Protein AF-0000000084699440 (afdb_homodimer)

Secondary structure (DSSP, 8-state):
---GGGG-----------GGGS-TTS-HHHHHHHHHHHHHHHHHHHHHHHHHHHHHHHHHHHHHHHHHHHHHHHHHHHHHHHHHHHHHHHHHHHHHHHHHHHHHHHHHHHHHHHHHHHHHHHHHHHHHHHHSPBSS--S-EEESSSS--EEES--SS--S-SEEESS-EEESS-EEETTEEEE-SPB--PPPPPS----S--BTT------SS--HHHHHHHHHHHHHHHHHHHHHHHHHHHHTSB-/---GGGG-PPPP------GGGS-TTS-HHHHHHHHHHHHHHHHHHHHHHHHHHHHHHHHHHHHHHHHHHHHHHHHHHHHHHHHHHHHHHHHHHHHHHHHHHHHHHHHHHHHHHHHHHHHHHHHHHHHHHHHBPPTT--S----SSSSS-EEES--SS--S-SEEESS-EEESS-EEETTEEEE-SPB--PPPPBS----S---TT------SS--HHHHHHHHHHHHHHHHHHHHHHHHHHHTTSB-

Radius of gyration: 73.81 Å; Cα contacts (8 Å, |Δi|>4): 601; chains: 2; bounding box: 34×220×111 Å

Solvent-accessible surface area (backbone atoms only — not comparable to full-atom values): 27133 Å² total; per-residue (Å²): 125,52,56,69,72,36,56,58,67,82,82,67,62,77,58,83,72,44,82,82,44,46,52,81,86,49,48,74,68,55,50,50,50,55,52,48,47,52,52,49,45,52,51,51,39,53,49,24,36,50,41,7,35,51,18,28,54,46,22,44,51,48,50,55,48,49,55,52,51,51,51,51,51,54,52,53,52,53,50,50,54,52,52,54,53,48,51,54,51,52,52,51,49,51,54,52,51,53,53,49,51,54,52,49,52,52,51,50,53,50,50,55,52,50,50,52,51,50,54,51,52,53,50,49,50,54,50,47,67,74,66,53,60,48,33,70,35,47,56,68,43,73,42,48,58,90,50,72,56,52,65,47,64,85,66,90,76,75,73,86,38,33,36,36,34,62,36,70,45,68,32,82,58,52,46,62,59,95,83,40,77,78,44,57,61,58,45,72,85,58,75,81,76,81,83,69,64,43,39,52,91,40,63,18,57,57,78,71,72,74,49,86,75,67,48,72,70,42,54,48,53,48,52,50,49,52,50,49,43,54,16,33,52,40,34,52,52,51,47,40,36,70,23,21,41,28,90,126,52,57,70,70,37,52,57,67,76,84,76,81,55,69,84,65,47,79,84,74,48,64,81,78,46,36,72,65,41,50,50,42,58,47,42,45,40,53,31,50,52,49,39,41,51,39,37,33,49,14,24,36,37,39,25,53,32,33,45,49,50,52,55,49,50,54,51,52,52,51,51,51,53,52,53,51,52,51,52,56,51,51,53,52,48,52,54,50,51,51,51,48,53,53,50,50,53,54,49,50,53,52,49,54,52,50,54,53,50,50,54,52,49,53,51,51,51,53,52,49,52,52,49,51,54,52,46,66,72,30,44,76,60,93,76,57,87,62,94,81,71,62,40,77,70,26,47,26,46,29,41,21,69,64,90,75,75,73,88,53,55,72,42,65,60,66,46,76,45,51,71,53,30,38,20,28,67,79,39,53,34,39,48,71,59,42,73,74,47,41,76,57,40,68,58,62,45,84,66,96,76,69,91,77,70,81,77,70,75,54,95,74,66,46,53,69,39,52,46,50,48,46,52,49,50,27,48,52,30,6,33,50,40,34,54,50,51,49,41,34,74,74,46,51,30,89

Foldseek 3Di:
DQDPVLLDADDDPLDPDDLVNDDPPDDPVVSVVSVVVSVVVVVVSVVSNVVSNVSRVVVVVVVVVVVVVVVVVVVVVVVVVVVVVVVVVVVVVVVVVVVVVVVVVVVVVVVVVVVVVVVVVVVVVVVCVVPDDDPPDPDDDDPQPVADADEDDDDPDDDRDNYHYDDDDDDPAADDDPRHGDAGAAAEDDDQDDDAADPDDADPPDDQDADPPGDPVRVVVVVVNVVNVSNPVNVVVVVCVVVRNYD/DQDPVLQDADDDCLPPDDLVNDDPPDDPVVSVVSNVCSVVVVVVSVVSNVVSNVSRVVVVVVVVVVVVVVVVVVVVVVVVVVVVVVVVVVVVVVVVVVVVVVVVVVVVVVVVVVVVVVVVVVVVVVVCVVPDDDPPDPDDDDPQPVHDADEDDDDPDDDRDNYHYPDDDDDPAADADPNHGDAGAAAEDDDQDDDAADPDDDDPPDDQDADPPGDPVSVVVVVVNVVNVVNPVNNVVVVCVVVRNYD

Nearest PDB structures (foldseek):
  3c9i-assembly1_B  TM=5.478E-01  e=1.149E-22  unclassified
  4zkp-assembly1_A  TM=5.230E-01  e=9.535E-16  Lederbergvirus P22
  5bvz-assembly1_A  TM=5.013E-01  e=1.866E-14  Enterobacteria phage HK620
  5bu8-assembly1_A  TM=4.830E-01  e=2.308E-14  Enterobacteria phage HK620
  5bu8-assembly2_B  TM=4.857E-01  e=7.165E-14  Enterobacteria phage HK620

Sequence (494 aa):
MADESLKDPIAVTAVGINAASLPVVFSPAYRMYVLSQSLDFTRVTGKANEAGQGAYDAQVKNDEQDVVLADHENRIQQLRIEVDDHELRITANTNAIQLLDVRLTTAEGQIVTLRSDVDYLTGKVVEIEGDMVSKSAATDQVIQSAGGSFIIGNAVTPTTDKLQVIGDITASSSYKVSGVKVVGSRVTGFTAAAGSALKGAFNASQAYTVSATYTQSEVRAMSSGLTAARQRIKALEDALRSHGLIDMADESLKDPIAVTAVGINAASLPVVFSPAYRMYVLSQSLDFTRVTGKANEAGQGAYDAQVKNDEQDVVLADHENRIQQLRIEVDDHELRITANTNAIQLLDVRLTTAEGQIVTLRSDVDYLTGKVVEIEGDMVSKSAATDQVIQSAGGSFIIGNAVTPTTDKLQVIGDITASSSYKVSGVKVVGSRVTGFTAAAGSALKGAFNASQAYTVSATYTQSEVRAMSSGLTAARQRIKALEDALRSHGLID

pLDDT: mean 91.89, std 8.16, range [53.62, 98.62]

Structure (mmCIF, N/CA/C/O backbone):
data_AF-0000000084699440-model_v1
#
loop_
_entity.id
_entity.type
_entity.pdbx_description
1 polymer 'Phage tail protein'
#
loop_
_atom_site.group_PDB
_atom_site.id
_atom_site.type_symbol
_atom_site.label_atom_id
_atom_site.label_alt_id
_atom_site.label_comp_id
_atom_site.label_asym_id
_atom_site.label_entity_id
_atom_site.label_seq_id
_atom_site.pdbx_PDB_ins_code
_atom_site.Cartn_x
_atom_site.Cartn_y
_atom_site.Cartn_z
_atom_site.occupancy
_atom_site.B_iso_or_equiv
_atom_site.auth_seq_id
_atom_site.auth_comp_id
_atom_site.auth_asym_id
_atom_site.auth_atom_id
_atom_site.pdbx_PDB_model_num
ATOM 1 N N . MET A 1 1 ? 7.051 79.688 41.219 1 86.06 1 MET A N 1
ATOM 2 C CA . MET A 1 1 ? 6.516 79.75 42.562 1 86.06 1 MET A CA 1
ATOM 3 C C . MET A 1 1 ? 5.863 81.062 42.875 1 86.06 1 MET A C 1
ATOM 5 O O . MET A 1 1 ? 6.371 82.125 42.469 1 86.06 1 MET A O 1
ATOM 9 N N . ALA A 1 2 ? 4.617 80.875 43.469 1 90.56 2 ALA A N 1
ATOM 10 C CA . ALA A 1 2 ? 3.855 82.062 43.781 1 90.56 2 ALA A CA 1
ATOM 11 C C . ALA A 1 2 ? 4.68 83.062 44.625 1 90.56 2 ALA A C 1
ATOM 13 O O . ALA A 1 2 ? 5.43 82.625 45.531 1 90.56 2 ALA A O 1
ATOM 14 N N . ASP A 1 3 ? 4.672 84.312 44.312 1 89.44 3 ASP A N 1
ATOM 15 C CA . ASP A 1 3 ? 5.375 85.312 45.062 1 89.44 3 ASP A CA 1
ATOM 16 C C . ASP A 1 3 ? 4.629 85.688 46.344 1 89.44 3 ASP A C 1
ATOM 18 O O . ASP A 1 3 ? 3.6 86.375 46.312 1 89.44 3 ASP A O 1
ATOM 22 N N . GLU A 1 4 ? 5.152 85.438 47.469 1 90.06 4 GLU A N 1
ATOM 23 C CA . GLU A 1 4 ? 4.508 85.562 48.75 1 90.06 4 GLU A CA 1
ATOM 24 C C . GLU A 1 4 ? 4.344 87.062 49.125 1 90.06 4 GLU A C 1
ATOM 26 O O . GLU A 1 4 ? 3.441 87.438 49.906 1 90.06 4 GLU A O 1
ATOM 31 N N . SER A 1 5 ? 5.137 87.875 48.625 1 90.19 5 SER A N 1
ATOM 32 C CA . SER A 1 5 ? 5.059 89.25 48.969 1 90.19 5 SER A CA 1
ATOM 33 C C . SER A 1 5 ? 3.752 89.875 48.5 1 90.19 5 SER A C 1
ATOM 35 O O . SER A 1 5 ? 3.307 90.938 49.031 1 90.19 5 SER A O 1
ATOM 37 N N . LEU A 1 6 ? 3.107 89.312 47.562 1 91.19 6 LEU A N 1
ATOM 38 C CA . LEU A 1 6 ? 1.874 89.812 46.969 1 91.19 6 LEU A CA 1
ATOM 39 C C . LEU A 1 6 ? 0.735 89.812 47.969 1 91.19 6 LEU A C 1
ATOM 41 O O . LEU A 1 6 ? -0.167 90.625 47.906 1 91.19 6 LEU A O 1
ATOM 45 N N . LYS A 1 7 ? 0.812 88.938 48.875 1 90.12 7 LYS A N 1
ATOM 46 C CA . LYS A 1 7 ? -0.324 88.75 49.781 1 90.12 7 LYS A CA 1
ATOM 47 C C . LYS A 1 7 ? -0.168 89.625 51.031 1 90.12 7 LYS A C 1
ATOM 49 O O . LYS A 1 7 ? -1.11 89.812 51.781 1 90.12 7 LYS A O 1
ATOM 54 N N . ASP A 1 8 ? 0.994 90.188 51.156 1 89.94 8 ASP A N 1
ATOM 55 C CA . ASP A 1 8 ? 1.227 91.062 52.312 1 89.94 8 ASP A CA 1
ATOM 56 C C . ASP A 1 8 ? 0.568 92.438 52.125 1 89.94 8 ASP A C 1
ATOM 58 O O . ASP A 1 8 ? 0.963 93.188 51.25 1 89.94 8 ASP A O 1
ATOM 62 N N . PRO A 1 9 ? -0.401 92.688 52.938 1 89.5 9 PRO A N 1
ATOM 63 C CA . PRO A 1 9 ? -1.108 93.938 52.75 1 89.5 9 PRO A CA 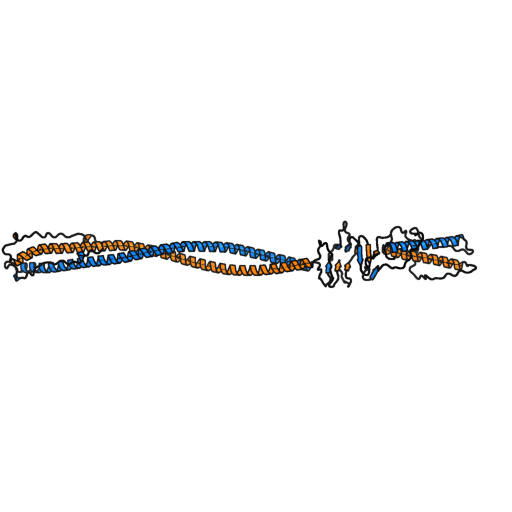1
ATOM 64 C C . PRO A 1 9 ? -0.293 95.125 53.219 1 89.5 9 PRO A C 1
ATOM 66 O O . PRO A 1 9 ? 0.571 95 54.094 1 89.5 9 PRO A O 1
ATOM 69 N N . ILE A 1 10 ? -0.476 96.25 52.562 1 86.56 10 ILE A N 1
ATOM 70 C CA . ILE A 1 10 ? 0.099 97.5 53 1 86.56 10 ILE A CA 1
ATOM 71 C C . ILE A 1 10 ? -0.918 98.25 53.875 1 86.56 10 ILE A C 1
ATOM 73 O O . ILE A 1 10 ? -2.125 98.062 53.75 1 86.56 10 ILE A O 1
ATOM 77 N N . ALA A 1 11 ? -0.412 99.062 54.844 1 80.38 11 ALA A N 1
ATOM 78 C CA . ALA A 1 11 ? -1.23 99.938 55.719 1 80.38 11 ALA A CA 1
ATOM 79 C C . ALA A 1 11 ? -0.944 101.375 55.469 1 80.38 11 ALA A C 1
ATOM 81 O O . ALA A 1 11 ? 0.203 101.812 55.25 1 80.38 11 ALA A O 1
ATOM 82 N N . VAL A 1 12 ? -2.002 102.062 55.156 1 76.44 12 VAL A N 1
ATOM 83 C CA . VAL A 1 12 ? -1.841 103.5 55 1 76.44 12 VAL A CA 1
ATOM 84 C C . VAL A 1 12 ? -2.221 104.188 56.312 1 76.44 12 VAL A C 1
ATOM 86 O O . VAL A 1 12 ? -3.082 103.75 57.062 1 76.44 12 VAL A O 1
ATOM 89 N N . THR A 1 13 ? -1.258 105.188 56.719 1 64.81 13 THR A N 1
ATOM 90 C CA . THR A 1 13 ? -1.447 106 57.906 1 64.81 13 THR A CA 1
ATOM 91 C C . THR A 1 13 ? -2.609 106.938 57.719 1 64.81 13 THR A C 1
ATOM 93 O O . THR A 1 13 ? -2.85 107.812 58.562 1 64.81 13 THR A O 1
ATOM 96 N N . ALA A 1 14 ? -3.26 107 56.781 1 55.88 14 ALA A N 1
ATOM 97 C CA . ALA A 1 14 ? -4.227 108.062 56.688 1 55.88 14 ALA A CA 1
ATOM 98 C C . ALA A 1 14 ? -4.887 108.312 58.031 1 55.88 14 ALA A C 1
ATOM 100 O O . ALA A 1 14 ? -5.652 107.5 58.531 1 55.88 14 ALA A O 1
ATOM 101 N N . VAL A 1 15 ? -4.098 108.875 58.781 1 53.62 15 VAL A N 1
ATOM 102 C CA . VAL A 1 15 ? -4.418 109.312 60.125 1 53.62 15 VAL A CA 1
ATOM 103 C C . VAL A 1 15 ? -5.848 109.875 60.156 1 53.62 15 VAL A C 1
ATOM 105 O O . VAL A 1 15 ? -6.32 110.5 59.188 1 53.62 15 VAL A O 1
ATOM 108 N N . GLY A 1 16 ? -6.578 109.5 61.062 1 58.66 16 GLY A N 1
ATOM 109 C CA . GLY A 1 16 ? -7.875 109.938 61.531 1 58.66 16 GLY A CA 1
ATOM 110 C C . GLY A 1 16 ? -8.047 111.438 61.438 1 58.66 16 GLY A C 1
ATOM 111 O O . GLY A 1 16 ? -7.988 112.125 62.438 1 58.66 16 GLY A O 1
ATOM 112 N N . ILE A 1 17 ? -7.797 111.938 60.25 1 62.56 17 ILE A N 1
ATOM 113 C CA . ILE A 1 17 ? -8.141 113.375 60.219 1 62.56 17 ILE A CA 1
ATOM 114 C C . ILE A 1 17 ? -9.656 113.562 60.344 1 62.56 17 ILE A C 1
ATOM 116 O O . ILE A 1 17 ? -10.422 112.812 59.75 1 62.56 17 ILE A O 1
ATOM 120 N N . ASN A 1 18 ? -9.867 114.125 61.406 1 65 18 ASN A N 1
ATOM 121 C CA . ASN A 1 18 ? -11.258 114.5 61.625 1 65 18 ASN A CA 1
ATOM 122 C C . ASN A 1 18 ? -11.469 116 61.375 1 65 18 ASN A C 1
ATOM 124 O O . ASN A 1 18 ? -10.508 116.75 61.188 1 65 18 ASN A O 1
ATOM 128 N N . ALA A 1 19 ? -12.648 116.312 61.062 1 67.94 19 ALA A N 1
ATOM 129 C CA . ALA A 1 19 ? -13.016 117.688 60.75 1 67.94 19 ALA A CA 1
ATOM 130 C C . ALA A 1 19 ? -12.367 118.625 61.719 1 67.94 19 ALA A C 1
ATOM 132 O O . ALA A 1 19 ? -11.969 119.75 61.344 1 67.94 19 ALA A O 1
ATOM 133 N N . ALA A 1 20 ? -12.148 118.125 62.938 1 72.81 20 ALA A N 1
ATOM 134 C CA . ALA A 1 20 ? -11.641 119 63.969 1 72.81 20 ALA A CA 1
ATOM 135 C C . ALA A 1 20 ? -10.141 119.25 63.812 1 72.81 20 ALA A C 1
ATOM 137 O O . ALA A 1 20 ? -9.594 120.25 64.312 1 72.81 20 ALA A O 1
ATOM 138 N N . SER A 1 21 ? -9.539 118.438 63.031 1 73.56 21 SER A N 1
ATOM 139 C CA . SER A 1 21 ? -8.094 118.562 62.875 1 73.56 21 SER A CA 1
ATOM 140 C C . SER A 1 21 ? -7.73 119.438 61.688 1 73.56 21 SER A C 1
ATOM 142 O O . SER A 1 21 ? -6.559 119.812 61.5 1 73.56 21 SER A O 1
ATOM 144 N N . LEU A 1 22 ? -8.742 120 61 1 77.88 22 LEU A N 1
ATOM 145 C CA . LEU A 1 22 ? -8.492 120.812 59.812 1 77.88 22 LEU A CA 1
ATOM 146 C C . LEU A 1 22 ? -8.438 122.312 60.156 1 77.88 22 LEU A C 1
ATOM 148 O O . LEU A 1 22 ? -9.141 122.75 61.062 1 77.88 22 LEU A O 1
ATOM 152 N N . PRO A 1 23 ? -7.617 122.875 59.406 1 75.56 23 PRO A N 1
ATOM 153 C CA . PRO A 1 23 ? -7.559 124.312 59.688 1 75.56 23 PRO A CA 1
ATOM 154 C C . PRO A 1 23 ? -8.906 125 59.5 1 75.56 23 PRO A C 1
ATOM 156 O O . PRO A 1 23 ? -9.633 124.75 58.531 1 75.56 23 PRO A O 1
ATOM 159 N N . VAL A 1 24 ? -9.156 125.938 60.312 1 77.5 24 VAL A N 1
ATOM 160 C CA . VAL A 1 24 ? -10.422 126.688 60.312 1 77.5 24 VAL A CA 1
ATOM 161 C C . VAL A 1 24 ? -10.516 127.562 59.094 1 77.5 24 VAL A C 1
ATOM 163 O O . VAL A 1 24 ? -11.609 127.875 58.625 1 77.5 24 VAL A O 1
ATOM 166 N N . VAL A 1 25 ? -9.375 127.812 58.5 1 79.75 25 VAL A N 1
ATOM 167 C CA . VAL A 1 25 ? -9.344 128.75 57.344 1 79.75 25 VAL A CA 1
ATOM 168 C C . VAL A 1 25 ? -9.852 127.938 56.094 1 79.75 25 VAL A C 1
ATOM 170 O O . VAL A 1 25 ? -10.195 128.625 55.094 1 79.75 25 VAL A O 1
ATOM 173 N N . PHE A 1 26 ? -10.133 126.688 56.281 1 81.38 26 PHE A N 1
ATOM 174 C CA . PHE A 1 26 ? -10.594 125.938 55.125 1 81.38 26 PHE A CA 1
ATOM 175 C C . PHE A 1 26 ? -12.062 126.188 54.844 1 81.38 26 PHE A C 1
ATOM 177 O O . PHE A 1 26 ? -12.867 126.25 55.781 1 81.38 26 PHE A O 1
ATOM 184 N N . SER A 1 27 ? -12.266 126.312 53.594 1 81.31 27 SER A N 1
ATOM 185 C CA . SER A 1 27 ? -13.68 126.375 53.219 1 81.31 27 SER A CA 1
ATOM 186 C C . SER A 1 27 ? -14.367 125.062 53.469 1 81.31 27 SER A C 1
ATOM 188 O O . SER A 1 27 ? -13.711 124 53.531 1 81.31 27 SER A O 1
ATOM 190 N N . PRO A 1 28 ? -15.68 125.188 53.75 1 81 28 PRO A N 1
ATOM 191 C CA . PRO A 1 28 ? -16.406 123.938 53.906 1 81 28 PRO A CA 1
ATOM 192 C C . PRO A 1 28 ? -16.203 122.938 52.75 1 81 28 PRO A C 1
ATOM 194 O O . PRO A 1 28 ? -16.094 121.75 52.938 1 81 28 PRO A O 1
ATOM 197 N N . ALA A 1 29 ? -16.016 123.5 51.625 1 80.31 29 ALA A N 1
ATOM 198 C CA . ALA A 1 29 ? -15.805 122.625 50.438 1 80.31 29 ALA A CA 1
ATOM 199 C C . ALA A 1 29 ? -14.438 121.938 50.469 1 80.31 29 ALA A C 1
ATOM 201 O O . ALA A 1 29 ? -14.32 120.812 50.156 1 80.31 29 ALA A O 1
ATOM 202 N N . TYR A 1 30 ? -13.539 122.625 50.969 1 80.56 30 TYR A N 1
ATOM 203 C CA . TYR A 1 30 ? -12.195 122.062 51.031 1 80.56 30 TYR A CA 1
ATOM 204 C C . TYR A 1 30 ? -12.07 121.062 52.188 1 80.56 30 TYR A C 1
ATOM 206 O O . TYR A 1 30 ? -11.352 120.062 52.062 1 80.56 30 TYR A O 1
ATOM 214 N N . ARG A 1 31 ? -12.891 121.312 53.188 1 82.38 31 ARG A N 1
ATOM 215 C CA . ARG A 1 31 ? -12.898 120.375 54.281 1 82.38 31 ARG A CA 1
ATOM 216 C C . ARG A 1 31 ? -13.484 119 53.844 1 82.38 31 ARG A C 1
ATOM 218 O O . ARG A 1 31 ? -12.922 117.938 54.125 1 82.38 31 ARG A O 1
ATOM 225 N N . MET A 1 32 ? -14.43 119.125 53.062 1 81.06 32 MET A N 1
ATOM 226 C CA . MET A 1 32 ? -15.062 117.938 52.562 1 81.06 32 MET A CA 1
ATOM 227 C C . MET A 1 32 ? -14.156 117.188 51.594 1 81.06 32 MET A C 1
ATOM 229 O O . MET A 1 32 ? -14.102 115.938 51.562 1 81.06 32 MET A O 1
ATOM 233 N N . TYR A 1 33 ? -13.359 117.875 50.812 1 79.19 33 TYR A N 1
ATOM 234 C CA . TYR A 1 33 ? -12.438 117.312 49.844 1 79.19 33 TYR A CA 1
ATOM 235 C C . TYR A 1 33 ? -11.352 116.5 50.531 1 79.19 33 TYR A C 1
ATOM 237 O O . TYR A 1 33 ? -11.078 115.312 50.156 1 79.19 33 TYR A O 1
ATOM 245 N N . VAL A 1 34 ? -10.82 117.062 51.594 1 77.19 34 VAL A N 1
ATOM 246 C CA . VAL A 1 34 ? -9.727 116.375 52.281 1 77.19 34 VAL A CA 1
ATOM 247 C C . VAL A 1 34 ? -10.234 115.125 52.969 1 77.19 34 VAL A C 1
ATOM 249 O O . VAL A 1 34 ? -9.594 114.062 52.906 1 77.19 34 VAL A O 1
ATOM 252 N N . LEU A 1 35 ? -11.406 115.312 53.531 1 76.44 35 LEU A N 1
ATOM 253 C CA . LEU A 1 35 ? -11.977 114.188 54.188 1 76.44 35 LEU A CA 1
ATOM 254 C C . LEU A 1 35 ? -12.359 113.062 53.188 1 76.44 35 LEU A C 1
ATOM 256 O O . LEU A 1 35 ? -12.148 111.875 53.469 1 76.44 35 LEU A O 1
ATOM 260 N N . SER A 1 36 ? -12.844 113.5 52.094 1 77.94 36 SER A N 1
ATOM 261 C CA . SER A 1 36 ? -13.219 112.5 51.062 1 77.94 36 SER A CA 1
ATOM 262 C C . SER A 1 36 ? -11.992 111.812 50.5 1 77.94 36 SER A C 1
ATOM 264 O O . SER A 1 36 ? -12.031 110.625 50.219 1 77.94 36 SER A O 1
ATOM 266 N N . GLN A 1 37 ? -10.938 112.438 50.375 1 75.69 37 GLN A N 1
ATOM 267 C CA . GLN A 1 37 ? -9.703 111.875 49.844 1 75.69 37 GLN A CA 1
ATOM 268 C C . GLN A 1 37 ? -9.156 110.812 50.75 1 75.69 37 GLN A C 1
ATOM 270 O O . GLN A 1 37 ? -8.672 109.75 50.281 1 75.69 37 GLN A O 1
ATOM 275 N N . SER A 1 38 ? -9.266 111.125 51.969 1 74.94 38 SER A N 1
ATOM 276 C CA . SER A 1 38 ? -8.789 110.125 52.938 1 74.94 38 SER A CA 1
ATOM 277 C C . SER A 1 38 ? -9.594 108.812 52.844 1 74.94 38 SER A C 1
ATOM 279 O O . SER A 1 38 ? -9.023 107.75 52.844 1 74.94 38 SER A O 1
ATOM 281 N N . LEU A 1 39 ? -10.812 109.062 52.656 1 77.44 39 LEU A N 1
ATOM 282 C CA . LEU A 1 39 ? -11.664 107.875 52.5 1 77.44 39 LEU A CA 1
ATOM 283 C C . LEU A 1 39 ? -11.375 107.188 51.188 1 77.44 39 LEU A C 1
ATOM 285 O O . LEU A 1 39 ? -11.297 105.938 51.156 1 77.44 39 LEU A O 1
ATOM 289 N N . ASP A 1 40 ? -11.203 107.875 50.156 1 77.75 40 ASP A N 1
ATOM 290 C CA . ASP A 1 40 ? -10.922 107.312 48.844 1 77.75 40 ASP A CA 1
ATOM 291 C C . ASP A 1 40 ? -9.586 106.562 48.844 1 77.75 40 ASP A C 1
ATOM 293 O O . ASP A 1 40 ? -9.461 105.5 48.25 1 77.75 40 ASP A O 1
ATOM 297 N N . PHE A 1 41 ? -8.805 107.125 49.594 1 81.19 41 PHE A N 1
ATOM 298 C CA . PHE A 1 41 ? -7.484 106.5 49.688 1 81.19 41 PHE A CA 1
ATOM 299 C C . PHE A 1 41 ? -7.555 105.188 50.375 1 81.19 41 PHE A C 1
ATOM 301 O O . PHE A 1 41 ? -6.898 104.188 49.969 1 81.19 41 PHE A O 1
ATOM 308 N N . THR A 1 42 ? -8.305 105.188 51.375 1 79.69 42 THR A N 1
ATOM 309 C CA . THR A 1 42 ? -8.5 103.938 52.094 1 79.69 42 THR A CA 1
ATOM 310 C C . THR A 1 42 ? -9.148 102.875 51.188 1 79.69 42 THR A C 1
ATOM 312 O O . THR A 1 42 ? -8.773 101.688 51.219 1 79.69 42 THR A O 1
ATOM 315 N N . ARG A 1 43 ? -10.023 103.188 50.344 1 83 43 ARG A N 1
ATOM 316 C CA . ARG A 1 43 ? -10.688 102.312 49.406 1 83 43 ARG A CA 1
ATOM 317 C C . ARG A 1 43 ? -9.719 101.75 48.344 1 83 43 ARG A C 1
ATOM 319 O O . ARG A 1 43 ? -9.719 100.562 48.031 1 83 43 ARG A O 1
ATOM 326 N N . VAL A 1 44 ? -8.875 102.688 47.938 1 84.81 44 VAL A N 1
ATOM 327 C CA . VAL A 1 44 ? -7.895 102.312 46.906 1 84.81 44 VAL A CA 1
ATOM 328 C C . VAL A 1 44 ? -6.875 101.375 47.5 1 84.81 44 VAL A C 1
ATOM 330 O O . VAL A 1 44 ? -6.488 100.375 46.875 1 84.81 44 VAL A O 1
ATOM 333 N N . THR A 1 45 ? -6.488 101.688 48.719 1 88.19 45 THR A N 1
ATOM 334 C CA . THR A 1 45 ? -5.57 100.812 49.406 1 88.19 45 THR A CA 1
ATOM 335 C C . THR A 1 45 ? -6.184 99.438 49.562 1 88.19 45 THR A C 1
ATOM 337 O O . THR A 1 45 ? -5.52 98.375 49.312 1 88.19 45 THR A O 1
ATOM 340 N N . GLY A 1 46 ? -7.383 99.312 50 1 87.31 46 GLY A N 1
ATOM 341 C CA . GLY A 1 46 ? -8.07 98.062 50.125 1 87.31 46 GLY A CA 1
ATOM 342 C C . GLY A 1 46 ? -8.117 97.312 48.812 1 87.31 46 GLY A C 1
ATOM 343 O O . GLY A 1 46 ? -7.871 96.062 48.812 1 87.31 46 GLY A O 1
ATOM 344 N N . LYS A 1 47 ? -8.383 98 47.781 1 88.81 47 LYS A N 1
ATOM 345 C CA . LYS A 1 47 ? -8.477 97.312 46.469 1 88.81 47 LYS A CA 1
ATOM 346 C C . LYS A 1 47 ? -7.109 96.812 46.031 1 88.81 47 LYS A C 1
ATOM 348 O O . LYS A 1 47 ? -7.004 95.75 45.438 1 88.81 47 LYS A O 1
ATOM 353 N N . ALA A 1 48 ? -6.074 97.625 46.25 1 91.38 48 ALA A N 1
ATOM 354 C CA . ALA A 1 48 ? -4.723 97.188 45.906 1 91.38 48 ALA A CA 1
ATOM 355 C C . ALA A 1 48 ? -4.332 95.938 46.656 1 91.38 48 ALA A C 1
ATOM 357 O O . ALA A 1 48 ? -3.732 95.062 46.094 1 91.38 48 ALA A O 1
ATOM 358 N N . ASN A 1 49 ? -4.664 95.938 47.875 1 91.5 49 ASN A N 1
ATOM 359 C CA . ASN A 1 49 ? -4.406 94.75 48.688 1 91.5 49 ASN A CA 1
ATOM 360 C C . ASN A 1 49 ? -5.188 93.562 48.188 1 91.5 49 ASN A C 1
ATOM 362 O O . ASN A 1 49 ? -4.645 92.438 48.062 1 91.5 49 ASN A O 1
ATOM 366 N N . GLU A 1 50 ? -6.41 93.688 47.812 1 90.88 50 GLU A N 1
ATOM 367 C CA . GLU A 1 50 ? -7.238 92.625 47.25 1 90.88 50 GLU A CA 1
ATOM 368 C C . GLU A 1 50 ? -6.652 92.125 45.938 1 90.88 50 GLU A C 1
ATOM 370 O O . GLU A 1 50 ? -6.637 90.938 45.719 1 90.88 50 GLU A O 1
ATOM 375 N N . ALA A 1 51 ? -6.18 93 45.188 1 91 51 ALA A N 1
ATOM 376 C CA . ALA A 1 51 ? -5.574 92.625 43.938 1 91 51 ALA A CA 1
ATOM 377 C C . ALA A 1 51 ? -4.293 91.812 44.156 1 91 51 ALA A C 1
ATOM 379 O O . ALA A 1 51 ? -4.047 90.812 43.438 1 91 51 ALA A O 1
ATOM 380 N N . GLY A 1 52 ? -3.512 92.25 45.094 1 93.12 52 GLY A N 1
ATOM 381 C CA . GLY A 1 52 ? -2.322 91.5 45.469 1 93.12 52 GLY A CA 1
ATOM 382 C C . GLY A 1 52 ? -2.633 90.125 45.906 1 93.12 52 GLY A C 1
ATOM 383 O O . GLY A 1 52 ? -1.999 89.125 45.469 1 93.12 52 GLY A O 1
ATOM 384 N N . GLN A 1 53 ? -3.617 90.062 46.719 1 93.12 53 GLN A N 1
ATOM 385 C CA . GLN A 1 53 ? -4.059 88.75 47.188 1 93.12 53 GLN A CA 1
ATOM 386 C C . GLN A 1 53 ? -4.555 87.875 46 1 93.12 53 GLN A C 1
ATOM 388 O O . GLN A 1 53 ? -4.242 86.688 45.906 1 93.12 53 GLN A O 1
ATOM 393 N N . GLY A 1 54 ? -5.289 88.375 45.219 1 93 54 GLY A N 1
ATOM 394 C CA . GLY A 1 54 ? -5.797 87.688 44.031 1 93 54 GLY A CA 1
ATOM 395 C C . GLY A 1 54 ? -4.699 87.188 43.125 1 93 54 GLY A C 1
ATOM 396 O O . GLY A 1 54 ? -4.754 86.062 42.656 1 93 54 GLY A O 1
ATOM 397 N N . ALA A 1 55 ? -3.736 88 42.906 1 95.38 55 ALA A N 1
ATOM 398 C CA . ALA A 1 55 ? -2.598 87.562 42.062 1 95.38 55 ALA A CA 1
ATOM 399 C C . ALA A 1 55 ? -1.841 86.438 42.719 1 95.38 55 ALA A C 1
ATOM 401 O O . ALA A 1 55 ? -1.45 85.5 42.031 1 95.38 55 ALA A O 1
ATOM 402 N N . TYR A 1 56 ? -1.711 86.562 43.938 1 93.5 56 TYR A N 1
ATOM 403 C CA . TYR A 1 56 ? -1.059 85.5 44.656 1 93.5 56 TYR A CA 1
ATOM 404 C C . TYR A 1 56 ? -1.833 84.188 44.5 1 93.5 56 TYR A C 1
ATOM 406 O O . TYR A 1 56 ? -1.255 83.125 44.188 1 93.5 56 TYR A O 1
ATOM 414 N N . ASP A 1 57 ? -3.035 84.125 44.719 1 95.44 57 ASP A N 1
ATOM 415 C CA . ASP A 1 57 ? -3.889 82.938 44.594 1 95.44 57 ASP A CA 1
ATOM 416 C C . ASP A 1 57 ? -3.799 82.375 43.219 1 95.44 57 ASP A C 1
ATOM 418 O O . ASP A 1 57 ? -3.76 81.125 43.062 1 95.44 57 ASP A O 1
ATOM 422 N N . ALA A 1 58 ? -3.732 83.188 42.281 1 95.81 58 ALA A N 1
ATOM 423 C CA . ALA A 1 58 ? -3.617 82.688 40.906 1 95.81 58 ALA A CA 1
ATOM 424 C C . ALA A 1 58 ? -2.287 82 40.656 1 95.81 58 ALA A C 1
ATOM 426 O O . ALA A 1 58 ? -2.24 80.938 40 1 95.81 58 ALA A O 1
ATOM 427 N N . GLN A 1 59 ? -1.302 82.562 41.25 1 96.56 59 GLN A N 1
ATOM 428 C CA . GLN A 1 59 ? 0.016 82 41.094 1 96.56 59 GLN A CA 1
ATOM 429 C C . GLN A 1 59 ? 0.089 80.625 41.812 1 96.56 59 GLN A C 1
ATOM 431 O O . GLN A 1 59 ? 0.688 79.688 41.312 1 96.56 59 GLN A O 1
ATOM 436 N N . VAL A 1 60 ? -0.542 80.625 42.938 1 95.94 60 VAL A N 1
ATOM 437 C CA . VAL A 1 60 ? -0.588 79.312 43.656 1 95.94 60 VAL A CA 1
ATOM 438 C C . VAL A 1 60 ? -1.314 78.312 42.844 1 95.94 60 VAL A C 1
ATOM 440 O O . VAL A 1 60 ? -0.837 77.125 42.688 1 95.94 60 VAL A O 1
ATOM 443 N N . LYS A 1 61 ? -2.373 78.5 42.312 1 97.12 61 LYS A N 1
ATOM 444 C CA . LYS A 1 61 ? -3.117 77.625 41.438 1 97.12 61 LYS A CA 1
ATOM 445 C C . LYS A 1 61 ? -2.281 77.188 40.25 1 97.12 61 LYS A C 1
ATOM 447 O O . LYS A 1 61 ? -2.299 76 39.875 1 97.12 61 LYS A O 1
ATOM 452 N N . ASN A 1 62 ? -1.569 78.125 39.688 1 97.12 62 ASN A N 1
ATOM 453 C CA . ASN A 1 62 ? -0.663 77.75 38.594 1 97.12 62 ASN A CA 1
ATOM 454 C C . ASN A 1 62 ? 0.377 76.75 39 1 97.12 62 ASN A C 1
ATOM 456 O O . ASN A 1 62 ? 0.658 75.812 38.25 1 97.12 62 ASN A O 1
ATOM 460 N N . ASP A 1 63 ? 0.846 76.938 40.125 1 96.31 63 ASP A N 1
ATOM 461 C CA . ASP A 1 63 ? 1.824 75.938 40.656 1 96.31 63 ASP A CA 1
ATOM 462 C C . ASP A 1 63 ? 1.212 74.562 40.781 1 96.31 63 ASP A C 1
ATOM 464 O O . ASP A 1 63 ? 1.83 73.562 40.406 1 96.31 63 ASP A O 1
ATOM 468 N N . GLU A 1 64 ? 0.055 74.562 41.312 1 96.69 64 GLU A N 1
ATOM 469 C CA . GLU A 1 64 ? -0.654 73.25 41.469 1 96.69 64 GLU A CA 1
ATOM 470 C C . GLU A 1 64 ? -0.897 72.625 40.094 1 96.69 64 GLU A C 1
ATOM 472 O O . GLU A 1 64 ? -0.717 71.438 39.938 1 96.69 64 GLU A O 1
ATOM 477 N N . GLN A 1 65 ? -1.238 73.438 39.188 1 97.62 65 GLN A N 1
ATOM 478 C CA . GLN A 1 65 ? -1.495 72.938 37.844 1 97.62 65 GLN A CA 1
ATOM 479 C C . GLN A 1 65 ? -0.215 72.438 37.188 1 97.62 65 GLN A C 1
ATOM 481 O O . GLN A 1 65 ? -0.241 71.375 36.469 1 97.62 65 GLN A O 1
ATOM 486 N N . ASP A 1 66 ? 0.861 73 37.469 1 97.12 66 ASP A N 1
ATOM 487 C CA . ASP A 1 66 ? 2.143 72.562 36.938 1 97.12 66 ASP A CA 1
ATOM 488 C C . ASP A 1 66 ? 2.443 71.125 37.438 1 97.12 66 ASP A C 1
ATOM 490 O O . ASP A 1 66 ? 2.941 70.312 36.656 1 97.12 66 ASP A O 1
ATOM 494 N N . VAL A 1 67 ? 2.154 70.938 38.656 1 97 67 VAL A N 1
ATOM 495 C CA . VAL A 1 67 ? 2.393 69.625 39.25 1 97 67 VAL A CA 1
ATOM 496 C C . VAL A 1 67 ? 1.521 68.562 38.531 1 97 67 VAL A C 1
ATOM 498 O O . VAL A 1 67 ? 1.997 67.5 38.188 1 97 67 VAL A O 1
ATOM 501 N N . VAL A 1 68 ? 0.357 68.875 38.281 1 97.62 68 VAL A N 1
ATOM 502 C CA . VAL A 1 68 ? -0.583 68 37.594 1 97.62 68 VAL A CA 1
ATOM 503 C C . VAL A 1 68 ? -0.114 67.75 36.156 1 97.62 68 VAL A C 1
ATOM 505 O O . VAL A 1 68 ? -0.11 66.562 35.719 1 97.62 68 VAL A O 1
ATOM 508 N N . LEU A 1 69 ? 0.336 68.75 35.469 1 97.81 69 LEU A N 1
ATOM 509 C CA . LEU A 1 69 ? 0.783 68.625 34.094 1 97.81 69 LEU A CA 1
ATOM 510 C C . LEU A 1 69 ? 2.047 67.812 34 1 97.81 69 LEU A C 1
ATOM 512 O O . LEU A 1 69 ? 2.215 67.062 33.062 1 97.81 69 LEU A O 1
ATOM 516 N N . ALA A 1 70 ? 2.852 67.938 35.031 1 96.88 70 ALA A N 1
ATOM 517 C CA . ALA A 1 70 ? 4.055 67.125 35.062 1 96.88 70 ALA A CA 1
ATOM 518 C C . ALA A 1 70 ? 3.703 65.688 35.25 1 96.88 70 ALA A C 1
ATOM 520 O O . ALA A 1 70 ? 4.316 64.812 34.656 1 96.88 70 ALA A O 1
ATOM 521 N N . ASP A 1 71 ? 2.77 65.312 36.031 1 97.75 71 ASP A N 1
ATOM 522 C CA . ASP A 1 71 ? 2.289 63.969 36.219 1 97.75 71 ASP A CA 1
ATOM 523 C C . ASP A 1 71 ? 1.695 63.406 34.938 1 97.75 71 ASP A C 1
ATOM 525 O O . ASP A 1 71 ? 2.002 62.281 34.562 1 97.75 71 ASP A O 1
ATOM 529 N N . HIS A 1 72 ? 0.913 64.125 34.25 1 97.56 72 HIS A N 1
ATOM 530 C CA . HIS A 1 72 ? 0.346 63.719 32.969 1 97.56 72 HIS A CA 1
ATOM 531 C C . HIS A 1 72 ? 1.441 63.406 31.953 1 97.56 72 HIS A C 1
ATOM 533 O O . HIS A 1 72 ? 1.354 62.406 31.234 1 97.56 72 HIS A O 1
ATOM 539 N N . GLU A 1 73 ? 2.414 64.312 31.969 1 98 73 GLU A N 1
ATOM 540 C CA . GLU A 1 73 ? 3.533 64.062 31.062 1 98 73 GLU A CA 1
ATOM 541 C C . GLU A 1 73 ? 4.188 62.719 31.297 1 98 73 GLU A C 1
ATOM 543 O O . GLU A 1 73 ? 4.441 61.969 30.359 1 98 73 GLU A O 1
ATOM 548 N N . ASN A 1 74 ? 4.402 62.375 32.531 1 97.88 74 ASN A N 1
ATOM 549 C CA . ASN A 1 74 ? 5.008 61.094 32.906 1 97.88 74 ASN A CA 1
ATOM 550 C C . ASN A 1 74 ? 4.129 59.906 32.5 1 97.88 74 ASN A C 1
ATOM 552 O O . ASN A 1 74 ? 4.625 58.906 31.953 1 97.88 74 ASN A O 1
ATOM 556 N N . ARG A 1 75 ? 2.918 59.969 32.656 1 97.88 75 ARG A N 1
ATOM 557 C CA . ARG A 1 75 ? 1.988 58.906 32.312 1 97.88 75 ARG A CA 1
ATOM 558 C C . ARG A 1 75 ? 1.907 58.688 30.812 1 97.88 75 ARG A C 1
ATOM 560 O O . ARG A 1 75 ? 1.899 57.562 30.344 1 97.88 75 ARG A O 1
ATOM 567 N N . ILE A 1 76 ? 1.856 59.781 30.109 1 97.81 76 ILE A N 1
ATOM 568 C CA . ILE A 1 76 ? 1.782 59.719 28.656 1 97.81 76 ILE A CA 1
ATOM 569 C C . ILE A 1 76 ? 3.051 59.062 28.109 1 97.81 76 ILE A C 1
ATOM 571 O O . ILE A 1 76 ? 2.988 58.219 27.203 1 97.81 76 ILE A O 1
ATOM 575 N N . GLN A 1 77 ? 4.148 59.469 28.75 1 97.38 77 GLN A N 1
ATOM 576 C CA . GLN A 1 77 ? 5.41 58.875 28.328 1 97.38 77 GLN A CA 1
ATOM 577 C C . GLN A 1 77 ? 5.43 57.375 28.594 1 97.38 77 GLN A C 1
ATOM 579 O O . GLN A 1 77 ? 5.867 56.594 27.734 1 97.38 77 GLN A O 1
ATOM 584 N N . GLN A 1 78 ? 4.938 56.906 29.672 1 97.69 78 GLN A N 1
ATOM 585 C CA . GLN A 1 78 ? 4.887 55.5 30.016 1 97.69 78 GLN A CA 1
ATOM 586 C C . GLN A 1 78 ? 3.936 54.75 29.078 1 97.69 78 GLN A C 1
ATOM 588 O O . GLN A 1 78 ? 4.246 53.656 28.625 1 97.69 78 GLN A O 1
ATOM 593 N N . LEU A 1 79 ? 2.842 55.281 28.766 1 97.81 79 LEU A N 1
ATOM 594 C CA . LEU A 1 79 ? 1.886 54.656 27.844 1 97.81 79 LEU A CA 1
ATOM 595 C C . LEU A 1 79 ? 2.49 54.531 26.453 1 97.81 79 LEU A C 1
ATOM 597 O O . LEU A 1 79 ? 2.268 53.5 25.781 1 97.81 79 LEU A O 1
ATOM 601 N N . ARG A 1 80 ? 3.238 55.562 26.094 1 97.88 80 ARG A N 1
ATOM 602 C CA . ARG A 1 80 ? 3.902 55.5 24.797 1 97.88 80 ARG A CA 1
ATOM 603 C C . ARG A 1 80 ? 4.855 54.312 24.734 1 97.88 80 ARG A C 1
ATOM 605 O O . ARG A 1 80 ? 4.859 53.562 23.75 1 97.88 80 ARG A O 1
ATOM 612 N N . ILE A 1 81 ? 5.57 54.031 25.734 1 97.75 81 ILE A N 1
ATOM 613 C CA . ILE A 1 81 ? 6.512 52.906 25.781 1 97.75 81 ILE A CA 1
ATOM 614 C C . ILE A 1 81 ? 5.754 51.594 25.703 1 97.75 81 ILE A C 1
ATOM 616 O O . ILE A 1 81 ? 6.137 50.688 24.953 1 97.75 81 ILE A O 1
ATOM 620 N N . GLU A 1 82 ? 4.703 51.469 26.359 1 97.5 82 GLU A N 1
ATOM 621 C CA . GLU A 1 82 ? 3.908 50.25 26.375 1 97.5 82 GLU A CA 1
ATOM 622 C C . GLU A 1 82 ? 3.271 49.969 25.016 1 97.5 82 GLU A C 1
ATOM 624 O O . GLU A 1 82 ? 3.285 48.844 24.531 1 97.5 82 GLU A O 1
ATOM 629 N N . VAL A 1 83 ? 2.758 51.031 24.438 1 98.44 83 VAL A N 1
ATOM 630 C CA . VAL A 1 83 ? 2.107 50.906 23.141 1 98.44 83 VAL A CA 1
ATOM 631 C C . VAL A 1 83 ? 3.131 50.469 22.094 1 98.44 83 VAL A C 1
ATOM 633 O O . VAL A 1 83 ? 2.842 49.625 21.234 1 98.44 83 VAL A O 1
ATOM 636 N N . ASP A 1 84 ? 4.309 51.031 22.172 1 97.5 84 ASP A N 1
ATOM 637 C CA . ASP A 1 84 ? 5.375 50.656 21.25 1 97.5 84 ASP A CA 1
ATOM 638 C C . ASP A 1 84 ? 5.75 49.188 21.438 1 97.5 84 ASP A C 1
ATOM 640 O O . ASP A 1 84 ? 5.973 48.469 20.453 1 97.5 84 ASP A O 1
ATOM 644 N N . ASP A 1 85 ? 5.84 48.688 22.578 1 97.88 85 ASP A N 1
ATOM 645 C CA . ASP A 1 85 ? 6.145 47.281 22.875 1 97.88 85 ASP A CA 1
ATOM 646 C C . ASP A 1 85 ? 5.047 46.344 22.344 1 97.88 85 ASP A C 1
ATOM 648 O O . ASP A 1 85 ? 5.34 45.312 21.734 1 97.88 85 ASP A O 1
ATOM 652 N N . HIS A 1 86 ? 3.84 46.75 22.547 1 97.88 86 HIS A N 1
ATOM 653 C CA . HIS A 1 86 ? 2.721 45.969 22.031 1 97.88 86 HIS A CA 1
ATOM 654 C C . HIS A 1 86 ? 2.777 45.875 20.516 1 97.88 86 HIS A C 1
ATOM 656 O O . HIS A 1 86 ? 2.529 44.812 19.953 1 97.88 86 HIS A O 1
ATOM 662 N N . GLU A 1 87 ? 3.094 47 19.875 1 98.31 87 GLU A N 1
ATOM 663 C CA . GLU A 1 87 ? 3.211 47 18.422 1 98.31 87 GLU A CA 1
ATOM 664 C C . GLU A 1 87 ? 4.211 45.969 17.953 1 98.31 87 GLU A C 1
ATOM 666 O O . GLU A 1 87 ? 3.939 45.219 17 1 98.31 87 GLU A O 1
ATOM 671 N N . LEU A 1 88 ? 5.352 45.875 18.625 1 97.94 88 LEU A N 1
ATOM 672 C CA . LEU A 1 88 ? 6.379 44.906 18.266 1 97.94 88 LEU A CA 1
ATOM 673 C C . LEU A 1 88 ? 5.871 43.469 18.438 1 97.94 88 LEU A C 1
ATOM 675 O O . LEU A 1 88 ? 6.055 42.625 17.562 1 97.94 88 LEU A O 1
ATOM 679 N N . ARG A 1 89 ? 5.191 43.125 19.438 1 98.5 89 ARG A N 1
ATOM 680 C CA . ARG A 1 89 ? 4.711 41.781 19.75 1 98.5 89 ARG A CA 1
ATOM 681 C C . ARG A 1 89 ? 3.592 41.375 18.797 1 98.5 89 ARG A C 1
ATOM 683 O O . ARG A 1 89 ? 3.576 40.25 18.297 1 98.5 89 ARG A O 1
ATOM 690 N N . ILE A 1 90 ? 2.715 42.344 18.625 1 98.56 90 ILE A N 1
ATOM 691 C CA . ILE A 1 90 ? 1.588 42.062 17.75 1 98.56 90 ILE A CA 1
ATOM 692 C C . ILE A 1 90 ? 2.094 41.781 16.328 1 98.56 90 ILE A C 1
ATOM 694 O O . ILE A 1 90 ? 1.651 40.844 15.688 1 98.56 90 ILE A O 1
ATOM 698 N N . THR A 1 91 ? 3.021 42.594 15.906 1 98.31 91 THR A N 1
ATOM 699 C CA . THR A 1 91 ? 3.602 42.406 14.586 1 98.31 91 THR A CA 1
ATOM 700 C C . THR A 1 91 ? 4.309 41.062 14.508 1 98.31 91 THR A C 1
ATOM 702 O O . THR A 1 91 ? 4.137 40.312 13.531 1 98.31 91 THR A O 1
ATOM 705 N N . ALA A 1 92 ? 5.047 40.656 15.492 1 98.12 92 ALA A N 1
ATOM 706 C CA . ALA A 1 92 ? 5.746 39.375 15.547 1 98.12 92 ALA A CA 1
ATOM 707 C C . ALA A 1 92 ? 4.758 38.219 15.531 1 98.12 92 ALA A C 1
ATOM 709 O O . ALA A 1 92 ? 4.957 37.219 14.812 1 98.12 92 ALA A O 1
ATOM 710 N N . ASN A 1 93 ? 3.721 38.312 16.281 1 98.31 93 ASN A N 1
ATOM 711 C CA . ASN A 1 93 ? 2.701 37.25 16.328 1 98.31 93 ASN A CA 1
ATOM 712 C C . ASN A 1 93 ? 1.982 37.125 14.992 1 98.31 93 ASN A C 1
ATOM 714 O O . ASN A 1 93 ? 1.705 36 14.547 1 98.31 93 ASN A O 1
ATOM 718 N N . THR A 1 94 ? 1.676 38.25 14.406 1 98.38 94 THR A N 1
ATOM 719 C CA . THR A 1 94 ? 1.034 38.219 13.094 1 98.38 94 THR A CA 1
ATOM 720 C C . THR A 1 94 ? 1.896 37.469 12.086 1 98.38 94 THR A C 1
ATOM 722 O O . THR A 1 94 ? 1.395 36.625 11.352 1 98.38 94 THR A O 1
ATOM 725 N N . ASN A 1 95 ? 3.178 37.719 12.078 1 98.19 95 ASN A N 1
ATOM 726 C CA . ASN A 1 95 ? 4.105 37.031 11.188 1 98.19 95 ASN A CA 1
ATOM 727 C C . ASN A 1 95 ? 4.176 35.562 11.492 1 98.19 95 ASN A C 1
ATOM 729 O O . ASN A 1 95 ? 4.199 34.719 10.578 1 98.19 95 ASN A O 1
ATOM 733 N N . ALA A 1 96 ? 4.262 35.188 12.727 1 98.25 96 ALA A N 1
ATOM 734 C CA . ALA A 1 96 ? 4.332 33.781 13.148 1 98.25 96 ALA A CA 1
ATOM 735 C C . ALA A 1 96 ? 3.088 33.031 12.711 1 98.25 96 ALA A C 1
ATOM 737 O O . ALA A 1 96 ? 3.184 31.875 12.25 1 98.25 96 ALA A O 1
ATOM 738 N 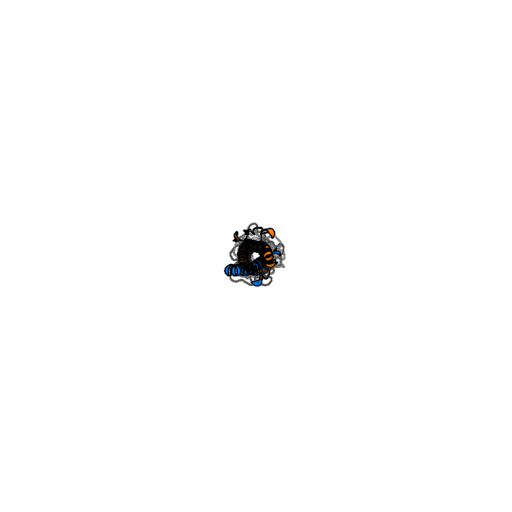N . ILE A 1 97 ? 1.983 33.625 12.836 1 98.62 97 ILE A N 1
ATOM 739 C CA . ILE A 1 97 ? 0.716 33 12.445 1 98.62 97 ILE A CA 1
ATOM 740 C C . ILE A 1 97 ? 0.706 32.75 10.945 1 98.62 97 ILE A C 1
ATOM 742 O O . ILE A 1 97 ? 0.273 31.688 10.492 1 98.62 97 ILE A O 1
ATOM 746 N N . GLN A 1 98 ? 1.171 33.719 10.195 1 97.94 98 GLN A N 1
ATOM 747 C CA . GLN A 1 98 ? 1.24 33.562 8.742 1 97.94 98 GLN A CA 1
ATOM 748 C C . GLN A 1 98 ? 2.152 32.406 8.359 1 97.94 98 GLN A C 1
ATOM 750 O O . GLN A 1 98 ? 1.823 31.609 7.473 1 97.94 98 GLN A O 1
ATOM 755 N N . LEU A 1 99 ? 3.268 32.219 9 1 97.75 99 LEU A N 1
ATOM 756 C CA . LEU A 1 99 ? 4.199 31.141 8.727 1 97.75 99 LEU A CA 1
ATOM 757 C C . LEU A 1 99 ? 3.57 29.797 9.078 1 97.75 99 LEU A C 1
ATOM 759 O O . LEU A 1 99 ? 3.715 28.828 8.336 1 97.75 99 LEU A O 1
ATOM 763 N N . LEU A 1 100 ? 2.854 29.719 10.148 1 98.19 100 LEU A N 1
ATOM 764 C CA . LEU A 1 100 ? 2.166 28.484 10.555 1 98.19 100 LEU A CA 1
ATOM 765 C C . LEU A 1 100 ? 1.097 28.109 9.539 1 98.19 100 LEU A C 1
ATOM 767 O O . LEU A 1 100 ? 0.904 26.922 9.25 1 98.19 100 LEU A O 1
ATOM 771 N N . ASP A 1 101 ? 0.416 29.109 9.062 1 98.06 101 ASP A N 1
ATOM 772 C CA . ASP A 1 101 ? -0.608 28.875 8.055 1 98.06 101 ASP A CA 1
ATOM 773 C C . ASP A 1 101 ? -0.013 28.219 6.812 1 98.06 101 ASP A C 1
ATOM 775 O O . ASP A 1 101 ? -0.585 27.266 6.273 1 98.06 101 ASP A O 1
ATOM 779 N N . VAL A 1 102 ? 1.117 28.656 6.328 1 98.12 102 VAL A N 1
ATOM 780 C CA . VAL A 1 102 ? 1.785 28.109 5.152 1 98.12 102 VAL A CA 1
ATOM 781 C C . VAL A 1 102 ? 2.223 26.672 5.438 1 98.12 102 VAL A C 1
ATOM 783 O O . VAL A 1 102 ? 2.018 25.781 4.609 1 98.12 102 VAL A O 1
ATOM 786 N N . ARG A 1 103 ? 2.791 26.391 6.594 1 98.25 103 ARG A N 1
ATOM 787 C CA . ARG A 1 103 ? 3.256 25.062 6.969 1 98.25 103 ARG A CA 1
ATOM 788 C C . ARG A 1 103 ? 2.094 24.078 7.051 1 98.25 103 ARG A C 1
ATOM 790 O O . ARG A 1 103 ? 2.201 22.938 6.582 1 98.25 103 ARG A O 1
ATOM 797 N N . LEU A 1 104 ? 1.021 24.609 7.652 1 98.38 104 LEU A N 1
ATOM 798 C CA . LEU A 1 104 ? -0.149 23.75 7.777 1 98.38 104 LEU A CA 1
ATOM 799 C C . LEU A 1 104 ? -0.752 23.453 6.41 1 98.38 104 LEU A C 1
ATOM 801 O O . LEU A 1 104 ? -1.146 22.312 6.141 1 98.38 104 LEU A O 1
ATOM 805 N N . THR A 1 105 ? -0.794 24.453 5.574 1 98.12 105 THR A N 1
ATOM 806 C CA . THR A 1 105 ? -1.289 24.234 4.219 1 98.12 105 THR A CA 1
ATOM 807 C C . THR A 1 105 ? -0.449 23.188 3.494 1 98.12 105 THR A C 1
ATOM 809 O O . THR A 1 105 ? -0.99 22.312 2.824 1 98.12 105 THR A O 1
ATOM 812 N N . THR A 1 106 ? 0.846 23.203 3.639 1 98.19 106 THR A N 1
ATOM 813 C CA . THR A 1 106 ? 1.757 22.234 3.035 1 98.19 106 THR A CA 1
ATOM 814 C C . THR A 1 106 ? 1.512 20.844 3.594 1 98.19 106 THR A C 1
ATOM 816 O O . THR A 1 106 ? 1.425 19.875 2.84 1 98.19 106 THR A O 1
ATOM 819 N N . ALA A 1 107 ? 1.424 20.75 4.898 1 98.06 107 ALA A N 1
ATOM 820 C CA . ALA A 1 107 ? 1.171 19.469 5.555 1 98.06 107 ALA A CA 1
ATOM 821 C C . ALA A 1 107 ? -0.15 18.859 5.086 1 98.06 107 ALA A C 1
ATOM 823 O O . ALA A 1 107 ? -0.237 17.656 4.852 1 98.06 107 ALA A O 1
ATOM 824 N N . GLU A 1 108 ? -1.094 19.703 5 1 98.06 108 GLU A N 1
ATOM 825 C CA . GLU A 1 108 ? -2.398 19.25 4.52 1 98.06 108 GLU A CA 1
ATOM 826 C C . GLU A 1 108 ? -2.307 18.703 3.096 1 98.06 108 GLU A C 1
ATOM 828 O O . GLU A 1 108 ? -2.936 17.703 2.77 1 98.06 108 GLU A O 1
ATOM 833 N N . GLY A 1 109 ? -1.602 19.375 2.244 1 97.75 109 GLY A N 1
ATOM 834 C CA . GLY A 1 109 ? -1.353 18.859 0.907 1 97.75 109 GLY A CA 1
ATOM 835 C C . GLY A 1 109 ? -0.679 17.5 0.908 1 97.75 109 GLY A C 1
ATOM 836 O O . GLY A 1 109 ? -1.055 16.609 0.138 1 97.75 109 GLY A O 1
ATOM 837 N N . GLN A 1 110 ? 0.287 17.25 1.743 1 97.38 110 GLN A N 1
ATOM 838 C CA . GLN A 1 110 ? 0.973 15.977 1.883 1 97.38 110 GLN A CA 1
ATOM 839 C C . GLN A 1 110 ? 0.014 14.891 2.359 1 97.38 110 GLN A C 1
ATOM 841 O O . GLN A 1 110 ? 0.08 13.75 1.896 1 97.38 110 GLN A O 1
ATOM 846 N N . ILE A 1 111 ? -0.814 15.242 3.293 1 97.62 111 ILE A N 1
ATOM 847 C CA . ILE A 1 111 ? -1.797 14.297 3.814 1 97.62 111 ILE A CA 1
ATOM 848 C C . ILE A 1 111 ? -2.713 13.836 2.686 1 97.62 111 ILE A C 1
ATOM 850 O O . ILE A 1 111 ? -3.016 12.641 2.576 1 97.62 111 ILE A O 1
ATOM 854 N N . VAL A 1 112 ? -3.166 14.781 1.839 1 96.94 112 VAL A N 1
ATOM 855 C CA . VAL A 1 112 ? -4.035 14.445 0.714 1 96.94 112 VAL A CA 1
ATOM 856 C C . VAL A 1 112 ? -3.32 13.461 -0.214 1 96.94 112 VAL A C 1
ATOM 858 O O . VAL A 1 112 ? -3.91 12.469 -0.65 1 96.94 112 VAL A O 1
ATOM 861 N N . THR A 1 113 ? -2.049 13.664 -0.51 1 97.19 113 THR A N 1
ATOM 862 C CA . THR A 1 113 ? -1.26 12.797 -1.374 1 97.19 113 THR A CA 1
ATOM 863 C C . THR A 1 113 ? -1.092 11.414 -0.744 1 97.19 113 THR A C 1
ATOM 865 O O . THR A 1 113 ? -1.275 10.398 -1.412 1 97.19 113 THR A O 1
ATOM 868 N N . LEU A 1 114 ? -0.766 11.375 0.495 1 96.94 114 LEU A N 1
ATOM 869 C CA . LEU A 1 114 ? -0.589 10.117 1.207 1 96.94 114 LEU A CA 1
ATOM 870 C C . LEU A 1 114 ? -1.888 9.312 1.225 1 96.94 114 LEU A C 1
ATOM 872 O O . LEU A 1 114 ? -1.868 8.094 1.077 1 96.94 114 LEU A O 1
ATOM 876 N N . ARG A 1 115 ? -2.965 10.031 1.424 1 97.81 115 ARG A N 1
ATOM 877 C CA . ARG A 1 115 ? -4.266 9.367 1.394 1 97.81 115 ARG A CA 1
ATOM 878 C C . ARG A 1 115 ? -4.512 8.711 0.039 1 97.81 115 ARG A C 1
ATOM 880 O O . ARG A 1 115 ? -4.953 7.562 -0.03 1 97.81 115 ARG A O 1
ATOM 887 N N . SER A 1 116 ? -4.211 9.367 -0.991 1 97.69 116 SER A N 1
ATOM 888 C CA . SER A 1 116 ? -4.348 8.828 -2.338 1 97.69 116 SER A CA 1
ATOM 889 C C . SER A 1 116 ? -3.459 7.605 -2.537 1 97.69 116 SER A C 1
ATOM 891 O O . SER A 1 116 ? -3.889 6.605 -3.121 1 97.69 116 SER A O 1
ATOM 893 N N . ASP A 1 117 ? -2.234 7.633 -2.096 1 97.19 117 ASP A N 1
ATOM 894 C CA . ASP A 1 117 ? -1.302 6.516 -2.189 1 97.19 117 ASP A CA 1
ATOM 895 C C . ASP A 1 117 ? -1.827 5.297 -1.436 1 97.19 117 ASP A C 1
ATOM 897 O O . ASP A 1 117 ? -1.754 4.172 -1.936 1 97.19 117 ASP A O 1
ATOM 901 N N . VAL A 1 118 ? -2.303 5.59 -0.295 1 97.62 118 VAL A N 1
ATOM 902 C CA . VAL A 1 118 ? -2.828 4.504 0.524 1 97.62 118 VAL A CA 1
ATOM 903 C C . VAL A 1 118 ? -4.023 3.861 -0.176 1 97.62 118 VAL A C 1
ATOM 905 O O . VAL A 1 118 ? -4.145 2.633 -0.207 1 97.62 118 VAL A O 1
ATOM 908 N N . ASP A 1 119 ? -4.891 4.609 -0.755 1 96.44 119 ASP A N 1
ATOM 909 C CA . ASP A 1 119 ? -6.027 4.086 -1.509 1 96.44 119 ASP A CA 1
ATOM 910 C C . ASP A 1 119 ? -5.559 3.232 -2.686 1 96.44 119 ASP A C 1
ATOM 912 O O . ASP A 1 119 ? -6.102 2.15 -2.928 1 96.44 119 ASP A O 1
ATOM 916 N N . TYR A 1 120 ? -4.629 3.637 -3.43 1 98 120 TYR A N 1
ATOM 917 C CA . TYR A 1 120 ? -4.062 2.91 -4.559 1 98 120 TYR A CA 1
ATOM 918 C C . TYR A 1 120 ? -3.482 1.574 -4.113 1 98 120 TYR A C 1
ATOM 920 O O . TYR A 1 120 ? -3.781 0.531 -4.699 1 98 120 TYR A O 1
ATOM 928 N N . LEU A 1 121 ? -2.674 1.645 -3.062 1 97.31 121 LEU A N 1
ATOM 929 C CA . LEU A 1 121 ? -2.033 0.441 -2.543 1 97.31 121 LEU A CA 1
ATOM 930 C C . LEU A 1 121 ? -3.072 -0.545 -2.02 1 97.31 121 LEU A C 1
ATOM 932 O O . LEU A 1 121 ? -2.914 -1.759 -2.174 1 97.31 121 LEU A O 1
ATOM 936 N N . THR A 1 122 ? -4.07 -0.005 -1.365 1 96.25 122 THR A N 1
ATOM 937 C CA . THR A 1 122 ? -5.168 -0.852 -0.912 1 96.25 122 THR A CA 1
ATOM 938 C C . THR A 1 122 ? -5.805 -1.589 -2.088 1 96.25 122 THR A C 1
ATOM 940 O O . THR A 1 122 ? -6.066 -2.791 -2.004 1 96.25 122 THR A O 1
ATOM 943 N N . GLY A 1 123 ? -6.012 -0.892 -3.158 1 96.62 123 GLY A N 1
ATOM 944 C CA . GLY A 1 123 ? -6.52 -1.518 -4.371 1 96.62 123 GLY A CA 1
ATOM 945 C C . GLY A 1 123 ? -5.602 -2.59 -4.918 1 96.62 123 GLY A C 1
ATOM 946 O O . GLY A 1 123 ? -6.055 -3.666 -5.309 1 96.62 123 GLY A O 1
ATOM 947 N N . LYS A 1 124 ? -4.336 -2.332 -4.953 1 96.88 124 LYS A N 1
ATOM 948 C CA . LYS A 1 124 ? -3.354 -3.285 -5.457 1 96.88 124 LYS A CA 1
ATOM 949 C C . LYS A 1 124 ? -3.324 -4.551 -4.602 1 96.88 124 LYS A C 1
ATOM 951 O O . LYS A 1 124 ? -3.213 -5.66 -5.129 1 96.88 124 LYS A O 1
ATOM 956 N N . VAL A 1 125 ? -3.383 -4.383 -3.303 1 97 125 VAL A N 1
ATOM 957 C CA . VAL A 1 125 ? -3.395 -5.516 -2.383 1 97 125 VAL A CA 1
ATOM 958 C C . VAL A 1 125 ? -4.621 -6.387 -2.65 1 97 125 VAL A C 1
ATOM 960 O O . VAL A 1 125 ? -4.512 -7.613 -2.729 1 97 125 VAL A O 1
ATOM 963 N N . VAL A 1 126 ? -5.781 -5.785 -2.83 1 95.69 126 VAL A N 1
ATOM 964 C CA . VAL A 1 126 ? -7.008 -6.512 -3.137 1 95.69 126 VAL A CA 1
ATOM 965 C C . VAL A 1 126 ? -6.848 -7.27 -4.449 1 95.69 126 VAL A C 1
ATOM 967 O O . VAL A 1 126 ? -7.227 -8.438 -4.551 1 95.69 126 VAL A O 1
ATOM 970 N N . GLU A 1 127 ? -6.262 -6.688 -5.453 1 96.12 127 GLU A N 1
ATOM 971 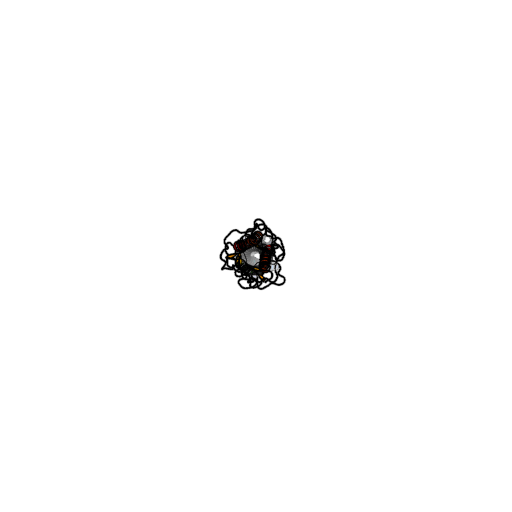C CA . GLU A 1 127 ? -6.027 -7.316 -6.75 1 96.12 127 GLU A CA 1
ATOM 972 C C . GLU A 1 127 ? -5.094 -8.516 -6.621 1 96.12 127 GLU A C 1
ATOM 974 O O . GLU A 1 127 ? -5.367 -9.586 -7.176 1 96.12 127 GLU A O 1
ATOM 979 N N . ILE A 1 128 ? -4.023 -8.32 -5.883 1 97.12 128 ILE A N 1
ATOM 980 C CA . ILE A 1 128 ? -3.041 -9.375 -5.691 1 97.12 128 ILE A CA 1
ATOM 981 C C . ILE A 1 128 ? -3.678 -10.539 -4.93 1 97.12 128 ILE A C 1
ATOM 983 O O . ILE A 1 128 ? -3.514 -11.703 -5.305 1 97.12 128 ILE A O 1
ATOM 987 N N . GLU A 1 129 ? -4.449 -10.195 -3.924 1 94.81 129 GLU A N 1
ATOM 988 C CA . GLU A 1 129 ? -5.125 -11.219 -3.127 1 94.81 129 GLU A CA 1
ATOM 989 C C . GLU A 1 129 ? -6.105 -12.016 -3.973 1 94.81 129 GLU A C 1
ATOM 991 O O . GLU A 1 129 ? -6.258 -13.227 -3.781 1 94.81 129 GLU A O 1
ATOM 996 N N . GLY A 1 130 ? -6.727 -11.406 -4.91 1 94.69 130 GLY A N 1
ATOM 997 C CA . GLY A 1 130 ? -7.703 -12.07 -5.762 1 94.69 130 GLY A CA 1
ATOM 998 C C . GLY A 1 130 ? -7.07 -12.852 -6.895 1 94.69 130 GLY A C 1
ATOM 999 O O . GLY A 1 130 ? -7.715 -13.711 -7.496 1 94.69 130 GLY A O 1
ATOM 1000 N N . ASP A 1 131 ? -5.75 -12.609 -7.145 1 95.81 131 ASP A N 1
ATOM 1001 C CA . ASP A 1 131 ? -5.156 -13.156 -8.359 1 95.81 131 ASP A CA 1
ATOM 1002 C C . ASP A 1 131 ? -4.004 -14.102 -8.031 1 95.81 131 ASP A C 1
ATOM 1004 O O . ASP A 1 131 ? -3.506 -14.812 -8.906 1 95.81 131 ASP A O 1
ATOM 1008 N N . MET A 1 132 ? -3.6 -14.133 -6.832 1 96.06 132 MET A N 1
ATOM 1009 C CA . MET A 1 132 ? -2.453 -14.953 -6.453 1 96.06 132 MET A CA 1
ATOM 1010 C C . MET A 1 132 ? -2.873 -16.406 -6.234 1 96.06 132 MET A C 1
ATOM 1012 O O . MET A 1 132 ? -4.035 -16.688 -5.93 1 96.06 132 MET A O 1
ATOM 1016 N N . VAL A 1 133 ? -1.991 -17.375 -6.523 1 97.31 133 VAL A N 1
ATOM 1017 C CA . VAL A 1 133 ? -2.166 -18.734 -6.027 1 97.31 133 VAL A CA 1
ATOM 1018 C C . VAL A 1 133 ? -1.809 -18.797 -4.547 1 97.31 133 VAL A C 1
ATOM 1020 O O . VAL A 1 133 ? -0.694 -18.438 -4.152 1 97.31 133 VAL A O 1
ATOM 1023 N N . SER A 1 134 ? -2.805 -19.234 -3.787 1 97.38 134 SER A N 1
ATOM 1024 C CA . SER A 1 134 ? -2.68 -19.281 -2.334 1 97.38 134 SER A CA 1
ATOM 1025 C C . SER A 1 134 ? -2.227 -20.656 -1.861 1 97.38 134 SER A C 1
ATOM 1027 O O . SER A 1 134 ? -2.793 -21.672 -2.264 1 97.38 134 SER A O 1
ATOM 1029 N N . LYS A 1 135 ? -1.236 -20.656 -0.964 1 97.06 135 LYS A N 1
ATOM 1030 C CA . LYS A 1 135 ? -0.781 -21.906 -0.354 1 97.06 135 LYS A CA 1
ATOM 1031 C C . LYS A 1 135 ? -1.82 -22.453 0.62 1 97.06 135 LYS A C 1
ATOM 1033 O O . LYS A 1 135 ? -1.915 -23.656 0.818 1 97.06 135 LYS A O 1
ATOM 1038 N N . SER A 1 136 ? -2.646 -21.594 1.088 1 96.25 136 SER A N 1
ATOM 1039 C CA . SER A 1 136 ? -3.572 -22 2.139 1 96.25 136 SER A CA 1
ATOM 1040 C C . SER A 1 136 ? -4.973 -22.234 1.584 1 96.25 136 SER A C 1
ATOM 1042 O O . SER A 1 136 ? -5.883 -22.609 2.32 1 96.25 136 SER A O 1
ATOM 1044 N N . ALA A 1 137 ? -5.168 -21.953 0.351 1 95.31 137 ALA A N 1
ATOM 1045 C CA . ALA A 1 137 ? -6.504 -22.094 -0.224 1 95.31 137 ALA A CA 1
ATOM 1046 C C . ALA A 1 137 ? -7.051 -23.5 -0.002 1 95.31 137 ALA A C 1
ATOM 1048 O O . ALA A 1 137 ? -6.32 -24.484 -0.139 1 95.31 137 ALA A O 1
ATOM 1049 N N . ALA A 1 138 ? -8.383 -23.516 0.294 1 95.31 138 ALA A N 1
ATOM 1050 C CA . ALA A 1 138 ? -9.047 -24.797 0.52 1 95.31 138 ALA A CA 1
ATOM 1051 C C . ALA A 1 138 ? -9.992 -25.141 -0.627 1 95.31 138 ALA A C 1
ATOM 1053 O O . ALA A 1 138 ? -10.562 -26.234 -0.67 1 95.31 138 ALA A O 1
ATOM 1054 N N . THR A 1 139 ? -10.203 -24.234 -1.489 1 95.56 139 THR A N 1
ATOM 1055 C CA . THR A 1 139 ? -11.039 -24.422 -2.668 1 95.56 139 THR A CA 1
ATOM 1056 C C . THR A 1 139 ? -10.18 -24.531 -3.928 1 95.56 139 THR A C 1
ATOM 1058 O O . THR A 1 139 ? -8.977 -24.266 -3.889 1 95.56 139 THR A O 1
ATOM 1061 N N . ASP A 1 140 ? -10.797 -24.906 -5 1 96.69 140 ASP A N 1
ATOM 1062 C CA . ASP A 1 140 ? -10.078 -25.078 -6.262 1 96.69 140 ASP A CA 1
ATOM 1063 C C . ASP A 1 140 ? -9.414 -23.781 -6.691 1 96.69 140 ASP A C 1
ATOM 1065 O O . ASP A 1 140 ? -10 -22.703 -6.562 1 96.69 140 ASP A O 1
ATOM 1069 N N . GLN A 1 141 ? -8.258 -23.922 -7.129 1 96.69 141 GLN A N 1
ATOM 1070 C CA . GLN A 1 141 ? -7.566 -22.797 -7.781 1 96.69 141 GLN A CA 1
ATOM 1071 C C . GLN A 1 141 ? -7.277 -23.109 -9.242 1 96.69 141 GLN A C 1
ATOM 1073 O O . GLN A 1 141 ? -6.824 -24.219 -9.57 1 96.69 141 GLN A O 1
ATOM 1078 N N . VAL A 1 142 ? -7.574 -22.172 -10.148 1 97.06 142 VAL A N 1
ATOM 1079 C CA . VAL A 1 142 ? -7.453 -22.375 -11.594 1 97.06 142 VAL A CA 1
ATOM 1080 C C . VAL A 1 142 ? -6.422 -21.391 -12.156 1 97.06 142 VAL A C 1
ATOM 1082 O O . VAL A 1 142 ? -6.477 -20.188 -11.883 1 97.06 142 VAL A O 1
ATOM 1085 N N . ILE A 1 143 ? -5.441 -21.953 -12.852 1 96.62 143 ILE A N 1
ATOM 1086 C CA . ILE A 1 143 ? -4.473 -21.094 -13.523 1 96.62 143 ILE A CA 1
ATOM 1087 C C . ILE A 1 143 ? -4.441 -21.422 -15.016 1 96.62 143 ILE A C 1
ATOM 1089 O O . ILE A 1 143 ? -4.895 -22.484 -15.438 1 96.62 143 ILE A O 1
ATOM 1093 N N . GLN A 1 144 ? -3.992 -20.438 -15.812 1 96.19 144 GLN A N 1
ATOM 1094 C CA . GLN A 1 144 ? -3.803 -20.562 -17.25 1 96.19 144 GLN A CA 1
ATOM 1095 C C . GLN A 1 144 ? -5.125 -20.859 -17.953 1 96.19 144 GLN A C 1
ATOM 1097 O O . GLN A 1 144 ? -5.164 -21.594 -18.938 1 96.19 144 GLN A O 1
ATOM 1102 N N . SER A 1 145 ? -6.207 -20.391 -17.453 1 94.12 145 SER A N 1
ATOM 1103 C CA . SER A 1 145 ? -7.512 -20.609 -18.062 1 94.12 145 SER A CA 1
ATOM 1104 C C . SER A 1 145 ? -7.656 -19.797 -19.359 1 94.12 145 SER A C 1
ATOM 1106 O O . SER A 1 145 ? -8.336 -20.219 -20.297 1 94.12 145 SER A O 1
ATOM 1108 N N . ALA A 1 146 ? -6.969 -18.734 -19.375 1 92.19 146 ALA A N 1
ATOM 1109 C CA . ALA A 1 146 ? -7.109 -17.812 -20.5 1 92.19 146 ALA A CA 1
ATOM 1110 C C . ALA A 1 146 ? -6.117 -18.141 -21.609 1 92.19 146 ALA A C 1
ATOM 1112 O O . ALA A 1 146 ? -6.23 -17.625 -22.719 1 92.19 146 ALA A O 1
ATOM 1113 N N . GLY A 1 147 ? -5.109 -18.953 -21.359 1 92.5 147 GLY A N 1
ATOM 1114 C CA . GLY A 1 147 ? -4.105 -19.281 -22.359 1 92.5 147 GLY A CA 1
ATOM 1115 C C . GLY A 1 147 ? -2.744 -19.594 -21.75 1 92.5 147 GLY A C 1
ATOM 1116 O O . GLY A 1 147 ? -2.578 -19.547 -20.531 1 92.5 147 GLY A O 1
ATOM 1117 N N . GLY A 1 148 ? -1.857 -20 -22.562 1 94.31 148 GLY A N 1
ATOM 1118 C CA . GLY A 1 148 ? -0.485 -20.25 -22.156 1 94.31 148 GLY A CA 1
ATOM 1119 C C . GLY A 1 148 ? -0.312 -21.562 -21.422 1 94.31 148 GLY A C 1
ATOM 1120 O O . GLY A 1 148 ? -1.263 -22.344 -21.281 1 94.31 148 GLY A O 1
ATOM 1121 N N . SER A 1 149 ? 0.958 -21.875 -21.094 1 96.12 149 SER A N 1
ATOM 1122 C CA . SER A 1 149 ? 1.338 -23.094 -20.391 1 96.12 149 SER A CA 1
ATOM 1123 C C . SER A 1 149 ? 1.83 -22.781 -18.984 1 96.12 149 SER A C 1
ATOM 1125 O O . SER A 1 149 ? 2.285 -21.672 -18.703 1 96.12 149 SER A O 1
ATOM 1127 N N . PHE A 1 150 ? 1.595 -23.625 -18.016 1 96.5 150 PHE A N 1
ATOM 1128 C CA . PHE A 1 150 ? 2.293 -23.609 -16.734 1 96.5 150 PHE A CA 1
ATOM 1129 C C . PHE A 1 150 ? 3.553 -24.469 -16.797 1 96.5 150 PHE A C 1
ATOM 1131 O O . PHE A 1 150 ? 3.477 -25.672 -17.031 1 96.5 150 PHE A O 1
ATOM 1138 N N . ILE A 1 151 ? 4.668 -23.906 -16.609 1 96.31 151 ILE A N 1
ATOM 1139 C CA . ILE A 1 151 ? 5.949 -24.562 -16.797 1 96.31 151 ILE A CA 1
ATOM 1140 C C . ILE A 1 151 ? 6.676 -24.688 -15.461 1 96.31 151 ILE A C 1
ATOM 1142 O O . ILE A 1 151 ? 6.867 -23.688 -14.758 1 96.31 151 ILE A O 1
ATOM 1146 N N . ILE A 1 152 ? 6.945 -25.844 -15.078 1 95.19 152 ILE A N 1
ATOM 1147 C CA . ILE A 1 152 ? 7.723 -26.109 -13.875 1 95.19 152 ILE A CA 1
ATOM 1148 C C . ILE A 1 152 ? 9.156 -26.469 -14.266 1 95.19 152 ILE A C 1
ATOM 1150 O O . ILE A 1 152 ? 9.406 -27.516 -14.875 1 95.19 152 ILE A O 1
ATOM 1154 N N . GLY A 1 153 ? 10.039 -25.578 -13.852 1 93.38 153 GLY A N 1
ATOM 1155 C CA . GLY A 1 153 ? 11.422 -25.688 -14.281 1 93.38 153 GLY A CA 1
ATOM 1156 C C . GLY A 1 153 ? 11.773 -24.734 -15.422 1 93.38 153 GLY A C 1
ATOM 1157 O O . GLY A 1 153 ? 10.945 -23.922 -15.82 1 93.38 153 GLY A O 1
ATOM 1158 N N . ASN A 1 154 ? 12.969 -24.766 -15.82 1 90.94 154 ASN A N 1
ATOM 1159 C CA . ASN A 1 154 ? 13.438 -23.859 -16.859 1 90.94 154 ASN A CA 1
ATOM 1160 C C . ASN A 1 154 ? 13.383 -24.516 -18.234 1 90.94 154 ASN A C 1
ATOM 1162 O O . ASN A 1 154 ? 14.25 -25.328 -18.578 1 90.94 154 ASN A O 1
ATOM 1166 N N . ALA A 1 155 ? 12.375 -24.219 -19.016 1 87.75 155 ALA A N 1
ATOM 1167 C CA . ALA A 1 155 ? 12.211 -24.781 -20.359 1 87.75 155 ALA A CA 1
ATOM 1168 C C . ALA A 1 155 ? 12.977 -23.953 -21.391 1 87.75 155 ALA A C 1
ATOM 1170 O O . ALA A 1 155 ? 12.75 -22.75 -21.531 1 87.75 155 ALA A O 1
ATOM 1171 N N . VAL A 1 156 ? 13.883 -24.5 -22.047 1 87.31 156 VAL A N 1
ATOM 1172 C CA . VAL A 1 156 ? 14.656 -23.812 -23.078 1 87.31 156 VAL A CA 1
ATOM 1173 C C . VAL A 1 156 ? 13.766 -23.516 -24.281 1 87.31 156 VAL A C 1
ATOM 1175 O O . VAL A 1 156 ? 13.789 -22.406 -24.828 1 87.31 156 VAL A O 1
ATOM 1178 N N . THR A 1 157 ? 12.969 -24.5 -24.703 1 91.31 157 THR A N 1
ATOM 1179 C CA . THR A 1 157 ? 12.023 -24.359 -25.812 1 91.31 157 THR A CA 1
ATOM 1180 C C . THR A 1 157 ? 10.641 -24.859 -25.391 1 91.31 157 THR A C 1
ATOM 1182 O O . THR A 1 157 ? 10.328 -26.047 -25.547 1 91.31 157 THR A O 1
ATOM 1185 N N . PRO A 1 158 ? 9.883 -23.891 -24.828 1 89.88 158 PRO A N 1
ATOM 1186 C CA . PRO A 1 158 ? 8.539 -24.281 -24.391 1 89.88 158 PRO A CA 1
ATOM 1187 C C . PRO A 1 158 ? 7.664 -24.766 -25.547 1 89.88 158 PRO A C 1
ATOM 1189 O O . PRO A 1 158 ? 7.801 -24.266 -26.672 1 89.88 158 PRO A O 1
ATOM 1192 N N . THR A 1 159 ? 6.832 -25.766 -25.25 1 92.56 159 THR A N 1
ATOM 1193 C CA . THR A 1 159 ? 5.82 -26.234 -26.203 1 92.56 159 THR A CA 1
ATOM 1194 C C . THR A 1 159 ? 4.465 -25.609 -25.906 1 92.56 159 THR A C 1
ATOM 1196 O O . THR A 1 159 ? 4.383 -24.641 -25.141 1 92.56 159 THR A O 1
ATOM 1199 N N . THR A 1 160 ? 3.365 -26.094 -26.531 1 93.62 160 THR A N 1
ATOM 1200 C CA . THR A 1 160 ? 2.023 -25.562 -26.312 1 93.62 160 THR A CA 1
ATOM 1201 C C . THR A 1 160 ? 1.251 -26.422 -25.328 1 93.62 160 THR A C 1
ATOM 1203 O O . THR A 1 160 ? 0.063 -26.203 -25.094 1 93.62 160 THR A O 1
ATOM 1206 N N . ASP A 1 161 ? 1.95 -27.484 -24.828 1 94.94 161 ASP A N 1
ATOM 1207 C CA . ASP A 1 161 ? 1.307 -28.297 -23.797 1 94.94 161 ASP A CA 1
ATOM 1208 C C . ASP A 1 161 ? 0.923 -27.453 -22.578 1 94.94 161 ASP A C 1
ATOM 1210 O O . ASP A 1 161 ? 1.679 -26.578 -22.172 1 94.94 161 ASP A O 1
ATOM 1214 N N . LYS A 1 162 ? -0.183 -27.734 -21.984 1 96.62 162 LYS A N 1
ATOM 1215 C CA . LYS A 1 162 ? -0.74 -26.906 -20.922 1 96.62 162 LYS A CA 1
ATOM 1216 C C . LYS A 1 162 ? 0.135 -26.938 -19.672 1 96.62 162 LYS A C 1
ATOM 1218 O O . LYS A 1 162 ? 0.322 -25.922 -19.016 1 96.62 162 LYS A O 1
ATOM 1223 N N . LEU A 1 163 ? 0.621 -28.188 -19.375 1 97.19 163 LEU A N 1
ATOM 1224 C CA . LEU A 1 163 ? 1.584 -28.344 -18.281 1 97.19 163 LEU A CA 1
ATOM 1225 C C . LEU A 1 163 ? 2.893 -28.938 -18.812 1 97.19 163 LEU A C 1
ATOM 1227 O O . LEU A 1 163 ? 2.891 -29.953 -19.5 1 97.19 163 LEU A O 1
ATOM 1231 N N . GLN A 1 164 ? 3.988 -28.234 -18.594 1 96.56 164 GLN A N 1
ATOM 1232 C CA . GLN A 1 164 ? 5.324 -28.703 -18.953 1 96.56 164 GLN A CA 1
ATOM 1233 C C . GLN A 1 164 ? 6.223 -28.812 -17.734 1 96.56 164 GLN A C 1
ATOM 1235 O O . GLN A 1 164 ? 6.379 -27.844 -16.984 1 96.56 164 GLN A O 1
ATOM 1240 N N . VAL A 1 165 ? 6.742 -29.969 -17.5 1 96.44 165 VAL A N 1
ATOM 1241 C CA . VAL A 1 165 ? 7.641 -30.188 -16.375 1 96.44 165 VAL A CA 1
ATOM 1242 C C . VAL A 1 165 ? 9.031 -30.562 -16.891 1 96.44 165 VAL A C 1
ATOM 1244 O O . VAL A 1 165 ? 9.188 -31.547 -17.594 1 96.44 165 VAL A O 1
ATOM 1247 N N . ILE A 1 166 ? 10 -29.781 -16.641 1 95.44 166 ILE A N 1
ATOM 1248 C CA . ILE A 1 166 ? 11.375 -30.078 -17.031 1 95.44 166 ILE A CA 1
ATOM 1249 C C . ILE A 1 166 ? 12.008 -31.016 -16.016 1 95.44 166 ILE A C 1
ATOM 1251 O O . ILE A 1 166 ? 12.477 -30.594 -14.953 1 95.44 166 ILE A O 1
ATOM 1255 N N . GLY A 1 167 ? 11.953 -32.25 -16.312 1 94.94 167 GLY A N 1
ATOM 1256 C CA . GLY A 1 167 ? 12.336 -33.344 -15.445 1 94.94 167 GLY A CA 1
ATOM 1257 C C . GLY A 1 167 ? 11.32 -34.5 -15.438 1 94.94 167 GLY A C 1
ATOM 1258 O O . GLY A 1 167 ? 10.789 -34.844 -16.484 1 94.94 167 GLY A O 1
ATOM 1259 N N . ASP A 1 168 ? 11.148 -35.125 -14.227 1 96.25 168 ASP A N 1
ATOM 1260 C CA . ASP A 1 168 ? 10.211 -36.25 -14.062 1 96.25 168 ASP A CA 1
ATOM 1261 C C . ASP A 1 168 ? 8.922 -35.781 -13.391 1 96.25 168 ASP A C 1
ATOM 1263 O O . ASP A 1 168 ? 8.93 -34.844 -12.594 1 96.25 168 ASP A O 1
ATOM 1267 N N . ILE A 1 169 ? 7.84 -36.406 -13.75 1 96.19 169 ILE A N 1
ATOM 1268 C CA . ILE A 1 169 ? 6.574 -36.25 -13.039 1 96.19 169 ILE A CA 1
ATOM 1269 C C . ILE A 1 169 ? 6.234 -37.562 -12.312 1 96.19 169 ILE A C 1
ATOM 1271 O O . ILE A 1 169 ? 6.281 -38.656 -12.906 1 96.19 169 ILE A O 1
ATOM 1275 N N . THR A 1 170 ? 5.984 -37.438 -11.016 1 95.94 170 THR A N 1
ATOM 1276 C CA . THR A 1 170 ? 5.637 -38.625 -10.258 1 95.94 170 THR A CA 1
ATOM 1277 C C . THR A 1 170 ? 4.246 -38.5 -9.641 1 95.94 170 THR A C 1
ATOM 1279 O O . THR A 1 170 ? 3.908 -37.469 -9.078 1 95.94 170 THR A O 1
ATOM 1282 N N . ALA A 1 171 ? 3.439 -39.469 -9.867 1 95.75 171 ALA A N 1
ATOM 1283 C CA . ALA A 1 171 ? 2.168 -39.625 -9.164 1 95.75 171 ALA A CA 1
ATOM 1284 C C . ALA A 1 171 ? 2.258 -40.719 -8.094 1 95.75 171 ALA A C 1
ATOM 1286 O O . ALA A 1 171 ? 2.986 -41.688 -8.25 1 95.75 171 ALA A O 1
ATOM 1287 N N . SER A 1 172 ? 1.528 -40.5 -7.016 1 93.81 172 SER A N 1
ATOM 1288 C CA . SER A 1 172 ? 1.604 -41.469 -5.918 1 93.81 172 SER A CA 1
ATOM 1289 C C . SER A 1 172 ? 0.85 -42.75 -6.254 1 93.81 172 SER A C 1
ATOM 1291 O O . SER A 1 172 ? 1.14 -43.812 -5.699 1 93.81 172 SER A O 1
ATOM 1293 N N . SER A 1 173 ? -0.099 -42.625 -7.164 1 93.5 173 SER A N 1
ATOM 1294 C CA . SER A 1 173 ? -0.954 -43.781 -7.375 1 93.5 173 SER A CA 1
ATOM 1295 C C . SER A 1 173 ? -1.007 -44.188 -8.852 1 93.5 173 SER A C 1
ATOM 1297 O O . SER A 1 173 ? -0.623 -45.281 -9.219 1 93.5 173 SER A O 1
ATOM 1299 N N . SER A 1 174 ? -1.453 -43.312 -9.703 1 94.75 174 SER A N 1
ATOM 1300 C CA . SER A 1 174 ? -1.657 -43.688 -11.109 1 94.75 174 SER A CA 1
ATOM 1301 C C . SER A 1 174 ? -1.78 -42.438 -11.977 1 94.75 174 SER A C 1
ATOM 1303 O O . SER A 1 174 ? -1.916 -41.312 -11.461 1 94.75 174 SER A O 1
ATOM 1305 N N . TYR A 1 175 ? -1.566 -42.625 -13.227 1 95.12 175 TYR A N 1
ATOM 1306 C CA . TYR A 1 175 ? -1.933 -41.625 -14.227 1 95.12 175 TYR A CA 1
ATOM 1307 C C . TYR A 1 175 ? -3.283 -41.969 -14.859 1 95.12 175 TYR A C 1
ATOM 1309 O O . TYR A 1 175 ? -3.58 -43.125 -15.133 1 95.12 175 TYR A O 1
ATOM 1317 N N . LYS A 1 176 ? -4.133 -40.875 -14.969 1 93.94 176 LYS A N 1
ATOM 1318 C CA . LYS A 1 176 ? -5.488 -41.031 -15.492 1 93.94 176 LYS A CA 1
ATOM 1319 C C . LYS A 1 176 ? -5.711 -40.156 -16.719 1 93.94 176 LYS A C 1
ATOM 1321 O O . LYS A 1 176 ? -5.152 -39.062 -16.828 1 93.94 176 LYS A O 1
ATOM 1326 N N . VAL A 1 177 ? -6.426 -40.625 -17.688 1 92.38 177 VAL A N 1
ATOM 1327 C CA . VAL A 1 177 ? -6.98 -39.844 -18.781 1 92.38 177 VAL A CA 1
ATOM 1328 C C . VAL A 1 177 ? -8.5 -39.844 -18.703 1 92.38 177 VAL A C 1
ATOM 1330 O O . VAL A 1 177 ? -9.125 -40.906 -18.688 1 92.38 177 VAL A O 1
ATOM 1333 N N . SER A 1 178 ? -8.992 -38.562 -18.562 1 89 178 SER A N 1
ATOM 1334 C CA . SER A 1 178 ? -10.438 -38.406 -18.438 1 89 178 SER A CA 1
ATOM 1335 C C . SER A 1 178 ? -11.008 -39.281 -17.328 1 89 178 SER A C 1
ATOM 1337 O O . SER A 1 178 ? -12.031 -39.938 -17.516 1 89 178 SER A O 1
ATOM 1339 N N . GLY A 1 179 ? -10.242 -39.344 -16.281 1 88.69 179 GLY A N 1
ATOM 1340 C CA . GLY A 1 179 ? -10.742 -40.031 -15.086 1 88.69 179 GLY A CA 1
ATOM 1341 C C . GLY A 1 179 ? -10.477 -41.531 -15.086 1 88.69 179 GLY A C 1
ATOM 1342 O O . GLY A 1 179 ? -10.727 -42.188 -14.086 1 88.69 179 GLY A O 1
ATOM 1343 N N . VAL A 1 180 ? -9.977 -42.125 -16.125 1 91.81 180 VAL A N 1
ATOM 1344 C CA . VAL A 1 180 ? -9.719 -43.562 -16.25 1 91.81 180 VAL A CA 1
ATOM 1345 C C . VAL A 1 180 ? -8.227 -43.844 -16.078 1 91.81 180 VAL A C 1
ATOM 1347 O O . VAL A 1 180 ? -7.395 -43.219 -16.75 1 91.81 180 VAL A O 1
ATOM 1350 N N . LYS A 1 181 ? -7.879 -44.656 -15.133 1 94 181 LYS A N 1
ATOM 1351 C CA . LYS A 1 181 ? -6.488 -45.031 -14.922 1 94 181 LYS A CA 1
ATOM 1352 C C . LYS A 1 181 ? -5.895 -45.656 -16.188 1 94 181 LYS A C 1
ATOM 1354 O O . LYS A 1 181 ? -6.465 -46.594 -16.75 1 94 181 LYS A O 1
ATOM 1359 N N . VAL A 1 182 ? -4.75 -45.219 -16.719 1 93.88 182 VAL A N 1
ATOM 1360 C CA . VAL A 1 182 ? -4.117 -45.75 -17.938 1 93.88 182 VAL A CA 1
ATOM 1361 C C . VAL A 1 182 ? -2.734 -46.281 -17.594 1 93.88 182 VAL A C 1
ATOM 1363 O O . VAL A 1 182 ? -2.229 -47.188 -18.297 1 93.88 182 VAL A O 1
ATOM 1366 N N . VAL A 1 183 ? -2.107 -45.812 -16.562 1 95.06 183 VAL A N 1
ATOM 1367 C CA . VAL A 1 183 ? -0.812 -46.281 -16.109 1 95.06 183 VAL A CA 1
ATOM 1368 C C . VAL A 1 183 ? -0.807 -46.406 -14.594 1 95.06 183 VAL A C 1
ATOM 1370 O O . VAL A 1 183 ? -1.16 -45.469 -13.891 1 95.06 183 VAL A O 1
ATOM 1373 N N . GLY A 1 184 ? -0.527 -47.531 -14.078 1 95.56 184 GLY A N 1
ATOM 1374 C CA . GLY A 1 184 ? -0.381 -47.781 -12.648 1 95.56 184 GLY A CA 1
ATOM 1375 C C . GLY A 1 184 ? 1.04 -48.125 -12.242 1 95.56 184 GLY A C 1
ATOM 1376 O O . GLY A 1 184 ? 1.992 -47.781 -12.953 1 95.56 184 GLY A O 1
ATOM 1377 N N . SER A 1 185 ? 1.158 -48.688 -11.031 1 95.19 185 SER A N 1
ATOM 1378 C CA . SER A 1 185 ? 2.469 -49.094 -10.539 1 95.19 185 SER A CA 1
ATOM 1379 C C . SER A 1 185 ? 3.08 -50.156 -11.422 1 95.19 185 SER A C 1
ATOM 1381 O O . SER A 1 185 ? 2.357 -50.938 -12.055 1 95.19 185 SER A O 1
ATOM 1383 N N . ARG A 1 186 ? 4.422 -50.219 -11.406 1 96.12 186 ARG A N 1
ATOM 1384 C CA . ARG A 1 186 ? 5.141 -51.25 -12.156 1 96.12 186 ARG A CA 1
ATOM 1385 C C . ARG A 1 186 ? 4.641 -52.625 -11.797 1 96.12 186 ARG A C 1
ATOM 1387 O O . ARG A 1 186 ? 4.441 -52.938 -10.617 1 96.12 186 ARG A O 1
ATOM 1394 N N . VAL A 1 187 ? 4.297 -53.469 -12.812 1 94.31 187 VAL A N 1
ATOM 1395 C CA . VAL A 1 187 ? 3.922 -54.875 -12.57 1 94.31 187 VAL A CA 1
ATOM 1396 C C . VAL A 1 187 ? 5.172 -55.719 -12.352 1 94.31 187 VAL A C 1
ATOM 1398 O O . VAL A 1 187 ? 6.059 -55.75 -13.211 1 94.31 187 VAL A O 1
ATOM 1401 N N . THR A 1 188 ? 5.281 -56.375 -11.258 1 93.75 188 THR A N 1
ATOM 1402 C CA . THR A 1 188 ? 6.465 -57.156 -10.906 1 93.75 188 THR A CA 1
ATOM 1403 C C . THR A 1 188 ? 6.203 -58.625 -11.07 1 93.75 188 THR A C 1
ATOM 1405 O O . THR A 1 188 ? 5.059 -59.062 -11.266 1 93.75 188 THR A O 1
ATOM 1408 N N . GLY A 1 189 ? 7.258 -59.438 -11.18 1 93.88 189 GLY A N 1
ATOM 1409 C CA . GLY A 1 189 ? 7.125 -60.875 -11.242 1 93.88 189 GLY A CA 1
ATOM 1410 C C . GLY A 1 189 ? 7.547 -61.469 -12.578 1 93.88 189 GLY A C 1
ATOM 1411 O O . GLY A 1 189 ? 7.449 -62.656 -12.797 1 93.88 189 GLY A O 1
ATOM 1412 N N . PHE A 1 190 ? 7.988 -60.625 -13.5 1 94.81 190 PHE A N 1
ATOM 1413 C CA . PHE A 1 190 ? 8.438 -61.094 -14.805 1 94.81 190 PHE A CA 1
ATOM 1414 C C . PHE A 1 190 ? 9.891 -61.531 -14.75 1 94.81 190 PHE A C 1
ATOM 1416 O O . PHE A 1 190 ? 10.75 -60.812 -14.242 1 94.81 190 PHE A O 1
ATOM 1423 N N . THR A 1 191 ? 10.18 -62.781 -15.219 1 93.31 191 THR A N 1
ATOM 1424 C CA . THR A 1 191 ? 11.555 -63.188 -15.523 1 93.31 191 THR A CA 1
ATOM 1425 C C . THR A 1 191 ? 11.93 -62.781 -16.953 1 93.31 191 THR A C 1
ATOM 1427 O O . THR A 1 191 ? 11.188 -63.062 -17.891 1 93.31 191 THR A O 1
ATOM 1430 N N . ALA A 1 192 ? 13.016 -62.125 -17.047 1 92.94 192 ALA A N 1
ATOM 1431 C CA . ALA A 1 192 ? 13.438 -61.625 -18.344 1 92.94 192 ALA A CA 1
ATOM 1432 C C . ALA A 1 192 ? 13.578 -62.75 -19.359 1 92.94 192 ALA A C 1
ATOM 1434 O O . ALA A 1 192 ? 14.195 -63.781 -19.062 1 92.94 192 ALA A O 1
ATOM 1435 N N . ALA A 1 193 ? 12.906 -62.5 -20.531 1 93.19 193 ALA A N 1
ATOM 1436 C CA . ALA A 1 193 ? 13.039 -63.5 -21.594 1 93.19 193 ALA A CA 1
ATOM 1437 C C . ALA A 1 193 ? 14.484 -63.562 -22.094 1 93.19 193 ALA A C 1
ATOM 1439 O O . ALA A 1 193 ? 15.156 -62.562 -22.234 1 93.19 193 ALA A O 1
ATOM 1440 N N . ALA A 1 194 ? 14.977 -64.75 -22.281 1 93.06 194 ALA A N 1
ATOM 1441 C CA . ALA A 1 194 ? 16.297 -64.938 -22.875 1 93.06 194 ALA A CA 1
ATOM 1442 C C . ALA A 1 194 ? 16.219 -65.062 -24.391 1 93.06 194 ALA A C 1
ATOM 1444 O O . ALA A 1 194 ? 15.125 -65.125 -24.953 1 93.06 194 ALA A O 1
ATOM 1445 N N . GLY A 1 195 ? 17.453 -64.875 -25.109 1 96.19 195 GLY A N 1
ATOM 1446 C CA . GLY A 1 195 ? 17.469 -65 -26.562 1 96.19 195 GLY A CA 1
ATOM 1447 C C . GLY A 1 195 ? 17.453 -63.656 -27.266 1 96.19 195 GLY A C 1
ATOM 1448 O O . GLY A 1 195 ? 17.609 -62.625 -26.625 1 96.19 195 GLY A O 1
ATOM 1449 N N . SER A 1 196 ? 17.344 -63.688 -28.609 1 95.25 196 SER A N 1
ATOM 1450 C CA . SER A 1 196 ? 17.375 -62.469 -29.391 1 95.25 196 SER A CA 1
ATOM 1451 C C . SER A 1 196 ? 15.977 -61.938 -29.672 1 95.25 196 SER A C 1
ATOM 1453 O O . SER A 1 196 ? 15.047 -62.688 -29.906 1 95.25 196 SER A O 1
ATOM 1455 N N . ALA A 1 197 ? 15.867 -60.625 -29.531 1 95.75 197 ALA A N 1
ATOM 1456 C CA . ALA A 1 197 ? 14.609 -59.938 -29.859 1 95.75 197 ALA A CA 1
ATOM 1457 C C . ALA A 1 197 ? 14.5 -59.688 -31.359 1 95.75 197 ALA A C 1
ATOM 1459 O O . ALA A 1 197 ? 15.492 -59.406 -32.031 1 95.75 197 ALA A O 1
ATOM 1460 N N . LEU A 1 198 ? 13.227 -59.844 -31.844 1 96.5 198 LEU A N 1
ATOM 1461 C CA . LEU A 1 198 ? 12.961 -59.562 -33.25 1 96.5 198 LEU A CA 1
ATOM 1462 C C . LEU A 1 198 ? 12.133 -58.281 -33.375 1 96.5 198 LEU A C 1
ATOM 1464 O O . LEU A 1 198 ? 10.93 -58.281 -33.094 1 96.5 198 LEU A O 1
ATOM 1468 N N . LYS A 1 199 ? 12.68 -57.219 -33.844 1 95.69 199 LYS A N 1
ATOM 1469 C CA . LYS A 1 199 ? 11.984 -55.969 -34.094 1 95.69 199 LYS A CA 1
ATOM 1470 C C . LYS A 1 199 ? 11.688 -55.75 -35.562 1 95.69 199 LYS A C 1
ATOM 1472 O O . LYS A 1 199 ? 10.906 -54.875 -35.938 1 95.69 199 LYS A O 1
ATOM 1477 N N . GLY A 1 200 ? 12.398 -56.562 -36.375 1 94.69 200 GLY A N 1
ATOM 1478 C CA . GLY A 1 200 ? 12.328 -56.406 -37.812 1 94.69 200 GLY A CA 1
ATOM 1479 C C . GLY A 1 200 ? 11.031 -56.906 -38.406 1 94.69 200 GLY A C 1
ATOM 1480 O O . GLY A 1 200 ? 10.008 -56.969 -37.719 1 94.69 200 GLY A O 1
ATOM 1481 N N . ALA A 1 201 ? 11.117 -57.281 -39.719 1 94.19 201 ALA A N 1
ATOM 1482 C CA . ALA A 1 201 ? 9.93 -57.688 -40.469 1 94.19 201 ALA A CA 1
ATOM 1483 C C . ALA A 1 201 ? 9.234 -58.844 -39.75 1 94.19 201 ALA A C 1
ATOM 1485 O O . ALA A 1 201 ? 9.875 -59.812 -39.344 1 94.19 201 ALA A O 1
ATOM 1486 N N . PHE A 1 202 ? 7.906 -58.75 -39.531 1 95.81 202 PHE A N 1
ATOM 1487 C CA . PHE A 1 202 ? 7.07 -59.75 -38.875 1 95.81 202 PHE A CA 1
ATOM 1488 C C . PHE A 1 202 ? 5.703 -59.812 -39.531 1 95.81 202 PHE A C 1
ATOM 1490 O O . PHE A 1 202 ? 4.926 -58.875 -39.469 1 95.81 202 PHE A O 1
ATOM 1497 N N . ASN A 1 203 ? 5.527 -60.906 -40.219 1 95.75 203 ASN A N 1
ATOM 1498 C CA . ASN A 1 203 ? 4.234 -61.156 -40.844 1 95.75 203 ASN A CA 1
ATOM 1499 C C . ASN A 1 203 ? 3.318 -62 -39.969 1 95.75 203 ASN A C 1
ATOM 1501 O O . ASN A 1 203 ? 3.48 -63.219 -39.875 1 95.75 203 ASN A O 1
ATOM 1505 N N . ALA A 1 204 ? 2.303 -61.312 -39.469 1 94.56 204 ALA A N 1
ATOM 1506 C CA . ALA A 1 204 ? 1.422 -61.969 -38.5 1 94.56 204 ALA A CA 1
ATOM 1507 C C . ALA A 1 204 ? 0.488 -62.969 -39.188 1 94.56 204 ALA A C 1
ATOM 1509 O O . ALA A 1 204 ? -0.08 -63.844 -38.531 1 94.56 204 ALA A O 1
ATOM 1510 N N . SER A 1 205 ? 0.308 -62.781 -40.469 1 92.56 205 SER A N 1
ATOM 1511 C CA . SER A 1 205 ? -0.62 -63.656 -41.188 1 92.56 205 SER A CA 1
ATOM 1512 C C . SER A 1 205 ? 0.125 -64.688 -42 1 92.56 205 SER A C 1
ATOM 1514 O O . SER A 1 205 ? -0.44 -65.312 -42.906 1 92.56 205 SER A O 1
ATOM 1516 N N . GLN A 1 206 ? 1.404 -64.812 -41.719 1 92 206 GLN A N 1
ATOM 1517 C CA . GLN A 1 206 ? 2.182 -65.875 -42.438 1 92 206 GLN A CA 1
ATOM 1518 C C . GLN A 1 206 ? 1.479 -67.188 -42.406 1 92 206 GLN A C 1
ATOM 1520 O O . GLN A 1 206 ? 1.113 -67.688 -41.344 1 92 206 GLN A O 1
ATOM 1525 N N . ALA A 1 207 ? 1.206 -67.688 -43.594 1 88.62 207 ALA A N 1
ATOM 1526 C CA . ALA A 1 207 ? 0.595 -69 -43.75 1 88.62 207 ALA A CA 1
ATOM 1527 C C . ALA A 1 207 ? 1.659 -70.125 -43.844 1 88.62 207 ALA A C 1
ATOM 1529 O O . ALA A 1 207 ? 2.709 -69.875 -44.469 1 88.62 207 ALA A O 1
ATOM 1530 N N . TYR A 1 208 ? 1.355 -71.188 -43.219 1 90.5 208 TYR A N 1
ATOM 1531 C CA . TYR A 1 208 ? 2.244 -72.375 -43.281 1 90.5 208 TYR A CA 1
ATOM 1532 C C . TYR A 1 208 ? 1.569 -73.5 -44 1 90.5 208 TYR A C 1
ATOM 1534 O O . TYR A 1 208 ? 0.51 -74 -43.562 1 90.5 208 TYR A O 1
ATOM 1542 N N . THR A 1 209 ? 2.252 -73.938 -45.094 1 87.81 209 THR A N 1
ATOM 1543 C CA . THR A 1 209 ? 1.716 -75 -45.875 1 87.81 209 THR A CA 1
ATOM 1544 C C . THR A 1 209 ? 1.842 -76.312 -45.125 1 87.81 209 THR A C 1
ATOM 1546 O O . THR A 1 209 ? 2.865 -76.625 -44.5 1 87.81 209 THR A O 1
ATOM 1549 N N . VAL A 1 210 ? 0.751 -77.125 -45.094 1 91.12 210 VAL A N 1
ATOM 1550 C CA . VAL A 1 210 ? 0.748 -78.438 -44.531 1 91.12 210 VAL A CA 1
ATOM 1551 C C . VAL A 1 210 ? 0.203 -79.438 -45.562 1 91.12 210 VAL A C 1
ATOM 1553 O O . VAL A 1 210 ? -1.012 -79.562 -45.75 1 91.12 210 VAL A O 1
ATOM 1556 N N . SER A 1 211 ? 1.107 -80.188 -46.281 1 86.25 211 SER A N 1
ATOM 1557 C CA . SER A 1 211 ? 0.72 -81.188 -47.312 1 86.25 211 SER A CA 1
ATOM 1558 C C . SER A 1 211 ? 0.226 -82.438 -46.688 1 86.25 211 SER A C 1
ATOM 1560 O O . SER A 1 211 ? 0.401 -82.688 -45.5 1 86.25 211 SER A O 1
ATOM 1562 N N . ALA A 1 212 ? -0.385 -83.375 -47.594 1 83.12 212 ALA A N 1
ATOM 1563 C CA . ALA A 1 212 ? -0.92 -84.688 -47.125 1 83.12 212 ALA A CA 1
ATOM 1564 C C . ALA A 1 212 ? 0.189 -85.562 -46.562 1 83.12 212 ALA A C 1
ATOM 1566 O O . ALA A 1 212 ? 0.008 -86.25 -45.531 1 83.12 212 ALA A O 1
ATOM 1567 N N . THR A 1 213 ? 1.158 -85.625 -47.25 1 82.38 213 THR A N 1
ATOM 1568 C CA . THR A 1 213 ? 2.4 -86.25 -46.75 1 82.38 213 THR A CA 1
ATOM 1569 C C . THR A 1 213 ? 3.377 -85.125 -46.344 1 82.38 213 THR A C 1
ATOM 1571 O O . THR A 1 213 ? 4.105 -84.562 -47.188 1 82.38 213 THR A O 1
ATOM 1574 N N . TYR A 1 214 ? 3.184 -84.75 -45.031 1 79.62 214 TYR A N 1
ATOM 1575 C CA . TYR A 1 214 ? 3.969 -83.625 -44.594 1 79.62 214 TYR A CA 1
ATOM 1576 C C . TYR A 1 214 ? 5.461 -83.875 -44.781 1 79.62 214 TYR A C 1
ATOM 1578 O O . TYR A 1 214 ? 5.93 -85 -44.625 1 79.62 214 TYR A O 1
ATOM 1586 N N . THR A 1 215 ? 6.012 -82.688 -45.188 1 84.19 215 THR A N 1
ATOM 1587 C CA . THR A 1 215 ? 7.449 -82.75 -45.438 1 84.19 215 THR A CA 1
ATOM 1588 C C . THR A 1 215 ? 8.227 -82.125 -44.312 1 84.19 215 THR A C 1
ATOM 1590 O O . THR A 1 215 ? 7.66 -81.312 -43.531 1 84.19 215 THR A O 1
ATOM 1593 N N . GLN A 1 216 ? 9.438 -82.562 -44.125 1 85.75 216 GLN A N 1
ATOM 1594 C CA . GLN A 1 216 ? 10.328 -81.938 -43.156 1 85.75 216 GLN A CA 1
ATOM 1595 C C . GLN A 1 216 ? 10.43 -80.438 -43.375 1 85.75 216 GLN A C 1
ATOM 1597 O O . GLN A 1 216 ? 10.508 -79.688 -42.438 1 85.75 216 GLN A O 1
ATOM 1602 N N . SER A 1 217 ? 10.469 -80.062 -44.625 1 88.25 217 SER A N 1
ATOM 1603 C CA . SER A 1 217 ? 10.578 -78.688 -44.938 1 88.25 217 SER A CA 1
ATOM 1604 C C . SER A 1 217 ? 9.391 -77.875 -44.438 1 88.25 217 SER A C 1
ATOM 1606 O O . SER A 1 217 ? 9.547 -76.75 -43.938 1 88.25 217 SER A O 1
ATOM 1608 N N . GLU A 1 218 ? 8.266 -78.375 -44.406 1 88.94 218 GLU A N 1
ATOM 1609 C CA . GLU A 1 218 ? 7.055 -77.688 -43.906 1 88.94 218 GLU A CA 1
ATOM 1610 C C . GLU A 1 218 ? 7.07 -77.562 -42.406 1 88.94 218 GLU A C 1
ATOM 1612 O O . GLU A 1 218 ? 6.695 -76.5 -41.844 1 88.94 218 GLU A O 1
ATOM 1617 N N . VAL A 1 219 ? 7.48 -78.562 -41.75 1 86.69 219 VAL A N 1
ATOM 1618 C CA . VAL A 1 219 ? 7.594 -78.562 -40.281 1 86.69 219 VAL A CA 1
ATOM 1619 C C . VAL A 1 219 ? 8.68 -77.562 -39.875 1 86.69 219 VAL A C 1
ATOM 1621 O O . VAL A 1 219 ? 8.523 -76.812 -38.906 1 86.69 219 VAL A O 1
ATOM 1624 N N . ARG A 1 220 ? 9.688 -77.5 -40.594 1 91.5 220 ARG A N 1
ATOM 1625 C CA . ARG A 1 220 ? 10.766 -76.562 -40.312 1 91.5 220 ARG A CA 1
ATOM 1626 C C . ARG A 1 220 ? 10.281 -75.125 -40.438 1 91.5 220 ARG A C 1
ATOM 1628 O O . ARG A 1 220 ? 10.664 -74.25 -39.656 1 91.5 220 ARG A O 1
ATOM 1635 N N . ALA A 1 221 ? 9.492 -74.812 -41.438 1 91.06 221 ALA A N 1
ATOM 1636 C CA . ALA A 1 221 ? 8.93 -73.5 -41.625 1 91.06 221 ALA A CA 1
ATOM 1637 C C . ALA A 1 221 ? 8.086 -73.062 -40.438 1 91.06 221 ALA A C 1
ATOM 1639 O O . ALA A 1 221 ? 8.172 -71.938 -39.969 1 91.06 221 ALA A O 1
ATOM 1640 N N . MET A 1 222 ? 7.289 -73.938 -39.906 1 92.06 222 MET A N 1
ATOM 1641 C CA . MET A 1 222 ? 6.469 -73.625 -38.719 1 92.06 222 MET A CA 1
ATOM 1642 C C . MET A 1 222 ? 7.34 -73.438 -37.5 1 92.06 222 MET A C 1
ATOM 1644 O O . MET A 1 222 ? 7.055 -72.5 -36.688 1 92.06 222 MET A O 1
ATOM 1648 N N . SER A 1 223 ? 8.297 -74.312 -37.406 1 92.38 223 SER A N 1
ATOM 1649 C CA . SER A 1 223 ? 9.234 -74.125 -36.312 1 92.38 223 SER A CA 1
ATOM 1650 C C . SER A 1 223 ? 9.898 -72.75 -36.375 1 92.38 223 SER A C 1
ATOM 1652 O O . SER A 1 223 ? 10.016 -72.125 -35.344 1 92.38 223 SER A O 1
ATOM 1654 N N . SER A 1 224 ? 10.305 -72.312 -37.531 1 92.25 224 SER A N 1
ATOM 1655 C CA . SER A 1 224 ? 10.906 -71 -37.719 1 92.25 224 SER A CA 1
ATOM 1656 C C . SER A 1 224 ? 9.898 -69.875 -37.375 1 92.25 224 SER A C 1
ATOM 1658 O O . SER A 1 224 ? 10.266 -68.875 -36.812 1 92.25 224 SER A O 1
ATOM 1660 N N . GLY A 1 225 ? 8.711 -70.125 -37.812 1 93.75 225 GLY A N 1
ATOM 1661 C CA . GLY A 1 225 ? 7.66 -69.125 -37.5 1 93.75 225 GLY A CA 1
ATOM 1662 C C . GLY A 1 225 ? 7.438 -69 -36 1 93.75 225 GLY A C 1
ATOM 1663 O O . GLY A 1 225 ? 7.23 -67.875 -35.5 1 93.75 225 GLY A O 1
ATOM 1664 N N . LEU A 1 226 ? 7.402 -70.125 -35.312 1 93.5 226 LEU A N 1
ATOM 1665 C CA . LEU A 1 226 ? 7.277 -70.125 -33.844 1 93.5 226 LEU A CA 1
ATOM 1666 C C . LEU A 1 226 ? 8.438 -69.375 -33.219 1 93.5 226 LEU A C 1
ATOM 1668 O O . LEU A 1 226 ? 8.234 -68.562 -32.281 1 93.5 226 LEU A O 1
ATOM 1672 N N . THR A 1 227 ? 9.578 -69.625 -33.656 1 94.38 227 THR A N 1
ATOM 1673 C CA . THR A 1 227 ? 10.75 -68.938 -33.156 1 94.38 227 THR A CA 1
ATOM 1674 C C . THR A 1 227 ? 10.617 -67.438 -33.344 1 94.38 227 THR A C 1
ATOM 1676 O O . THR A 1 227 ? 10.867 -66.625 -32.438 1 94.38 227 THR A O 1
ATOM 1679 N N . ALA A 1 228 ? 10.203 -67 -34.531 1 95.12 228 ALA A N 1
ATOM 1680 C CA . ALA A 1 228 ? 10.016 -65.625 -34.812 1 95.12 228 ALA A CA 1
ATOM 1681 C C . ALA A 1 228 ? 8.961 -65 -33.906 1 95.12 228 ALA A C 1
ATOM 1683 O O . ALA A 1 228 ? 9.125 -63.875 -33.438 1 95.12 228 ALA A O 1
ATOM 1684 N N . ALA A 1 229 ? 7.938 -65.688 -33.719 1 95.75 229 ALA A N 1
ATOM 1685 C CA . ALA A 1 229 ? 6.891 -65.188 -32.812 1 95.75 229 ALA A CA 1
ATOM 1686 C C . ALA A 1 229 ? 7.434 -65 -31.406 1 95.75 229 ALA A C 1
ATOM 1688 O O . ALA A 1 229 ? 7.148 -63.969 -30.766 1 95.75 229 ALA A O 1
ATOM 1689 N N . ARG A 1 230 ? 8.117 -65.938 -30.906 1 94.88 230 ARG A N 1
ATOM 1690 C CA . ARG A 1 230 ? 8.727 -65.875 -29.578 1 94.88 230 ARG A CA 1
ATOM 1691 C C . ARG A 1 230 ? 9.672 -64.688 -29.5 1 94.88 230 ARG A C 1
ATOM 1693 O O . ARG A 1 230 ? 9.695 -63.969 -28.484 1 94.88 230 ARG A O 1
ATOM 1700 N N . GLN A 1 231 ? 10.383 -64.5 -30.516 1 96.81 231 GLN A N 1
ATOM 1701 C CA . GLN A 1 231 ? 11.328 -63.406 -30.531 1 96.81 231 GLN A CA 1
ATOM 1702 C C . GLN A 1 231 ? 10.594 -62.062 -30.578 1 96.81 231 GLN A C 1
ATOM 1704 O O . GLN A 1 231 ? 11.07 -61.062 -30.016 1 96.81 231 GLN A O 1
ATOM 1709 N N . ARG A 1 232 ? 9.523 -62 -31.266 1 97.25 232 ARG A N 1
ATOM 1710 C CA . ARG A 1 232 ? 8.734 -60.781 -31.297 1 97.25 232 ARG A CA 1
ATOM 1711 C C . ARG A 1 232 ? 8.109 -60.5 -29.922 1 97.25 232 ARG A C 1
ATOM 1713 O O . ARG A 1 232 ? 8.031 -59.344 -29.5 1 97.25 232 ARG A O 1
ATOM 1720 N N . ILE A 1 233 ? 7.617 -61.531 -29.281 1 95.56 233 ILE A N 1
ATOM 1721 C CA . ILE A 1 233 ? 7.129 -61.375 -27.922 1 95.56 233 ILE A CA 1
ATOM 1722 C C . ILE A 1 233 ? 8.227 -60.781 -27.031 1 95.56 233 ILE A C 1
ATOM 1724 O O . ILE A 1 233 ? 7.969 -59.875 -26.234 1 95.56 233 ILE A O 1
ATOM 1728 N N . LYS A 1 234 ? 9.383 -61.344 -27.156 1 95.5 234 LYS A N 1
ATOM 1729 C CA . LYS A 1 234 ? 10.484 -60.812 -26.359 1 95.5 234 LYS A CA 1
ATOM 1730 C C . LYS A 1 234 ? 10.711 -59.344 -26.672 1 95.5 234 LYS A C 1
ATOM 1732 O O . LYS A 1 234 ? 11.016 -58.531 -25.766 1 95.5 234 LYS A O 1
ATOM 1737 N N . ALA A 1 235 ? 10.664 -58.938 -27.922 1 96.75 235 ALA A N 1
ATOM 1738 C CA . ALA A 1 235 ? 10.836 -57.531 -28.297 1 96.75 235 ALA A CA 1
ATOM 1739 C C . ALA A 1 235 ? 9.828 -56.656 -27.562 1 96.75 235 ALA A C 1
ATOM 1741 O O . ALA A 1 235 ? 10.18 -55.594 -27.062 1 96.75 235 ALA A O 1
ATOM 1742 N N . LEU A 1 236 ? 8.609 -57.031 -27.484 1 96.19 236 LEU A N 1
ATOM 1743 C CA . LEU A 1 236 ? 7.566 -56.281 -26.812 1 96.19 236 LEU A CA 1
ATOM 1744 C C . LEU A 1 236 ? 7.809 -56.25 -25.312 1 96.19 236 LEU A C 1
ATOM 1746 O O . LEU A 1 236 ? 7.613 -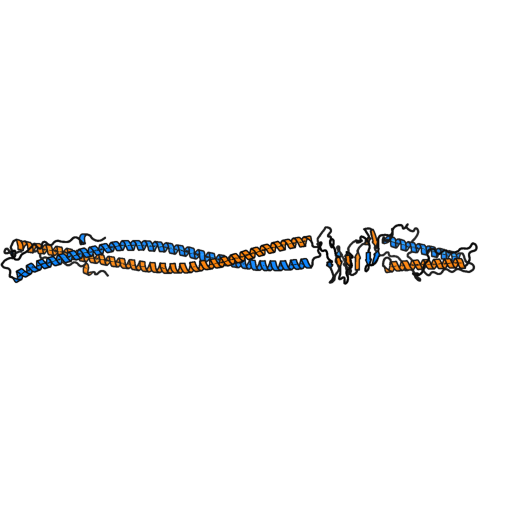55.219 -24.656 1 96.19 236 LEU A O 1
ATOM 1750 N N . GLU A 1 237 ? 8.141 -57.375 -24.766 1 95.44 237 GLU A N 1
ATOM 1751 C CA . GLU A 1 237 ? 8.484 -57.438 -23.359 1 95.44 237 GLU A CA 1
ATOM 1752 C C . GLU A 1 237 ? 9.617 -56.469 -23.016 1 95.44 237 GLU A C 1
ATOM 1754 O O . GLU A 1 237 ? 9.547 -55.75 -22.016 1 95.44 237 GLU A O 1
ATOM 1759 N N . ASP A 1 238 ? 10.664 -56.469 -23.797 1 95.88 238 ASP A N 1
ATOM 1760 C CA . ASP A 1 238 ? 11.789 -55.562 -23.594 1 95.88 238 ASP A CA 1
ATOM 1761 C C . ASP A 1 238 ? 11.328 -54.094 -23.625 1 95.88 238 ASP A C 1
ATOM 1763 O O . ASP A 1 238 ? 11.82 -53.281 -22.859 1 95.88 238 ASP A O 1
ATOM 1767 N N . ALA A 1 239 ? 10.461 -53.844 -24.547 1 96.12 239 ALA A N 1
ATOM 1768 C CA . ALA A 1 239 ? 9.938 -52.469 -24.641 1 96.12 239 ALA A CA 1
ATOM 1769 C C . ALA A 1 239 ? 9.18 -52.094 -23.375 1 96.12 239 ALA A C 1
ATOM 1771 O O . ALA A 1 239 ? 9.359 -51 -22.844 1 96.12 239 ALA A O 1
ATOM 1772 N N . LEU A 1 240 ? 8.266 -52.906 -22.922 1 96.19 240 LEU A N 1
ATOM 1773 C CA . LEU A 1 240 ? 7.531 -52.688 -21.688 1 96.19 240 LEU A CA 1
ATOM 1774 C C . LEU A 1 240 ? 8.484 -52.469 -20.516 1 96.19 240 LE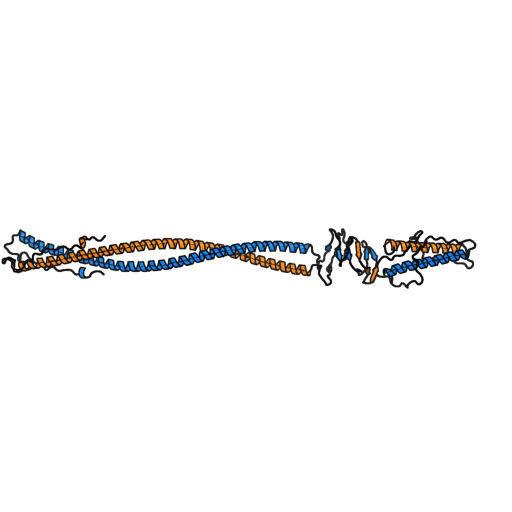U A C 1
ATOM 1776 O O . LEU A 1 240 ? 8.258 -51.594 -19.656 1 96.19 240 LEU A O 1
ATOM 1780 N N . ARG A 1 241 ? 9.469 -53.281 -20.438 1 95.88 241 ARG A N 1
ATOM 1781 C CA . ARG A 1 241 ? 10.461 -53.156 -19.375 1 95.88 241 ARG A CA 1
ATOM 1782 C C . ARG A 1 241 ? 11.25 -51.875 -19.5 1 95.88 241 ARG A C 1
ATOM 1784 O O . ARG A 1 241 ? 11.555 -51.219 -18.5 1 95.88 241 ARG A O 1
ATOM 1791 N N . SER A 1 242 ? 11.633 -51.5 -20.766 1 94.81 242 SER A N 1
ATOM 1792 C CA . SER A 1 242 ? 12.344 -50.219 -20.984 1 94.81 242 SER A CA 1
ATOM 1793 C C . SER A 1 242 ? 11.547 -49.031 -20.469 1 94.81 242 SER A C 1
ATOM 1795 O O . SER A 1 242 ? 12.117 -48.094 -19.906 1 94.81 242 SER A O 1
ATOM 1797 N N . HIS A 1 243 ? 10.289 -49 -20.594 1 96.31 243 HIS A N 1
ATOM 1798 C CA . HIS A 1 243 ? 9.414 -47.969 -20.062 1 96.31 243 HIS A CA 1
ATOM 1799 C C . HIS A 1 243 ? 9.312 -48.031 -18.547 1 96.31 243 HIS A C 1
ATOM 1801 O O . HIS A 1 243 ? 9.062 -47.031 -17.875 1 96.31 243 HIS A O 1
ATOM 1807 N N . GLY A 1 244 ? 9.453 -49.25 -18.016 1 95.06 244 GLY A N 1
ATOM 1808 C CA . GLY A 1 244 ? 9.305 -49.5 -16.594 1 95.06 244 GLY A CA 1
ATOM 1809 C C . GLY A 1 244 ? 7.953 -50.062 -16.219 1 95.06 244 GLY A C 1
ATOM 1810 O O . GLY A 1 244 ? 7.645 -50.219 -15.031 1 95.06 244 GLY A O 1
ATOM 1811 N N . LEU A 1 245 ? 7.16 -50.375 -17.172 1 95.44 245 LEU A N 1
ATOM 1812 C CA . LEU A 1 245 ? 5.82 -50.906 -16.906 1 95.44 245 LEU A CA 1
ATOM 1813 C C . LEU A 1 245 ? 5.887 -52.281 -16.266 1 95.44 245 LEU A C 1
ATOM 1815 O O . LEU A 1 245 ? 4.98 -52.688 -15.523 1 95.44 245 LEU A O 1
ATOM 1819 N N . ILE A 1 246 ? 6.914 -52.969 -16.578 1 94.75 246 ILE A N 1
ATOM 1820 C CA . ILE A 1 246 ? 7.152 -54.281 -15.93 1 94.75 246 ILE A CA 1
ATOM 1821 C C . ILE A 1 246 ? 8.586 -54.312 -15.398 1 94.75 246 ILE A C 1
ATOM 1823 O O . ILE A 1 246 ? 9.422 -53.5 -15.758 1 94.75 246 ILE A O 1
ATOM 1827 N N . ASP A 1 247 ? 8.875 -55.156 -14.406 1 92.44 247 ASP A N 1
ATOM 1828 C CA . ASP A 1 247 ? 10.227 -55.281 -13.867 1 92.44 247 ASP A CA 1
ATOM 1829 C C . ASP A 1 247 ? 11.07 -56.188 -14.758 1 92.44 247 ASP A C 1
ATOM 1831 O O . ASP A 1 247 ? 10.547 -56.906 -15.609 1 92.44 247 ASP A O 1
ATOM 1835 N N . MET B 1 1 ? -4.121 85.188 26.188 1 85.62 1 MET B N 1
ATOM 1836 C CA . MET B 1 1 ? -2.842 85.938 26.188 1 85.62 1 MET B CA 1
ATOM 1837 C C . MET B 1 1 ? -2.781 86.938 27.328 1 85.62 1 MET B C 1
ATOM 1839 O O . MET B 1 1 ? -3.768 87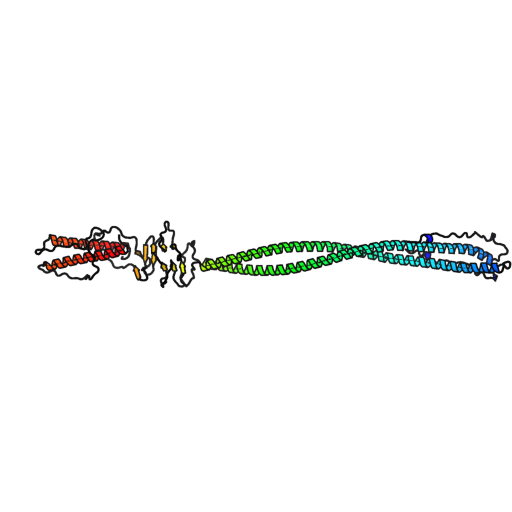.625 27.609 1 85.62 1 MET B O 1
ATOM 1843 N N . ALA B 1 2 ? -1.629 86.75 28.047 1 88.88 2 ALA B N 1
ATOM 1844 C CA . ALA B 1 2 ? -1.43 87.625 29.203 1 88.88 2 ALA B CA 1
ATOM 1845 C C . ALA B 1 2 ? -1.581 89.062 28.781 1 88.88 2 ALA B C 1
ATOM 1847 O O . ALA B 1 2 ? -1.161 89.438 27.688 1 88.88 2 ALA B O 1
ATOM 1848 N N . ASP B 1 3 ? -2.357 89.812 29.531 1 88.44 3 ASP B N 1
ATOM 1849 C CA . ASP B 1 3 ? -2.545 91.25 29.297 1 88.44 3 ASP B CA 1
ATOM 1850 C C . ASP B 1 3 ? -1.3 92.062 29.688 1 88.44 3 ASP B C 1
ATOM 1852 O O . ASP B 1 3 ? -1.059 92.25 30.859 1 88.44 3 ASP B O 1
ATOM 1856 N N . GLU B 1 4 ? -0.53 92.625 28.781 1 88.62 4 GLU B N 1
ATOM 1857 C CA . GLU B 1 4 ? 0.757 93.312 28.984 1 88.62 4 GLU B CA 1
ATOM 1858 C C . GLU B 1 4 ? 0.592 94.625 29.75 1 88.62 4 GLU B C 1
ATOM 1860 O O . GLU B 1 4 ? 1.516 95.062 30.422 1 88.62 4 GLU B O 1
ATOM 1865 N N . SER B 1 5 ? -0.562 95.125 29.75 1 88.69 5 SER B N 1
ATOM 1866 C CA . SER B 1 5 ? -0.778 96.438 30.406 1 88.69 5 SER B CA 1
ATOM 1867 C C . SER B 1 5 ? -0.736 96.312 31.922 1 88.69 5 SER B C 1
ATOM 1869 O O . SER B 1 5 ? -0.471 97.25 32.656 1 88.69 5 SER B O 1
ATOM 1871 N N . LEU B 1 6 ? -0.923 95.125 32.344 1 90.12 6 LEU B N 1
ATOM 1872 C CA . LEU B 1 6 ? -0.952 94.875 33.781 1 90.12 6 LEU B CA 1
ATOM 1873 C C . LEU B 1 6 ? 0.428 95.062 34.406 1 90.12 6 LEU B C 1
ATOM 1875 O O . LEU B 1 6 ? 0.543 95.375 35.594 1 90.12 6 LEU B O 1
ATOM 1879 N N . LYS B 1 7 ? 1.382 94.875 33.562 1 88.88 7 LYS B N 1
ATOM 1880 C CA . LYS B 1 7 ? 2.721 94.875 34.156 1 88.88 7 LYS B CA 1
ATOM 1881 C C . LYS B 1 7 ? 3.316 96.312 34.094 1 88.88 7 LYS B C 1
ATOM 1883 O O . LYS B 1 7 ? 4.383 96.562 34.656 1 88.88 7 LYS B O 1
ATOM 1888 N N . ASP B 1 8 ? 2.619 97.188 33.469 1 87.75 8 ASP B N 1
ATOM 1889 C CA . ASP B 1 8 ? 3.111 98.562 33.344 1 87.75 8 ASP B CA 1
ATOM 1890 C C . ASP B 1 8 ? 2.834 99.375 34.625 1 87.75 8 ASP B C 1
ATOM 1892 O O . ASP B 1 8 ? 1.679 99.625 34.906 1 87.75 8 ASP B O 1
ATOM 1896 N N . PRO B 1 9 ? 3.938 99.688 35.25 1 88.56 9 PRO B N 1
ATOM 1897 C CA . PRO B 1 9 ? 3.711 100.375 36.531 1 88.56 9 PRO B CA 1
ATOM 1898 C C . PRO B 1 9 ? 3.238 101.812 36.375 1 88.56 9 PRO B C 1
ATOM 1900 O O . PRO B 1 9 ? 3.545 102.438 35.344 1 88.56 9 PRO B O 1
ATOM 1903 N N . ILE B 1 10 ? 2.373 102.25 37.312 1 84.81 10 ILE B N 1
ATOM 1904 C CA . ILE B 1 10 ? 2.002 103.688 37.375 1 84.81 10 ILE B CA 1
ATOM 1905 C C . ILE B 1 10 ? 2.92 104.438 38.344 1 84.81 10 ILE B C 1
ATOM 1907 O O . ILE B 1 10 ? 3.455 103.812 39.281 1 84.81 10 ILE B O 1
ATOM 1911 N N . ALA B 1 11 ? 3.385 105.688 37.875 1 79.81 11 ALA B N 1
ATOM 1912 C CA . ALA B 1 11 ? 4.199 106.562 38.75 1 79.81 11 ALA B CA 1
ATOM 1913 C C . ALA B 1 11 ? 3.379 107.688 39.281 1 79.81 11 ALA B C 1
ATOM 1915 O O . ALA B 1 11 ? 2.564 108.312 38.531 1 79.81 11 ALA B O 1
ATOM 1916 N N . VAL B 1 12 ? 3.303 107.812 40.562 1 76.12 12 VAL B N 1
ATOM 1917 C CA . VAL B 1 12 ? 2.633 109 41.125 1 76.12 12 VAL B CA 1
ATOM 1918 C C . VAL B 1 12 ? 3.67 110 41.562 1 76.12 12 VAL B C 1
ATOM 1920 O O . VAL B 1 12 ? 4.77 109.688 42 1 76.12 12 VAL B O 1
ATOM 1923 N N . THR B 1 13 ? 3.51 111.25 41.062 1 64.06 13 THR B N 1
ATOM 1924 C CA . THR B 1 13 ? 4.352 112.375 41.406 1 64.06 13 THR B CA 1
ATOM 1925 C C . THR B 1 13 ? 4.082 112.812 42.844 1 64.06 13 THR B C 1
ATOM 1927 O O . THR B 1 13 ? 3.008 113.312 43.156 1 64.06 13 THR B O 1
ATOM 1930 N N . ALA B 1 14 ? 4.211 112 43.719 1 59.34 14 ALA B N 1
ATOM 1931 C CA . ALA B 1 14 ? 4.031 112.625 45.031 1 59.34 14 ALA B CA 1
ATOM 1932 C C . ALA B 1 14 ? 5.008 113.75 45.219 1 59.34 14 ALA B C 1
ATOM 1934 O O . ALA B 1 14 ? 6.223 113.562 45.156 1 59.34 14 ALA B O 1
ATOM 1935 N N . VAL B 1 15 ? 4.598 114.875 44.875 1 56.34 15 VAL B N 1
ATOM 1936 C CA . VAL B 1 15 ? 5.441 116.062 45.094 1 56.34 15 VAL B CA 1
ATOM 1937 C C . VAL B 1 15 ? 6.02 116 46.5 1 56.34 15 VAL B C 1
ATOM 1939 O O . VAL B 1 15 ? 5.293 115.812 47.469 1 56.34 15 VAL B O 1
ATOM 1942 N N . GLY B 1 16 ? 7.184 115.875 46.594 1 58.91 16 GLY B N 1
ATOM 1943 C CA . GLY B 1 16 ? 7.945 115.938 47.844 1 58.91 16 GLY B CA 1
ATOM 1944 C C . GLY B 1 16 ? 7.539 117.125 48.719 1 58.91 16 GLY B C 1
ATOM 1945 O O . GLY B 1 16 ? 7.973 118.25 48.5 1 58.91 16 GLY B O 1
ATOM 1946 N N . ILE B 1 17 ? 6.328 117 49.219 1 61.75 17 ILE B N 1
ATOM 1947 C CA . ILE B 1 17 ? 6.008 118 50.188 1 61.75 17 ILE B CA 1
ATOM 1948 C C . ILE B 1 17 ? 6.777 117.812 51.469 1 61.75 17 ILE B C 1
ATOM 1950 O O . ILE B 1 17 ? 6.809 116.688 51.969 1 61.75 17 ILE B O 1
ATOM 1954 N N . ASN B 1 18 ? 7.66 118.688 51.75 1 62.66 18 ASN B N 1
ATOM 1955 C CA . ASN B 1 18 ? 8.359 118.625 53.031 1 62.66 18 ASN B CA 1
ATOM 1956 C C . ASN B 1 18 ? 7.676 119.562 54.062 1 62.66 18 ASN B C 1
ATOM 1958 O O . ASN B 1 18 ? 6.836 120.375 53.719 1 62.66 18 ASN B O 1
ATOM 1962 N N . ALA B 1 19 ? 7.875 119.188 55.281 1 66.31 19 ALA B N 1
ATOM 1963 C CA . ALA B 1 19 ? 7.25 119.875 56.375 1 66.31 19 ALA B CA 1
ATOM 1964 C C . ALA B 1 19 ? 7.457 121.438 56.25 1 66.31 19 ALA B C 1
ATOM 1966 O O . ALA B 1 19 ? 6.566 122.188 56.594 1 66.31 19 ALA B O 1
ATOM 1967 N N . ALA B 1 20 ? 8.547 121.688 55.656 1 71.06 20 ALA B N 1
ATOM 1968 C CA . ALA B 1 20 ? 8.914 123.062 55.562 1 71.06 20 ALA B CA 1
ATOM 1969 C C . ALA B 1 20 ? 8.102 123.812 54.5 1 71.06 20 ALA B C 1
ATOM 1971 O O . ALA B 1 20 ? 7.984 125 54.5 1 71.06 20 ALA B O 1
ATOM 1972 N N . SER B 1 21 ? 7.488 123 53.688 1 70.69 21 SER B N 1
ATOM 1973 C CA . SER B 1 21 ? 6.766 123.625 52.562 1 70.69 21 SER B CA 1
ATOM 1974 C C . SER B 1 21 ? 5.293 123.812 52.906 1 70.69 21 SER B C 1
ATOM 1976 O O . SER B 1 21 ? 4.543 124.375 52.125 1 70.69 21 SER B O 1
ATOM 1978 N N . LEU B 1 22 ? 4.902 123.5 54.156 1 75.88 22 LEU B N 1
ATOM 1979 C CA . LEU B 1 22 ? 3.496 123.562 54.531 1 75.88 22 LEU B CA 1
ATOM 1980 C C . LEU B 1 22 ? 3.223 124.875 55.281 1 75.88 22 LEU B C 1
ATOM 1982 O O . LEU B 1 22 ? 4.062 125.312 56.062 1 75.88 22 LEU B O 1
ATOM 1986 N N . PRO B 1 23 ? 2.148 125.312 54.906 1 75.5 23 PRO B N 1
ATOM 1987 C CA . PRO B 1 23 ? 1.843 126.562 55.625 1 75.5 23 PRO B CA 1
ATOM 1988 C C . PRO B 1 23 ? 1.868 126.375 57.156 1 75.5 23 PRO B C 1
ATOM 1990 O O . PRO B 1 23 ? 1.418 125.375 57.656 1 75.5 23 PRO B O 1
ATOM 1993 N N . VAL B 1 24 ? 2.318 127.375 57.781 1 76.94 24 VAL B N 1
ATOM 1994 C CA . VAL B 1 24 ? 2.471 127.375 59.25 1 76.94 24 VAL B CA 1
ATOM 1995 C C . VAL B 1 24 ? 1.097 127.312 59.906 1 76.94 24 VAL B C 1
ATOM 1997 O O . VAL B 1 24 ? 0.961 126.875 61.031 1 76.94 24 VAL B O 1
ATOM 2000 N N . VAL B 1 25 ? 0.098 127.688 59.062 1 77.69 25 VAL B N 1
ATOM 2001 C CA . VAL B 1 25 ? -1.246 127.75 59.625 1 77.69 25 VAL B CA 1
ATOM 2002 C C . VAL B 1 25 ? -1.796 126.312 59.781 1 77.69 25 VAL B C 1
ATOM 2004 O O . VAL B 1 25 ? -2.781 126.125 60.5 1 77.69 25 VAL B O 1
ATOM 2007 N N . PHE B 1 26 ? -1.02 125.375 59.375 1 78.88 26 PHE B N 1
ATOM 2008 C CA . PHE B 1 26 ? -1.51 124 59.469 1 78.88 26 PHE B CA 1
ATOM 2009 C C . PHE B 1 26 ? -1.292 123.438 60.906 1 78.88 26 PHE B C 1
ATOM 2011 O O . PHE B 1 26 ? -0.249 123.688 61.5 1 78.88 26 PHE B O 1
ATOM 2018 N N . SER B 1 27 ? -2.344 122.812 61.375 1 76.75 27 SER B N 1
ATOM 2019 C CA . SER B 1 27 ? -2.17 122.125 62.656 1 76.75 27 SER B CA 1
ATOM 2020 C C . SER B 1 27 ? -1.169 121 62.5 1 76.75 27 SER B C 1
ATOM 2022 O O . SER B 1 27 ? -0.94 120.5 61.406 1 76.75 27 SER B O 1
ATOM 2024 N N . PRO B 1 28 ? -0.521 120.688 63.594 1 75.5 28 PRO B N 1
ATOM 2025 C CA . PRO B 1 28 ? 0.419 119.562 63.562 1 75.5 28 PRO B CA 1
ATOM 2026 C C . PRO B 1 28 ? -0.214 118.312 63 1 75.5 28 PRO B C 1
ATOM 2028 O O . PRO B 1 28 ? 0.435 117.562 62.281 1 75.5 28 PRO B O 1
ATOM 2031 N N . ALA B 1 29 ? -1.498 118.188 63.312 1 73.62 29 ALA B N 1
ATOM 2032 C CA . ALA B 1 29 ? -2.197 117 62.844 1 73.62 29 ALA B CA 1
ATOM 2033 C C . ALA B 1 29 ? -2.387 117 61.312 1 73.62 29 ALA B C 1
ATOM 2035 O O . ALA B 1 29 ? -2.201 116 60.625 1 73.62 29 ALA B O 1
ATOM 2036 N N . TYR B 1 30 ? -2.654 118.125 60.812 1 77.62 30 TYR B N 1
ATOM 2037 C CA . TYR B 1 30 ? -2.869 118.25 59.375 1 77.62 30 TYR B CA 1
ATOM 2038 C C . TYR B 1 30 ? -1.546 118.188 58.594 1 77.62 30 TYR B C 1
ATOM 2040 O O . TYR B 1 30 ? -1.482 117.688 57.5 1 77.62 30 TYR B O 1
ATOM 2048 N N . ARG B 1 31 ? -0.47 118.75 59.25 1 79.19 31 ARG B N 1
ATOM 2049 C CA . ARG B 1 31 ? 0.853 118.625 58.625 1 79.19 31 ARG B CA 1
ATOM 2050 C C . ARG B 1 31 ? 1.265 117.188 58.469 1 79.19 31 ARG B C 1
ATOM 2052 O O . ARG B 1 31 ? 1.759 116.75 57.438 1 79.19 31 ARG B O 1
ATOM 2059 N N . MET B 1 32 ? 0.946 116.438 59.5 1 76 32 MET B N 1
ATOM 2060 C CA . MET B 1 32 ? 1.284 115 59.469 1 76 32 MET B CA 1
ATOM 2061 C C . MET B 1 32 ? 0.443 114.312 58.406 1 76 32 MET B C 1
ATOM 2063 O O . MET B 1 32 ? 0.936 113.375 57.75 1 76 32 MET B O 1
ATOM 2067 N N . TYR B 1 33 ? -0.763 114.688 58.219 1 76.31 33 TYR B N 1
ATOM 2068 C CA . TYR B 1 33 ? -1.658 114.062 57.219 1 76.31 33 TYR B CA 1
ATOM 2069 C C . TYR B 1 33 ? -1.143 114.312 55.812 1 76.31 33 TYR B C 1
ATOM 2071 O O . TYR B 1 33 ? -1.11 113.375 55 1 76.31 33 TYR B O 1
ATOM 2079 N N . VAL B 1 34 ? -0.737 115.5 55.594 1 75.12 34 VAL B N 1
ATOM 2080 C CA . VAL B 1 34 ? -0.281 115.875 54.25 1 75.12 34 VAL B CA 1
ATOM 2081 C C . VAL B 1 34 ? 0.99 115.062 53.938 1 75.12 34 VAL B C 1
ATOM 2083 O O . VAL B 1 34 ? 1.118 114.5 52.844 1 75.12 34 VAL B O 1
ATOM 2086 N N . LEU B 1 35 ? 1.84 115 54.969 1 74.81 35 LEU B N 1
ATOM 2087 C CA . LEU B 1 35 ? 3.096 114.25 54.75 1 74.81 35 LEU B CA 1
ATOM 2088 C C . LEU B 1 35 ? 2.855 112.75 54.656 1 74.81 35 LEU B C 1
ATOM 2090 O O . LEU B 1 35 ? 3.48 112.062 53.812 1 74.81 35 LEU B O 1
ATOM 2094 N N . SER B 1 36 ? 1.968 112.312 55.406 1 76.06 36 SER B N 1
ATOM 2095 C CA . SER B 1 36 ? 1.677 110.875 55.375 1 76.06 36 SER B CA 1
ATOM 2096 C C . SER B 1 36 ? 0.965 110.5 54.094 1 76.06 36 SER B C 1
ATOM 2098 O O . SER B 1 36 ? 1.141 109.375 53.594 1 76.06 36 SER B O 1
ATOM 2100 N N . GLN B 1 37 ? 0.188 111.375 53.562 1 76.56 37 GLN B N 1
ATOM 2101 C CA . GLN B 1 37 ? -0.547 111.062 52.344 1 76.56 37 GLN B CA 1
ATOM 2102 C C . GLN B 1 37 ? 0.405 110.812 51.156 1 76.56 37 GLN B C 1
ATOM 2104 O O . GLN B 1 37 ? 0.163 109.875 50.375 1 76.56 37 GLN B O 1
ATOM 2109 N N . SER B 1 38 ? 1.45 111.625 51.188 1 75.06 38 SER B N 1
ATOM 2110 C CA . SER B 1 38 ? 2.41 111.438 50.125 1 75.06 38 SER B CA 1
ATOM 2111 C C . SER B 1 38 ? 3.072 110.062 50.219 1 75.06 38 SER B C 1
ATOM 2113 O O . SER B 1 38 ? 3.211 109.312 49.219 1 75.06 38 SER B O 1
ATOM 2115 N N . LEU B 1 39 ? 3.406 109.688 51.406 1 76.75 39 LEU B N 1
ATOM 2116 C CA . LEU B 1 39 ? 4.039 108.375 51.594 1 76.75 39 LEU B CA 1
ATOM 2117 C C . LEU B 1 39 ? 3.051 107.25 51.344 1 76.75 39 LEU B C 1
ATOM 2119 O O . LEU B 1 39 ? 3.406 106.25 50.75 1 76.75 39 LEU B O 1
ATOM 2123 N N . ASP B 1 40 ? 1.853 107.438 51.75 1 80.19 40 ASP B N 1
ATOM 2124 C CA . ASP B 1 40 ? 0.817 106.438 51.594 1 80.19 40 ASP B CA 1
ATOM 2125 C C . ASP B 1 40 ? 0.476 106.25 50.094 1 80.19 40 ASP B C 1
ATOM 2127 O O . ASP B 1 40 ? 0.26 105.125 49.656 1 80.19 40 ASP B O 1
ATOM 2131 N N . PHE B 1 41 ? 0.457 107.375 49.469 1 81.88 41 PHE B N 1
ATOM 2132 C CA . PHE B 1 41 ? 0.182 107.312 48.062 1 81.88 41 PHE B CA 1
ATOM 2133 C C . PHE B 1 41 ? 1.252 106.5 47.344 1 81.88 41 PHE B C 1
ATOM 2135 O O . PHE B 1 41 ? 0.942 105.688 46.469 1 81.88 41 PHE B O 1
ATOM 2142 N N . THR B 1 42 ? 2.51 106.625 47.781 1 81.56 42 THR B N 1
ATOM 2143 C CA . THR B 1 42 ? 3.609 105.875 47.188 1 81.56 42 THR B CA 1
ATOM 2144 C C . THR B 1 42 ? 3.482 104.375 47.531 1 81.56 42 THR B C 1
ATOM 2146 O O . THR B 1 42 ? 3.723 103.5 46.688 1 81.56 42 THR B O 1
ATOM 2149 N N . ARG B 1 43 ? 3.053 104 48.625 1 83.19 43 ARG B N 1
ATOM 2150 C CA . ARG B 1 43 ? 2.908 102.625 49.062 1 83.19 43 ARG B CA 1
ATOM 2151 C C . ARG B 1 43 ? 1.772 101.938 48.312 1 83.19 43 ARG B C 1
ATOM 2153 O O . ARG B 1 43 ? 1.915 100.812 47.875 1 83.19 43 ARG B O 1
ATOM 2160 N N . VAL B 1 44 ? 0.677 102.688 48.281 1 87.12 44 VAL B N 1
ATOM 2161 C CA . VAL B 1 44 ? -0.482 102.188 47.594 1 87.12 44 VAL B CA 1
ATOM 2162 C C . VAL B 1 44 ? -0.15 101.938 46.125 1 87.12 44 VAL B C 1
ATOM 2164 O O . VAL B 1 44 ? -0.517 100.938 45.531 1 87.12 44 VAL B O 1
ATOM 2167 N N . THR B 1 45 ? 0.505 102.938 45.594 1 87.69 45 THR B N 1
ATOM 2168 C CA . THR B 1 45 ? 0.923 102.75 44.219 1 87.69 45 THR B CA 1
ATOM 2169 C C . THR B 1 45 ? 1.854 101.562 44.031 1 87.69 45 THR B C 1
ATOM 2171 O O . THR B 1 45 ? 1.729 100.812 43.094 1 87.69 45 THR B O 1
ATOM 2174 N N . GLY B 1 46 ? 2.832 101.375 44.875 1 88.12 46 GLY B N 1
ATOM 2175 C CA . GLY B 1 46 ? 3.709 100.188 44.844 1 88.12 46 GLY B CA 1
ATOM 2176 C C . GLY B 1 46 ? 2.961 98.875 44.906 1 88.12 46 GLY B C 1
ATOM 2177 O O . GLY B 1 46 ? 3.256 98 44.156 1 88.12 46 GLY B O 1
ATOM 2178 N N . LYS B 1 47 ? 1.955 98.938 45.781 1 91.25 47 LYS B N 1
ATOM 2179 C CA . LYS B 1 47 ? 1.164 97.688 45.906 1 91.25 47 LYS B CA 1
ATOM 2180 C C . LYS B 1 47 ? 0.344 97.438 44.656 1 91.25 47 LYS B C 1
ATOM 2182 O O . LYS B 1 47 ? 0.21 96.25 44.25 1 91.25 47 LYS B O 1
ATOM 2187 N N . ALA B 1 48 ? -0.247 98.375 44.188 1 91.44 48 ALA B N 1
ATOM 2188 C CA . ALA B 1 48 ? -1.004 98.25 42.938 1 91.44 48 ALA B CA 1
ATOM 2189 C C . ALA B 1 48 ? -0.117 97.75 41.812 1 91.44 48 ALA B C 1
ATOM 2191 O O . ALA B 1 48 ? -0.525 96.875 41.031 1 91.44 48 ALA B O 1
ATOM 2192 N N . ASN B 1 49 ? 1.064 98.25 41.75 1 92.44 49 ASN B N 1
ATOM 2193 C CA . ASN B 1 49 ? 2.01 97.812 40.719 1 92.44 49 ASN B CA 1
ATOM 2194 C C . ASN B 1 49 ? 2.416 96.375 40.938 1 92.44 49 ASN B C 1
ATOM 2196 O O . ASN B 1 49 ? 2.488 95.562 40 1 92.44 49 ASN B O 1
ATOM 2200 N N . GLU B 1 50 ? 2.664 96 42.125 1 92.25 50 GLU B N 1
ATOM 2201 C CA . GLU B 1 50 ? 2.996 94.562 42.438 1 92.25 50 GLU B CA 1
ATOM 2202 C C . GLU B 1 50 ? 1.856 93.625 42.062 1 92.25 50 GLU B C 1
ATOM 2204 O O . GLU B 1 50 ? 2.09 92.562 41.5 1 92.25 50 GLU B O 1
ATOM 2209 N N . ALA B 1 51 ? 0.687 94.062 42.375 1 93.44 51 ALA B N 1
ATOM 2210 C CA . ALA B 1 51 ? -0.49 93.25 42.031 1 93.44 51 ALA B CA 1
ATOM 2211 C C . ALA B 1 51 ? -0.631 93.062 40.531 1 93.44 51 ALA B C 1
ATOM 2213 O O . ALA B 1 51 ? -0.936 92 40.031 1 93.44 51 ALA B O 1
ATOM 2214 N N . GLY B 1 52 ? -0.475 94.188 39.875 1 93.19 52 GLY B N 1
ATOM 2215 C CA . GLY B 1 52 ? -0.51 94.125 38.406 1 93.19 52 GLY B CA 1
ATOM 2216 C C . GLY B 1 52 ? 0.531 93.188 37.812 1 93.19 52 GLY B C 1
ATOM 2217 O O . GLY B 1 52 ? 0.219 92.375 36.969 1 93.19 52 GLY B O 1
ATOM 2218 N N . GLN B 1 53 ? 1.785 93.312 38.281 1 94.19 53 GLN B N 1
ATOM 2219 C CA . GLN B 1 53 ? 2.852 92.438 37.844 1 94.19 53 GLN B CA 1
ATOM 2220 C C . GLN B 1 53 ? 2.527 91 38.188 1 94.19 53 GLN B C 1
ATOM 2222 O O . GLN B 1 53 ? 2.74 90.062 37.344 1 94.19 53 GLN B O 1
ATOM 2227 N N . GLY B 1 54 ? 2.098 90.688 39.344 1 93.88 54 GLY B N 1
ATOM 2228 C CA . GLY B 1 54 ? 1.723 89.375 39.75 1 93.88 54 GLY B CA 1
ATOM 2229 C C . GLY B 1 54 ? 0.625 88.75 38.875 1 93.88 54 GLY B C 1
ATOM 2230 O O . GLY B 1 54 ? 0.694 87.625 38.5 1 93.88 54 GLY B O 1
ATOM 2231 N N . ALA B 1 55 ? -0.347 89.5 38.625 1 94.5 55 ALA B N 1
ATOM 2232 C CA . ALA B 1 55 ? -1.428 89.062 37.75 1 94.5 55 ALA B CA 1
ATOM 2233 C C . ALA B 1 55 ? -0.904 88.75 36.344 1 94.5 55 ALA B C 1
ATOM 2235 O O . ALA B 1 55 ? -1.292 87.75 35.75 1 94.5 55 ALA B O 1
ATOM 2236 N N . TYR B 1 56 ? -0.025 89.5 35.875 1 92.75 56 TYR B N 1
ATOM 2237 C CA . TYR B 1 56 ? 0.589 89.25 34.562 1 92.75 56 TYR B CA 1
ATOM 2238 C C . TYR B 1 56 ? 1.354 87.938 34.562 1 92.75 56 TYR B C 1
ATOM 2240 O O . TYR B 1 56 ? 1.184 87.125 33.656 1 92.75 56 TYR B O 1
ATOM 2248 N N . ASP B 1 57 ? 2.148 87.75 35.469 1 95.5 57 ASP B N 1
ATOM 2249 C CA . ASP B 1 57 ? 2.922 86.5 35.594 1 95.5 57 ASP B CA 1
ATOM 2250 C C . ASP B 1 57 ? 2.004 85.312 35.625 1 95.5 57 ASP B C 1
ATOM 2252 O O . ASP B 1 57 ? 2.297 84.25 35 1 95.5 57 ASP B O 1
ATOM 2256 N N . ALA B 1 58 ? 0.981 85.438 36.344 1 96.5 58 ALA B N 1
ATOM 2257 C CA . ALA B 1 58 ? 0.022 84.312 36.406 1 96.5 58 ALA B CA 1
ATOM 2258 C C . ALA B 1 58 ? -0.583 84.062 35.031 1 96.5 58 ALA B C 1
ATOM 2260 O O . ALA B 1 58 ? -0.745 82.875 34.656 1 96.5 58 ALA B O 1
ATOM 2261 N N . GLN B 1 59 ? -0.875 85.125 34.438 1 95 59 GLN B N 1
ATOM 2262 C CA . GLN B 1 59 ? -1.454 84.938 33.094 1 95 59 GLN B CA 1
ATOM 2263 C C . GLN B 1 59 ? -0.456 84.312 32.156 1 95 59 GLN B C 1
ATOM 2265 O O . GLN B 1 59 ? -0.821 83.438 31.344 1 95 59 GLN B O 1
ATOM 2270 N N . VAL B 1 60 ? 0.783 84.688 32.219 1 96.31 60 VAL B N 1
ATOM 2271 C CA . VAL B 1 60 ? 1.829 84.125 31.391 1 96.31 60 VAL B CA 1
ATOM 2272 C C . VAL B 1 60 ? 1.944 82.625 31.656 1 96.31 60 VAL B C 1
ATOM 2274 O O . VAL B 1 60 ? 2 81.812 30.734 1 96.31 60 VAL B O 1
ATOM 2277 N N . LYS B 1 61 ? 1.892 82.25 32.844 1 96.94 61 LYS B N 1
ATOM 2278 C CA . LYS B 1 61 ? 1.967 80.875 33.219 1 96.94 61 LYS B CA 1
ATOM 2279 C C . LYS B 1 61 ? 0.764 80.062 32.688 1 96.94 61 LYS B C 1
ATOM 2281 O O . LYS B 1 61 ? 0.907 78.938 32.188 1 96.94 61 LYS B O 1
ATOM 2286 N N . ASN B 1 62 ? -0.307 80.625 32.844 1 96.31 62 ASN B N 1
ATOM 2287 C CA . ASN B 1 62 ? -1.498 80 32.281 1 96.31 62 ASN B CA 1
ATOM 2288 C C . ASN B 1 62 ? -1.339 79.75 30.781 1 96.31 62 ASN B C 1
ATOM 2290 O O . ASN B 1 62 ? -1.701 78.688 30.297 1 96.31 62 ASN B O 1
ATOM 2294 N N . ASP B 1 63 ? -0.781 80.688 30.094 1 95.56 63 ASP B N 1
ATOM 2295 C CA . ASP B 1 63 ? -0.558 80.5 28.656 1 95.56 63 ASP B CA 1
ATOM 2296 C C . ASP B 1 63 ? 0.4 79.375 28.375 1 95.56 63 ASP B C 1
ATOM 2298 O O . ASP B 1 63 ? 0.166 78.562 27.469 1 95.56 63 ASP B O 1
ATOM 2302 N N . GLU B 1 64 ? 1.45 79.312 29.109 1 96.88 64 GLU B N 1
ATOM 2303 C CA . GLU B 1 64 ? 2.398 78.188 28.984 1 96.88 64 GLU B CA 1
ATOM 2304 C C . GLU B 1 64 ? 1.728 76.875 29.25 1 96.88 64 GLU B C 1
ATOM 2306 O O . GLU B 1 64 ? 1.963 75.875 28.516 1 96.88 64 GLU B O 1
ATOM 2311 N N . GLN B 1 65 ? 0.938 76.938 30.266 1 97.62 65 GLN B N 1
ATOM 2312 C CA . GLN B 1 65 ? 0.232 75.688 30.625 1 97.62 65 GLN B CA 1
ATOM 2313 C C . GLN B 1 65 ? -0.761 75.312 29.547 1 97.62 65 GLN B C 1
ATOM 2315 O O . GLN B 1 65 ? -0.948 74.125 29.281 1 97.62 65 GLN B O 1
ATOM 2320 N N . ASP B 1 66 ? -1.364 76.188 28.875 1 96.56 66 ASP B N 1
ATOM 2321 C CA . ASP B 1 66 ? -2.264 75.875 27.766 1 96.56 66 ASP B CA 1
ATOM 2322 C C . ASP B 1 66 ? -1.533 75.188 26.641 1 96.56 66 ASP B C 1
ATOM 2324 O O . ASP B 1 66 ? -2.074 74.25 26.031 1 96.56 66 ASP B O 1
ATOM 2328 N N . VAL B 1 67 ? -0.349 75.562 26.344 1 97.31 67 VAL B N 1
ATOM 2329 C CA . VAL B 1 67 ? 0.45 74.938 25.297 1 97.31 67 VAL B CA 1
ATOM 2330 C C . VAL B 1 67 ? 0.753 73.5 25.656 1 97.31 67 VAL B C 1
ATOM 2332 O O . VAL B 1 67 ? 0.617 72.562 24.828 1 97.31 67 VAL B O 1
ATOM 2335 N N . VAL B 1 68 ? 1.064 73.25 26.844 1 97.69 68 VAL B N 1
ATOM 2336 C CA . VAL B 1 68 ? 1.371 71.875 27.344 1 97.69 68 VAL B CA 1
ATOM 2337 C C . VAL B 1 68 ? 0.121 71 27.281 1 97.69 68 VAL B C 1
ATOM 2339 O O . VAL B 1 68 ? 0.183 69.875 26.828 1 97.69 68 VAL B O 1
ATOM 2342 N N . LEU B 1 69 ? -0.953 71.562 27.719 1 97.62 69 LEU B N 1
ATOM 2343 C CA . LEU B 1 69 ? -2.223 70.875 27.703 1 97.62 69 LEU B CA 1
ATOM 2344 C C . LEU B 1 69 ? -2.598 70.5 26.281 1 97.62 69 LEU B C 1
ATOM 2346 O O . LEU B 1 69 ? -3.072 69.375 26.047 1 97.62 69 LEU B O 1
ATOM 2350 N N . ALA B 1 70 ? -2.34 71.375 25.328 1 96.69 70 ALA B N 1
ATOM 2351 C CA . ALA B 1 70 ? -2.645 71.062 23.922 1 96.69 70 ALA B CA 1
ATOM 2352 C C . ALA B 1 70 ? -1.771 69.938 23.391 1 96.69 70 ALA B C 1
ATOM 2354 O O . ALA B 1 70 ? -2.25 69.062 22.656 1 96.69 70 ALA B O 1
ATOM 2355 N N . ASP B 1 71 ? -0.584 69.938 23.703 1 97.75 71 ASP B N 1
ATOM 2356 C CA . ASP B 1 71 ? 0.328 68.875 23.312 1 97.75 71 ASP B CA 1
ATOM 2357 C C . ASP B 1 71 ? -0.108 67.5 23.906 1 97.75 71 ASP B C 1
ATOM 2359 O O . ASP B 1 71 ? -0.162 66.5 23.203 1 97.75 71 ASP B O 1
ATOM 2363 N N . HIS B 1 72 ? -0.437 67.562 25.234 1 97.75 72 HIS B N 1
ATOM 2364 C CA . HIS B 1 72 ? -0.926 66.312 25.875 1 97.75 72 HIS B CA 1
ATOM 2365 C C . HIS B 1 72 ? -2.156 65.75 25.172 1 97.75 72 HIS B C 1
ATOM 2367 O O . HIS B 1 72 ? -2.25 64.562 24.906 1 97.75 72 HIS B O 1
ATOM 2373 N N . GLU B 1 73 ? -3.016 66.688 24.828 1 97.75 73 GLU B N 1
ATOM 2374 C CA . GLU B 1 73 ? -4.246 66.25 24.156 1 97.75 73 GLU B CA 1
ATOM 2375 C C . GLU B 1 73 ? -3.945 65.562 22.828 1 97.75 73 GLU B C 1
ATOM 2377 O O . GLU B 1 73 ? -4.516 64.562 22.516 1 97.75 73 GLU B O 1
ATOM 2382 N N . ASN B 1 74 ? -3.051 66.062 22 1 97.81 74 ASN B N 1
ATOM 2383 C CA . ASN B 1 74 ? -2.662 65.5 20.719 1 97.81 74 ASN B CA 1
ATOM 2384 C C . ASN B 1 74 ? -2.027 64.125 20.906 1 97.81 74 ASN B C 1
ATOM 2386 O O . ASN B 1 74 ? -2.365 63.188 20.172 1 97.81 74 ASN B O 1
ATOM 2390 N N . ARG B 1 75 ? -1.229 63.969 21.828 1 97.75 75 ARG B N 1
ATOM 2391 C CA . ARG B 1 75 ? -0.523 62.719 22.062 1 97.75 75 ARG B CA 1
ATOM 2392 C C . ARG B 1 75 ? -1.474 61.625 22.578 1 97.75 75 ARG B C 1
ATOM 2394 O O . ARG B 1 75 ? -1.373 60.469 22.188 1 97.75 75 ARG B O 1
ATOM 2401 N N . ILE B 1 76 ? -2.334 62.062 23.422 1 97.44 76 ILE B N 1
ATOM 2402 C CA . ILE B 1 76 ? -3.34 61.125 23.938 1 97.44 76 ILE B CA 1
ATOM 2403 C C . ILE B 1 76 ? -4.223 60.656 22.781 1 97.44 76 ILE B C 1
ATOM 2405 O O . ILE B 1 76 ? -4.535 59.469 22.688 1 97.44 76 ILE B O 1
ATOM 2409 N N . GLN B 1 77 ? -4.555 61.594 21.891 1 97.44 77 GLN B N 1
ATOM 2410 C CA . GLN B 1 77 ? -5.352 61.219 20.734 1 97.44 77 GLN B CA 1
ATOM 2411 C C . GLN B 1 77 ? -4.605 60.219 19.844 1 97.44 77 GLN B C 1
ATOM 2413 O O . GLN B 1 77 ? -5.188 59.219 19.391 1 97.44 77 GLN B O 1
ATOM 2418 N N . GLN B 1 78 ? -3.357 60.406 19.625 1 97.5 78 GLN B N 1
ATOM 2419 C CA . GLN B 1 78 ? -2.549 59.5 18.812 1 97.5 78 GLN B CA 1
ATOM 2420 C C . GLN B 1 78 ? -2.422 58.125 19.484 1 97.5 78 GLN B C 1
ATOM 2422 O O . GLN B 1 78 ? -2.527 57.094 18.812 1 97.5 78 GLN B O 1
ATOM 2427 N N . LEU B 1 79 ? -2.217 58.094 20.781 1 97.88 79 LEU B N 1
ATOM 2428 C CA . LEU B 1 79 ? -2.145 56.844 21.516 1 97.88 79 LEU B CA 1
ATOM 2429 C C . LEU B 1 79 ? -3.449 56.062 21.406 1 97.88 79 LEU B C 1
ATOM 2431 O O . LEU B 1 79 ? -3.434 54.844 21.234 1 97.88 79 LEU B O 1
ATOM 2435 N N . ARG B 1 80 ? -4.543 56.781 21.469 1 97.69 80 ARG B N 1
ATOM 2436 C CA . ARG B 1 80 ? -5.848 56.125 21.359 1 97.69 80 ARG B CA 1
ATOM 2437 C C . ARG B 1 80 ? -6.023 55.469 20 1 97.69 80 ARG B C 1
ATOM 2439 O O . ARG B 1 80 ? -6.488 54.344 19.891 1 97.69 80 ARG B O 1
ATOM 2446 N N . ILE B 1 81 ? -5.613 56.094 18.859 1 97.75 81 ILE B N 1
ATOM 2447 C CA . ILE B 1 81 ? -5.703 55.562 17.5 1 97.75 81 ILE B CA 1
ATOM 2448 C C . ILE B 1 81 ? -4.871 54.281 17.391 1 97.75 81 ILE B C 1
ATOM 2450 O O . ILE B 1 81 ? -5.332 53.281 16.859 1 97.75 81 ILE B O 1
ATOM 2454 N N . GLU B 1 82 ? -3.74 54.281 17.969 1 97.81 82 GLU B N 1
ATOM 2455 C CA . GLU B 1 82 ? -2.848 53.125 17.891 1 97.81 82 GLU B CA 1
ATOM 2456 C C . GLU B 1 82 ? -3.387 51.969 18.703 1 97.81 82 GLU B C 1
ATOM 2458 O O . GLU B 1 82 ? -3.318 5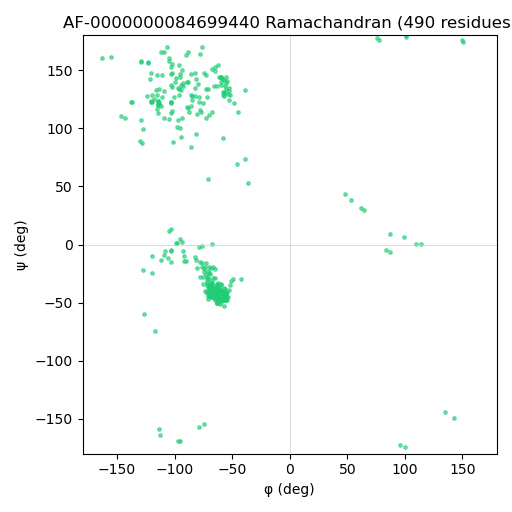0.812 18.266 1 97.81 82 GLU B O 1
ATOM 2463 N N . VAL B 1 83 ? -3.875 52.281 19.859 1 98.19 83 VAL B N 1
ATOM 2464 C CA . VAL B 1 83 ? -4.457 51.25 20.688 1 98.19 83 VAL B CA 1
ATOM 2465 C C . VAL B 1 83 ? -5.66 50.625 19.984 1 98.19 83 VAL B C 1
ATOM 2467 O O . VAL B 1 83 ? -5.859 49.406 20.047 1 98.19 83 VAL B O 1
ATOM 2470 N N . ASP B 1 84 ? -6.461 51.406 19.312 1 97.56 84 ASP B N 1
ATOM 2471 C CA . ASP B 1 84 ? -7.59 50.875 18.547 1 97.56 84 ASP B CA 1
ATOM 2472 C C . ASP B 1 84 ? -7.113 49.969 17.422 1 97.56 84 ASP B C 1
ATOM 2474 O O . ASP B 1 84 ? -7.703 48.906 17.188 1 97.56 84 ASP B O 1
ATOM 2478 N N . ASP B 1 85 ? -6.125 50.281 16.734 1 97.81 85 ASP B N 1
ATOM 2479 C CA . ASP B 1 85 ? -5.531 49.438 15.703 1 97.81 85 ASP B CA 1
ATOM 2480 C C . ASP B 1 85 ? -5.027 48.125 16.297 1 97.81 85 ASP B C 1
ATOM 2482 O O . ASP B 1 85 ? -5.242 47.062 15.719 1 97.81 85 ASP B O 1
ATOM 2486 N N . HIS B 1 86 ? -4.344 48.281 17.484 1 98.06 86 HIS B N 1
ATOM 2487 C CA . HIS B 1 86 ? -3.875 47.094 18.172 1 98.06 86 HIS B CA 1
ATOM 2488 C C . HIS B 1 86 ? -5.031 46.156 18.469 1 98.06 86 HIS B C 1
ATOM 2490 O O . HIS B 1 86 ? -4.926 44.938 18.25 1 98.06 86 HIS B O 1
ATOM 2496 N N . GLU B 1 87 ? -6.082 46.656 18.922 1 98.12 87 GLU B N 1
ATOM 2497 C CA . GLU B 1 87 ? -7.242 45.844 19.266 1 98.12 87 GLU B CA 1
ATOM 2498 C C . GLU B 1 87 ? -7.773 45.094 18.047 1 98.12 87 GLU B C 1
ATOM 2500 O O . GLU B 1 87 ? -8.109 43.906 18.141 1 98.12 87 GLU B O 1
ATOM 2505 N N . LEU B 1 88 ? -7.879 45.688 16.844 1 97.94 88 LEU B N 1
ATOM 2506 C CA . LEU B 1 88 ? -8.32 45.062 15.609 1 97.94 88 LEU B CA 1
ATOM 2507 C C . LEU B 1 88 ? -7.391 43.906 15.227 1 97.94 88 LEU B C 1
ATOM 2509 O O . LEU B 1 88 ? -7.848 42.812 14.914 1 97.94 88 LEU B O 1
ATOM 2513 N N . ARG B 1 89 ? -6.141 44.094 15.328 1 98.44 89 ARG B N 1
ATOM 2514 C CA . ARG B 1 89 ? -5.156 43.094 14.914 1 98.44 89 ARG B CA 1
ATOM 2515 C C . ARG B 1 89 ? -5.098 41.938 15.906 1 98.44 89 ARG B C 1
ATOM 2517 O O . ARG B 1 89 ? -4.949 40.781 15.5 1 98.44 89 ARG B O 1
ATOM 2524 N N . ILE B 1 90 ? -5.188 42.344 17.172 1 98.44 90 ILE B N 1
ATOM 2525 C CA . ILE B 1 90 ? -5.23 41.281 18.188 1 98.44 90 ILE B CA 1
ATOM 2526 C C . ILE B 1 90 ? -6.449 40.406 17.953 1 98.44 90 ILE B C 1
ATOM 2528 O O . ILE B 1 90 ? -6.34 39.156 18 1 98.44 90 ILE B O 1
ATOM 2532 N N . THR B 1 91 ? -7.594 40.969 17.656 1 98.38 91 THR B N 1
ATOM 2533 C CA . THR B 1 91 ? -8.812 40.219 17.375 1 98.38 91 THR B CA 1
ATOM 2534 C C . THR B 1 91 ? -8.633 39.344 16.141 1 98.38 91 THR B C 1
ATOM 2536 O O . THR B 1 91 ? -8.992 38.188 16.141 1 98.38 91 THR B O 1
ATOM 2539 N N . ALA B 1 92 ? -8.055 39.875 15.055 1 98.06 92 ALA B N 1
ATOM 2540 C CA . ALA B 1 92 ? -7.816 39.125 13.82 1 98.06 92 ALA B CA 1
ATOM 2541 C C . ALA B 1 92 ? -6.875 37.969 14.062 1 98.06 92 ALA B C 1
ATOM 2543 O O . ALA B 1 92 ? -7.125 36.844 13.594 1 98.06 92 ALA B O 1
ATOM 2544 N N . ASN B 1 93 ? -5.797 38.25 14.852 1 98.44 93 ASN B N 1
ATOM 2545 C CA . ASN B 1 93 ? -4.844 37.188 15.18 1 98.44 93 ASN B CA 1
ATOM 2546 C C . ASN B 1 93 ? -5.4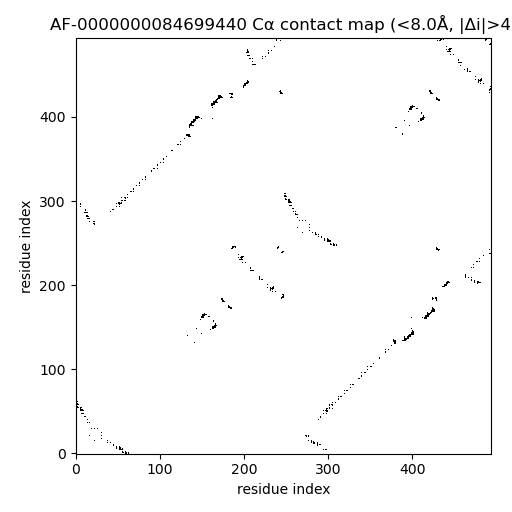88 36.094 16.016 1 98.44 93 ASN B C 1
ATOM 2548 O O . ASN B 1 93 ? -5.238 34.906 15.789 1 98.44 93 ASN B O 1
ATOM 2552 N N . THR B 1 94 ? -6.312 36.5 16.953 1 98.44 94 THR B N 1
ATOM 2553 C CA . THR B 1 94 ? -7.02 35.531 17.781 1 98.44 94 THR B CA 1
ATOM 2554 C C . THR B 1 94 ? -7.906 34.625 16.938 1 98.44 94 THR B C 1
ATOM 2556 O O . THR B 1 94 ? -7.902 33.406 17.094 1 98.44 94 THR B O 1
ATOM 2559 N N . ASN B 1 95 ? -8.664 35.125 15.945 1 98.12 95 ASN B N 1
ATOM 2560 C CA . ASN B 1 95 ? -9.508 34.375 15.047 1 98.12 95 ASN B CA 1
ATOM 2561 C C . ASN B 1 95 ? -8.688 33.438 14.156 1 98.12 95 ASN B C 1
ATOM 2563 O O . ASN B 1 95 ? -9.062 32.281 13.938 1 98.12 95 ASN B O 1
ATOM 2567 N N . ALA B 1 96 ? -7.625 33.969 13.672 1 98.25 96 ALA B N 1
ATOM 2568 C CA . ALA B 1 96 ? -6.754 33.156 12.812 1 98.25 96 ALA B CA 1
ATOM 2569 C C . ALA B 1 96 ? -6.199 31.953 13.57 1 98.25 96 ALA B C 1
ATOM 2571 O O . ALA B 1 96 ? -6.117 30.844 13.023 1 98.25 96 ALA B O 1
ATOM 2572 N N . ILE B 1 97 ? -5.824 32.156 14.773 1 98.5 97 ILE B N 1
ATOM 2573 C CA . ILE B 1 97 ? -5.293 31.094 15.617 1 98.5 97 ILE B CA 1
ATOM 2574 C C . ILE B 1 97 ? -6.367 30.031 15.852 1 98.5 97 ILE B C 1
ATOM 2576 O O . ILE B 1 97 ? -6.086 28.844 15.797 1 98.5 97 ILE B O 1
ATOM 2580 N N . GLN B 1 98 ? -7.574 30.469 16.078 1 98.06 98 GLN B N 1
ATOM 2581 C CA . GLN B 1 98 ? -8.672 29.531 16.266 1 98.06 98 GLN B CA 1
ATOM 2582 C C . GLN B 1 98 ? -8.898 28.688 15.016 1 98.06 98 GLN B C 1
ATOM 2584 O O . GLN B 1 98 ? -9.109 27.469 15.102 1 98.06 98 GLN B O 1
ATOM 2589 N N . LEU B 1 99 ? -8.836 29.266 13.844 1 97.94 99 LEU B N 1
ATOM 2590 C CA . LEU B 1 99 ? -9.008 28.531 12.586 1 97.94 99 LEU B CA 1
ATOM 2591 C C . LEU B 1 99 ? -7.867 27.547 12.375 1 97.94 99 LEU B C 1
ATOM 2593 O O . LEU B 1 99 ? -8.094 26.406 11.945 1 97.94 99 LEU B O 1
ATOM 2597 N N . LEU B 1 100 ? -6.672 27.984 12.727 1 98.31 100 LEU B N 1
ATOM 2598 C CA . LEU B 1 100 ? -5.52 27.109 12.609 1 98.31 100 LEU B CA 1
ATOM 2599 C C . LEU B 1 100 ? -5.668 25.891 13.531 1 98.31 100 LEU B C 1
ATOM 2601 O O . LEU B 1 100 ? -5.309 24.781 13.164 1 98.31 100 LEU B O 1
ATOM 2605 N N . ASP B 1 101 ? -6.188 26.125 14.711 1 97.81 101 ASP B N 1
ATOM 2606 C CA . ASP B 1 101 ? -6.383 25.062 15.68 1 97.81 101 ASP B CA 1
ATOM 2607 C C . ASP B 1 101 ? -7.348 24 15.141 1 97.81 101 ASP B C 1
ATOM 2609 O O . ASP B 1 101 ? -7.102 22.797 15.273 1 97.81 101 ASP B O 1
ATOM 2613 N N . VAL B 1 102 ? -8.445 24.344 14.484 1 98.31 102 VAL B N 1
ATOM 2614 C CA . VAL B 1 102 ? -9.422 23.422 13.906 1 98.31 102 VAL B CA 1
ATOM 2615 C C . VAL B 1 102 ? -8.766 22.625 12.781 1 98.31 102 VAL B C 1
ATOM 2617 O O . VAL B 1 102 ? -8.914 21.391 12.711 1 98.31 102 VAL B O 1
ATOM 2620 N N . ARG B 1 103 ? -8.031 23.297 11.969 1 98.25 103 ARG B N 1
ATOM 2621 C CA . ARG B 1 103 ? -7.344 22.641 10.852 1 98.25 103 ARG B CA 1
ATOM 2622 C C . ARG B 1 103 ? -6.305 21.641 11.352 1 98.25 103 ARG B C 1
ATOM 2624 O O . ARG B 1 103 ? -6.195 20.547 10.82 1 98.25 103 ARG B O 1
ATOM 2631 N N . LEU B 1 104 ? -5.625 22.141 12.359 1 98.25 104 LEU B N 1
ATOM 2632 C CA . LEU B 1 104 ? -4.617 21.266 12.953 1 98.25 104 LEU B CA 1
ATOM 2633 C C . LEU B 1 104 ? -5.258 20.016 13.539 1 98.25 104 LEU B C 1
ATOM 2635 O O . LEU B 1 104 ? -4.77 18.906 13.32 1 98.25 104 LEU B O 1
ATOM 2639 N N . THR B 1 105 ? -6.324 20.141 14.266 1 98.19 105 THR B N 1
ATOM 2640 C CA . THR B 1 105 ? -7.043 19.016 14.852 1 98.19 105 THR B CA 1
ATOM 2641 C C . THR B 1 105 ? -7.52 18.047 13.766 1 98.19 105 THR B C 1
ATOM 2643 O O . THR B 1 105 ? -7.391 16.828 13.898 1 98.19 105 THR B O 1
ATOM 2646 N N . THR B 1 106 ? -8.039 18.562 12.656 1 98.38 106 THR B N 1
ATOM 2647 C CA . THR B 1 106 ? -8.5 17.766 11.531 1 98.38 106 THR B CA 1
ATOM 2648 C C . THR B 1 106 ? -7.336 17 10.906 1 98.38 106 THR B C 1
ATOM 2650 O O . THR B 1 106 ? -7.441 15.789 10.656 1 98.38 106 THR B O 1
ATOM 2653 N N . ALA B 1 107 ? -6.23 17.719 10.719 1 98 107 ALA B N 1
ATOM 2654 C CA . ALA B 1 107 ? -5.047 17.094 10.133 1 98 107 ALA B CA 1
ATOM 2655 C C . ALA B 1 107 ? -4.531 15.969 11.016 1 98 107 ALA B C 1
ATOM 2657 O O . ALA B 1 107 ? -4.164 14.898 10.523 1 98 107 ALA B O 1
ATOM 2658 N N . GLU B 1 108 ? -4.5 16.219 12.266 1 97.69 108 GLU B N 1
ATOM 2659 C CA . GLU B 1 108 ? -4.051 15.203 13.219 1 97.69 108 GLU B CA 1
ATOM 2660 C C . GLU B 1 108 ? -4.949 13.969 13.18 1 97.69 108 GLU B C 1
ATOM 2662 O O . GLU B 1 108 ? -4.461 12.844 13.242 1 97.69 108 GLU B O 1
ATOM 2667 N N . GLY B 1 109 ? -6.258 14.109 13.07 1 97.69 109 GLY B N 1
ATOM 2668 C CA . GLY B 1 109 ? -7.176 13 12.898 1 97.69 109 GLY B CA 1
ATOM 2669 C C . GLY B 1 109 ? -6.918 12.203 11.633 1 97.69 109 GLY B C 1
ATOM 2670 O O . GLY B 1 109 ? -6.934 10.969 11.656 1 97.69 109 GLY B O 1
ATOM 2671 N N . GLN B 1 110 ? -6.645 12.883 10.594 1 97.5 110 GLN B N 1
ATOM 2672 C CA . GLN B 1 110 ? -6.344 12.234 9.32 1 97.5 110 GLN B CA 1
ATOM 2673 C C . GLN B 1 110 ? -5.043 11.438 9.406 1 97.5 110 GLN B C 1
ATOM 2675 O O . GLN B 1 110 ? -4.941 10.344 8.836 1 97.5 110 GLN B O 1
ATOM 2680 N N . ILE B 1 111 ? -4.074 12.016 10.055 1 96.69 111 ILE B N 1
ATOM 2681 C CA . ILE B 1 111 ? -2.789 11.336 10.219 1 96.69 111 ILE B CA 1
ATOM 2682 C C . ILE B 1 111 ? -2.986 10.039 11 1 96.69 111 ILE B C 1
ATOM 2684 O O . ILE B 1 111 ? -2.408 9.008 10.656 1 96.69 111 ILE B O 1
ATOM 2688 N N . VAL B 1 112 ? -3.814 10.055 12.062 1 96.62 112 VAL B N 1
ATOM 2689 C CA . VAL B 1 112 ? -4.09 8.859 12.844 1 96.62 112 VAL B CA 1
ATOM 2690 C C . VAL B 1 112 ? -4.723 7.789 11.961 1 96.62 112 VAL B C 1
ATOM 2692 O O . VAL B 1 112 ? -4.328 6.625 12 1 96.62 112 VAL B O 1
ATOM 2695 N N . THR B 1 113 ? -5.664 8.164 11.109 1 97.75 113 THR B N 1
ATOM 2696 C CA . THR B 1 113 ? -6.328 7.234 10.203 1 97.75 113 THR B CA 1
ATOM 2697 C C . THR B 1 113 ? -5.336 6.66 9.195 1 97.75 113 THR B C 1
ATOM 2699 O O . THR B 1 113 ? -5.32 5.453 8.945 1 97.75 113 THR B O 1
ATOM 2702 N N . LEU B 1 114 ? -4.527 7.516 8.68 1 96.88 114 LEU B N 1
ATOM 2703 C CA . LEU B 1 114 ? -3.51 7.082 7.73 1 96.88 114 LEU B CA 1
ATOM 2704 C C . LEU B 1 114 ? -2.566 6.066 8.359 1 96.88 114 LEU B C 1
ATOM 2706 O O . LEU B 1 114 ? -2.217 5.066 7.734 1 96.88 114 LEU B O 1
ATOM 2710 N N . ARG B 1 115 ? -2.121 6.363 9.562 1 97.5 115 ARG B N 1
ATOM 2711 C CA . ARG B 1 115 ? -1.222 5.449 10.266 1 97.5 115 ARG B CA 1
ATOM 2712 C C . ARG B 1 115 ? -1.875 4.09 10.469 1 97.5 115 ARG B C 1
ATOM 2714 O O . ARG B 1 115 ? -1.237 3.053 10.281 1 97.5 115 ARG B O 1
ATOM 2721 N N . SER B 1 116 ? -3.145 4.074 10.781 1 97.75 116 SER B N 1
ATOM 2722 C CA . SER B 1 116 ? -3.885 2.828 10.953 1 97.75 116 SER B CA 1
ATOM 2723 C C . SER B 1 116 ? -3.979 2.055 9.641 1 97.75 116 SER B C 1
ATOM 2725 O O . SER B 1 116 ? -3.793 0.837 9.617 1 97.75 116 SER B O 1
ATOM 2727 N N . ASP B 1 117 ? -4.203 2.693 8.578 1 97.69 117 ASP B N 1
ATOM 2728 C CA . ASP B 1 117 ? -4.293 2.074 7.262 1 97.69 117 ASP B CA 1
ATOM 2729 C C . ASP B 1 117 ? -2.955 1.475 6.844 1 97.69 117 ASP B C 1
ATOM 2731 O O . ASP B 1 117 ? -2.91 0.379 6.277 1 97.69 117 ASP B O 1
ATOM 2735 N N . VAL B 1 118 ? -1.962 2.184 7.055 1 97.06 118 VAL B N 1
ATOM 2736 C CA . VAL B 1 118 ? -0.629 1.7 6.707 1 97.06 118 VAL B CA 1
ATOM 2737 C C . VAL B 1 118 ? -0.309 0.446 7.516 1 97.06 118 VAL B C 1
ATOM 2739 O O . VAL B 1 118 ? 0.235 -0.523 6.98 1 97.06 118 VAL B O 1
ATOM 2742 N N . ASP B 1 119 ? -0.649 0.424 8.797 1 96.5 119 ASP B N 1
ATOM 2743 C CA . ASP B 1 119 ? -0.457 -0.763 9.625 1 96.5 119 ASP B CA 1
ATOM 2744 C C . ASP B 1 119 ? -1.232 -1.953 9.062 1 96.5 119 ASP B C 1
ATOM 2746 O O . ASP B 1 119 ? -0.701 -3.062 8.984 1 96.5 119 ASP B O 1
ATOM 2750 N N . TYR B 1 120 ? -2.463 -1.762 8.711 1 97.5 120 TYR B N 1
ATOM 2751 C CA . TYR B 1 120 ? -3.297 -2.797 8.109 1 97.5 120 TYR B CA 1
ATOM 2752 C C . TYR B 1 120 ? -2.66 -3.338 6.836 1 97.5 120 TYR B C 1
ATOM 2754 O O . TYR B 1 120 ? -2.521 -4.551 6.672 1 97.5 120 TYR B O 1
ATOM 2762 N N . LEU B 1 121 ? -2.213 -2.461 5.957 1 97.38 121 LEU B N 1
ATOM 2763 C CA . LEU B 1 121 ? -1.605 -2.844 4.688 1 97.38 121 LEU B CA 1
ATOM 2764 C C . LEU B 1 121 ? -0.307 -3.609 4.914 1 97.38 121 LEU B C 1
ATOM 2766 O O . LEU B 1 121 ? -0.017 -4.574 4.203 1 97.38 121 LEU B O 1
ATOM 2770 N N . THR B 1 122 ? 0.454 -3.111 5.844 1 96.12 122 THR B N 1
ATOM 2771 C CA . THR B 1 122 ? 1.685 -3.812 6.195 1 96.12 122 THR B CA 1
ATOM 2772 C C . THR B 1 122 ? 1.386 -5.246 6.621 1 96.12 122 THR B C 1
ATOM 2774 O O . THR B 1 122 ? 2.066 -6.184 6.195 1 96.12 122 THR B O 1
ATOM 2777 N N . GLY B 1 123 ? 0.355 -5.426 7.434 1 96.75 123 GLY B N 1
ATOM 2778 C CA . GLY B 1 123 ? -0.071 -6.762 7.816 1 96.75 123 GLY B CA 1
ATOM 2779 C C . GLY B 1 123 ? -0.499 -7.613 6.633 1 96.75 123 GLY B C 1
ATOM 2780 O O . GLY B 1 123 ? -0.119 -8.781 6.535 1 96.75 123 GLY B O 1
ATOM 2781 N N . LYS B 1 124 ? -1.229 -7.012 5.773 1 97.31 124 LYS B N 1
ATOM 2782 C CA . LYS B 1 124 ? -1.716 -7.719 4.594 1 97.31 124 LYS B CA 1
ATOM 2783 C C . LYS B 1 124 ? -0.561 -8.148 3.693 1 97.31 124 LYS B C 1
ATOM 2785 O O . LYS B 1 124 ? -0.572 -9.25 3.143 1 97.31 124 LYS B O 1
ATOM 2790 N N . VAL B 1 125 ? 0.352 -7.301 3.5 1 96.5 125 VAL B N 1
ATOM 2791 C CA . VAL B 1 125 ? 1.518 -7.609 2.68 1 96.5 125 VAL B CA 1
ATOM 2792 C C . VAL B 1 125 ? 2.268 -8.797 3.273 1 96.5 125 VAL B C 1
ATOM 2794 O O . VAL B 1 125 ? 2.664 -9.719 2.549 1 96.5 125 VAL B O 1
ATOM 2797 N N . VAL B 1 126 ? 2.455 -8.828 4.562 1 96.25 126 VAL B N 1
ATOM 2798 C CA . VAL B 1 126 ? 3.121 -9.938 5.242 1 96.25 126 VAL B CA 1
ATOM 2799 C C . VAL B 1 126 ? 2.334 -11.227 5.031 1 96.25 126 VAL B C 1
ATOM 2801 O O . VAL B 1 126 ? 2.914 -12.273 4.738 1 96.25 126 VAL B O 1
ATOM 2804 N N . GLU B 1 127 ? 1.014 -11.172 5.137 1 97.06 127 GLU B N 1
ATOM 2805 C CA . GLU B 1 127 ? 0.146 -12.328 4.922 1 97.06 127 GLU B CA 1
ATOM 2806 C C . GLU B 1 127 ? 0.277 -12.859 3.496 1 97.06 127 GLU B C 1
ATOM 2808 O O . GLU B 1 127 ? 0.424 -14.062 3.287 1 97.06 127 GLU B O 1
ATOM 2813 N N . ILE B 1 128 ? 0.28 -11.938 2.553 1 97.25 128 ILE B N 1
ATOM 2814 C CA . ILE B 1 128 ? 0.388 -12.297 1.142 1 97.25 128 ILE B CA 1
ATOM 2815 C C . ILE B 1 128 ? 1.747 -12.938 0.875 1 97.25 128 ILE B C 1
ATOM 2817 O O . ILE B 1 128 ? 1.83 -13.977 0.212 1 97.25 128 ILE B O 1
ATOM 2821 N N . GLU B 1 129 ? 2.75 -12.352 1.389 1 94.81 129 GLU B N 1
ATOM 2822 C CA . GLU B 1 129 ? 4.102 -12.867 1.207 1 94.81 129 GLU B CA 1
ATOM 2823 C C . GLU B 1 129 ? 4.234 -14.289 1.753 1 94.81 129 GLU B C 1
ATOM 2825 O O . GLU B 1 129 ? 4.922 -15.125 1.166 1 94.81 129 GLU B O 1
ATOM 2830 N N . GLY B 1 130 ? 3.574 -14.594 2.779 1 95.38 130 GLY B N 1
ATOM 2831 C CA . GLY B 1 130 ? 3.633 -15.922 3.381 1 95.38 130 GLY B CA 1
ATOM 2832 C C . GLY B 1 130 ? 2.764 -16.938 2.67 1 95.38 130 GLY B C 1
ATOM 2833 O O . GLY B 1 130 ? 3.041 -18.141 2.713 1 95.38 130 GLY B O 1
ATOM 2834 N N . ASP B 1 131 ? 1.793 -16.469 1.919 1 97.06 131 ASP B N 1
ATOM 2835 C CA . ASP B 1 131 ? 0.77 -17.375 1.409 1 97.06 131 ASP B CA 1
ATOM 2836 C C . ASP B 1 131 ? 0.883 -17.531 -0.105 1 97.06 131 ASP B C 1
ATOM 2838 O O . ASP B 1 131 ? 0.322 -18.469 -0.679 1 97.06 131 ASP B O 1
ATOM 2842 N N . MET B 1 132 ? 1.606 -16.734 -0.739 1 96.75 132 MET B N 1
ATOM 2843 C CA . MET B 1 132 ? 1.683 -16.766 -2.197 1 96.75 132 MET B CA 1
ATOM 2844 C C . MET B 1 132 ? 2.723 -17.766 -2.666 1 96.75 132 MET B C 1
ATOM 2846 O O . MET B 1 132 ? 3.697 -18.031 -1.961 1 96.75 132 MET B O 1
ATOM 2850 N N . VAL B 1 133 ? 2.521 -18.438 -3.818 1 96.69 133 VAL B N 1
ATOM 2851 C CA . VAL B 1 133 ? 3.557 -19.203 -4.504 1 96.69 133 VAL B CA 1
ATOM 2852 C C . VAL B 1 133 ? 4.562 -18.25 -5.148 1 96.69 133 VAL B C 1
ATOM 2854 O O . VAL B 1 133 ? 4.188 -17.391 -5.953 1 96.69 133 VAL B O 1
ATOM 2857 N N . SER B 1 134 ? 5.867 -18.547 -4.773 1 95.75 134 SER B N 1
ATOM 2858 C CA . SER B 1 134 ? 6.93 -17.641 -5.195 1 95.75 134 SER B CA 1
ATOM 2859 C C . SER B 1 134 ? 7.707 -18.219 -6.375 1 95.75 134 SER B C 1
ATOM 2861 O O . SER B 1 134 ? 8.156 -19.359 -6.336 1 95.75 134 SER B O 1
ATOM 2863 N N . LYS B 1 135 ? 7.965 -17.344 -7.352 1 93.12 135 LYS B N 1
ATOM 2864 C CA . LYS B 1 135 ? 8.789 -17.719 -8.492 1 93.12 135 LYS B CA 1
ATOM 2865 C C . LYS B 1 135 ? 10.25 -17.906 -8.086 1 93.12 135 LYS B C 1
ATOM 2867 O O . LYS B 1 135 ? 11 -18.625 -8.734 1 93.12 135 LYS B O 1
ATOM 2872 N N . SER B 1 136 ? 10.586 -17.266 -7.031 1 94.19 136 SER B N 1
ATOM 2873 C CA . SER B 1 136 ? 12 -17.234 -6.66 1 94.19 136 SER B CA 1
ATOM 2874 C C . SER B 1 136 ? 12.289 -18.203 -5.508 1 94.19 136 SER B C 1
ATOM 2876 O O . SER B 1 136 ? 13.43 -18.297 -5.043 1 94.19 136 SER B O 1
ATOM 2878 N N . ALA B 1 137 ? 11.258 -18.75 -5.055 1 93.38 137 ALA B N 1
ATOM 2879 C CA . ALA B 1 137 ? 11.477 -19.672 -3.941 1 93.38 137 ALA B CA 1
ATOM 2880 C C . ALA B 1 137 ? 12.484 -20.75 -4.316 1 93.38 137 ALA B C 1
ATOM 2882 O O . ALA B 1 137 ? 12.453 -21.281 -5.43 1 93.38 137 ALA B O 1
ATOM 2883 N N . ALA B 1 138 ? 13.375 -21.062 -3.357 1 94.62 138 ALA B N 1
ATOM 2884 C CA . ALA B 1 138 ? 14.383 -22.109 -3.578 1 94.62 138 ALA B CA 1
ATOM 2885 C C . ALA B 1 138 ? 14.07 -23.359 -2.766 1 94.62 138 ALA B C 1
ATOM 2887 O O . ALA B 1 138 ? 14.797 -24.344 -2.846 1 94.62 138 ALA B O 1
ATOM 2888 N N . THR B 1 139 ? 13.102 -23.281 -1.979 1 95.69 139 THR B N 1
ATOM 2889 C CA . THR B 1 139 ? 12.641 -24.438 -1.218 1 95.69 139 THR B CA 1
ATOM 2890 C C . THR B 1 139 ? 11.266 -24.891 -1.709 1 95.69 139 THR B C 1
ATOM 2892 O O . THR B 1 139 ? 10.617 -24.188 -2.49 1 95.69 139 THR B O 1
ATOM 2895 N N . ASP B 1 140 ? 10.828 -26.156 -1.292 1 95.56 140 ASP B N 1
ATOM 2896 C CA . ASP B 1 140 ? 9.547 -26.703 -1.729 1 95.56 140 ASP B CA 1
ATOM 2897 C C . ASP B 1 140 ? 8.398 -25.766 -1.38 1 95.56 140 ASP B C 1
ATOM 2899 O O . ASP B 1 140 ? 8.383 -25.172 -0.301 1 95.56 140 ASP B O 1
ATOM 2903 N N . GLN B 1 141 ? 7.523 -25.594 -2.281 1 96.38 141 GLN B N 1
ATOM 2904 C CA . GLN B 1 141 ? 6.258 -24.906 -2.035 1 96.38 141 GLN B CA 1
ATOM 2905 C C . GLN B 1 141 ? 5.078 -25.859 -2.172 1 96.38 141 GLN B C 1
ATOM 2907 O O . GLN B 1 141 ? 5.059 -26.703 -3.074 1 96.38 141 GLN B O 1
ATOM 2912 N N . VAL B 1 142 ? 4.098 -25.875 -1.231 1 97.12 142 VAL B N 1
ATOM 2913 C CA . VAL B 1 142 ? 2.953 -26.781 -1.186 1 97.12 142 VAL B CA 1
ATOM 2914 C C . VAL B 1 142 ? 1.659 -25.984 -1.372 1 97.12 142 VAL B C 1
ATOM 2916 O O . VAL B 1 142 ? 1.467 -24.938 -0.746 1 97.12 142 VAL B O 1
ATOM 2919 N N . ILE B 1 143 ? 0.792 -26.406 -2.303 1 96.75 143 ILE B N 1
ATOM 2920 C CA . ILE B 1 143 ? -0.529 -25.828 -2.506 1 96.75 143 ILE B CA 1
ATOM 2921 C C . ILE B 1 143 ? -1.599 -26.906 -2.379 1 96.75 143 ILE B C 1
ATOM 2923 O O . ILE B 1 143 ? -1.292 -28.094 -2.439 1 96.75 143 ILE B O 1
ATOM 2927 N N . GLN B 1 144 ? -2.84 -26.484 -2.049 1 96.31 144 GLN B N 1
ATOM 2928 C CA . GLN B 1 144 ? -4.02 -27.328 -1.986 1 96.31 144 GLN B CA 1
ATOM 2929 C C . GLN B 1 144 ? -3.881 -28.391 -0.893 1 96.31 144 GLN B C 1
ATOM 2931 O O . GLN B 1 144 ? -4.348 -29.516 -1.048 1 96.31 144 GLN B O 1
ATOM 2936 N N . SER B 1 145 ? -3.145 -28.062 0.132 1 95.44 145 SER B N 1
ATOM 2937 C CA . SER B 1 145 ? -3.004 -28.984 1.253 1 95.44 145 SER B CA 1
ATOM 2938 C C . SER B 1 145 ? -4.293 -29.062 2.062 1 95.44 145 SER B C 1
ATOM 2940 O O . SER B 1 145 ? -4.609 -30.125 2.623 1 95.44 145 SER B O 1
ATOM 2942 N N . ALA B 1 146 ? -5.023 -28 2.02 1 93.44 146 ALA B N 1
ATOM 2943 C CA . ALA B 1 146 ? -6.219 -27.906 2.85 1 93.44 146 ALA B CA 1
ATOM 2944 C C . ALA B 1 146 ? -7.449 -28.406 2.104 1 93.44 146 ALA B C 1
ATOM 2946 O O . ALA B 1 146 ? -8.5 -28.625 2.705 1 93.44 146 ALA B O 1
ATOM 2947 N N . GLY B 1 147 ? -7.371 -28.562 0.853 1 94.12 147 GLY B N 1
ATOM 2948 C CA . GLY B 1 147 ? -8.492 -29.031 0.05 1 94.12 147 GLY B CA 1
ATOM 2949 C C . GLY B 1 147 ? -8.477 -28.484 -1.363 1 94.12 147 GLY B C 1
ATOM 2950 O O . GLY B 1 147 ? -7.547 -27.781 -1.756 1 94.12 147 GLY B O 1
ATOM 2951 N N . GLY B 1 148 ? -9.43 -28.969 -2.111 1 95.44 148 GLY B N 1
ATOM 2952 C CA . GLY B 1 148 ? -9.578 -28.484 -3.475 1 95.44 148 GLY B CA 1
ATOM 2953 C C . GLY B 1 148 ? -8.531 -29.047 -4.422 1 95.44 148 GLY B C 1
ATOM 2954 O O . GLY B 1 148 ? -7.668 -29.828 -4.008 1 95.44 148 GLY B O 1
ATOM 2955 N N . SER B 1 149 ? -8.695 -28.641 -5.715 1 96.94 149 SER B N 1
ATOM 2956 C CA . SER B 1 149 ? -7.789 -29.078 -6.77 1 96.94 149 SER B CA 1
ATOM 2957 C C . SER B 1 149 ? -7.012 -27.906 -7.352 1 96.94 149 SER B C 1
ATOM 2959 O O . SER B 1 149 ? -7.445 -26.75 -7.258 1 96.94 149 SER B O 1
ATOM 2961 N N . PHE B 1 150 ? -5.777 -28.203 -7.738 1 97.38 150 PHE B N 1
ATOM 2962 C CA . PHE B 1 150 ? -5.047 -27.297 -8.602 1 97.38 150 PHE B CA 1
ATOM 2963 C C . PHE B 1 150 ? -5.34 -27.578 -10.07 1 97.38 150 PHE B C 1
ATOM 2965 O O . PHE B 1 150 ? -5.027 -28.656 -10.57 1 97.38 150 PHE B O 1
ATOM 2972 N N . ILE B 1 151 ? -5.988 -26.641 -10.75 1 97.12 151 ILE B N 1
ATOM 2973 C CA . ILE B 1 151 ? -6.477 -26.875 -12.109 1 97.12 151 ILE B CA 1
ATOM 2974 C C . ILE B 1 151 ? -5.707 -25.984 -13.086 1 97.12 151 ILE B C 1
ATOM 2976 O O . ILE B 1 151 ? -5.656 -24.766 -12.914 1 97.12 151 ILE B O 1
ATOM 2980 N N . ILE B 1 152 ? -5.039 -26.594 -14.055 1 97.31 152 ILE B N 1
ATOM 2981 C CA . ILE B 1 152 ? -4.34 -25.859 -15.102 1 97.31 152 ILE B CA 1
ATOM 2982 C C . ILE B 1 152 ? -5.156 -25.906 -16.391 1 97.31 152 ILE B C 1
ATOM 2984 O O . ILE B 1 152 ? -5.297 -26.969 -17.016 1 97.31 152 ILE B O 1
ATOM 2988 N N . GLY B 1 153 ? -5.648 -24.734 -16.766 1 95 153 GLY B N 1
ATOM 2989 C CA . GLY B 1 153 ? -6.613 -24.656 -17.844 1 95 153 GLY B CA 1
ATOM 2990 C C . GLY B 1 153 ? -8.047 -24.5 -17.359 1 95 153 GLY B C 1
ATOM 2991 O O . GLY B 1 153 ? -8.289 -24.422 -16.156 1 95 153 GLY B O 1
ATOM 2992 N N . ASN B 1 154 ? -8.945 -24.422 -18.203 1 91.38 154 ASN B N 1
ATOM 2993 C CA . ASN B 1 154 ? -10.344 -24.188 -17.875 1 91.38 154 ASN B CA 1
ATOM 2994 C C . ASN B 1 154 ? -11.141 -25.5 -17.844 1 91.38 154 ASN B C 1
ATOM 2996 O O . ASN B 1 154 ? -11.508 -26.016 -18.906 1 91.38 154 ASN B O 1
ATOM 3000 N N . ALA B 1 155 ? -11.391 -26 -16.688 1 88.06 155 ALA B N 1
ATOM 3001 C CA . ALA B 1 155 ? -12.156 -27.234 -16.531 1 88.06 155 ALA B CA 1
ATOM 3002 C C . ALA B 1 155 ? -13.656 -26.938 -16.453 1 88.06 155 ALA B C 1
ATOM 3004 O O . ALA B 1 155 ? -14.117 -26.234 -15.562 1 88.06 155 ALA B O 1
ATOM 3005 N N . VAL B 1 156 ? -14.398 -27.375 -17.312 1 85.75 156 VAL B N 1
ATOM 3006 C CA . VAL B 1 156 ? -15.844 -27.172 -17.312 1 85.75 156 VAL B CA 1
ATOM 3007 C C . VAL B 1 156 ? -16.469 -27.922 -16.141 1 85.75 156 VAL B C 1
ATOM 3009 O O . VAL B 1 156 ? -17.344 -27.391 -15.461 1 85.75 156 VAL B O 1
ATOM 3012 N N . THR B 1 157 ? -16.047 -29.172 -15.922 1 89.88 157 THR B N 1
ATOM 3013 C CA . THR B 1 157 ? -16.5 -30 -14.805 1 89.88 157 THR B CA 1
ATOM 3014 C C . THR B 1 157 ? -15.32 -30.578 -14.047 1 89.88 157 THR B C 1
ATOM 3016 O O . THR B 1 157 ? -14.867 -31.688 -14.344 1 89.88 157 THR B O 1
ATOM 3019 N N . PRO B 1 158 ? -14.844 -29.812 -13.102 1 89 158 PRO B N 1
ATOM 3020 C CA . PRO B 1 158 ? -13.703 -30.312 -12.328 1 89 158 PRO B CA 1
ATOM 3021 C C . PRO B 1 158 ? -14.016 -31.625 -11.594 1 89 158 PRO B C 1
ATOM 3023 O O . PRO B 1 158 ? -15.156 -31.844 -11.172 1 89 158 PRO B O 1
ATOM 3026 N N . THR B 1 159 ? -13.031 -32.469 -11.531 1 90.75 159 THR B N 1
ATOM 3027 C CA . THR B 1 159 ? -13.117 -33.688 -10.75 1 90.75 159 THR B CA 1
ATOM 3028 C C . THR B 1 159 ? -12.508 -33.469 -9.367 1 90.75 159 THR B C 1
ATOM 3030 O O . THR B 1 159 ? -12.234 -32.344 -8.961 1 90.75 159 THR B O 1
ATOM 3033 N N . THR B 1 160 ? -12.297 -34.625 -8.586 1 91.25 160 THR B N 1
ATOM 3034 C CA . THR B 1 160 ? -11.734 -34.531 -7.242 1 91.25 160 THR B CA 1
ATOM 3035 C C . THR B 1 160 ? -10.227 -34.812 -7.27 1 91.25 160 THR B C 1
ATOM 3037 O O . THR B 1 160 ? -9.578 -34.844 -6.223 1 91.25 160 THR B O 1
ATOM 3040 N N . ASP B 1 161 ? -9.695 -35.062 -8.523 1 93.5 161 ASP B N 1
ATOM 3041 C CA . ASP B 1 161 ? -8.25 -35.219 -8.625 1 93.5 161 ASP B CA 1
ATOM 3042 C C . ASP B 1 161 ? -7.52 -33.969 -8.148 1 93.5 161 ASP B C 1
ATOM 3044 O O . ASP B 1 161 ? -7.953 -32.844 -8.422 1 93.5 161 ASP B O 1
ATOM 3048 N N . LYS B 1 162 ? -6.391 -34.188 -7.496 1 94.25 162 LYS B N 1
ATOM 3049 C CA . LYS B 1 162 ? -5.691 -33.062 -6.867 1 94.25 162 LYS B CA 1
ATOM 3050 C C . LYS B 1 162 ? -5.078 -32.156 -7.914 1 94.25 162 LYS B C 1
ATOM 3052 O O . LYS B 1 162 ? -5.059 -30.922 -7.738 1 94.25 162 LYS B O 1
ATOM 3057 N N . LEU B 1 163 ? -4.512 -32.75 -8.961 1 96.38 163 LEU B N 1
ATOM 3058 C CA . LEU B 1 163 ? -4.023 -31.984 -10.109 1 96.38 163 LEU B CA 1
ATOM 3059 C C . LEU B 1 163 ? -4.824 -32.312 -11.367 1 96.38 163 LEU B C 1
ATOM 3061 O O . LEU B 1 163 ? -4.984 -33.5 -11.695 1 96.38 163 LEU B O 1
ATOM 3065 N N . GLN B 1 164 ? -5.422 -31.344 -11.953 1 96 164 GLN B N 1
ATOM 3066 C CA . GLN B 1 164 ? -6.152 -31.5 -13.203 1 96 164 GLN B CA 1
ATOM 3067 C C . GLN B 1 164 ? -5.566 -30.609 -14.297 1 96 164 GLN B C 1
ATOM 3069 O O . GLN B 1 164 ? -5.398 -29.406 -14.102 1 96 164 GLN B O 1
ATOM 3074 N N . VAL B 1 165 ? -5.18 -31.156 -15.375 1 96.94 165 VAL B N 1
ATOM 3075 C CA . VAL B 1 165 ? -4.637 -30.422 -16.516 1 96.94 165 VAL B CA 1
ATOM 3076 C C . VAL B 1 165 ? -5.57 -30.547 -17.719 1 96.94 165 VAL B C 1
ATOM 3078 O O . VAL B 1 165 ? -5.82 -31.656 -18.188 1 96.94 165 VAL B O 1
ATOM 3081 N N . ILE B 1 166 ? -6.148 -29.484 -18.094 1 95 166 ILE B N 1
ATOM 3082 C CA . ILE B 1 166 ? -7.059 -29.484 -19.234 1 95 166 ILE B CA 1
ATOM 3083 C C . ILE B 1 166 ? -6.266 -29.297 -20.516 1 95 166 ILE B C 1
ATOM 3085 O O . ILE B 1 166 ? -6.137 -28.188 -21.031 1 95 166 ILE B O 1
ATOM 3089 N N . GLY B 1 167 ? -5.742 -30.375 -21.016 1 93.56 167 GLY B N 1
ATOM 3090 C CA . GLY B 1 167 ? -4.832 -30.438 -22.141 1 93.56 167 GLY B CA 1
ATOM 3091 C C . GLY B 1 167 ? -3.744 -31.484 -21.984 1 93.56 167 GLY B C 1
ATOM 3092 O O . GLY B 1 167 ? -3.975 -32.531 -21.406 1 93.56 167 GLY B O 1
ATOM 3093 N N . ASP B 1 168 ? -2.615 -31.188 -22.578 1 94.88 168 ASP B N 1
ATOM 3094 C CA . ASP B 1 168 ? -1.521 -32.156 -22.578 1 94.88 168 ASP B CA 1
ATOM 3095 C C . ASP B 1 168 ? -0.509 -31.828 -21.484 1 94.88 168 ASP B C 1
ATOM 3097 O O . ASP B 1 168 ? -0.28 -30.656 -21.172 1 94.88 168 ASP B O 1
ATOM 3101 N N . ILE B 1 169 ? 0.014 -32.906 -20.906 1 96.31 169 ILE B N 1
ATOM 3102 C CA . ILE B 1 169 ? 1.119 -32.812 -19.969 1 96.31 169 ILE B CA 1
ATOM 3103 C C . ILE B 1 169 ? 2.389 -33.375 -20.594 1 96.31 169 ILE B C 1
ATOM 3105 O O . ILE B 1 169 ? 2.359 -34.438 -21.219 1 96.31 169 ILE B O 1
ATOM 3109 N N . THR B 1 170 ? 3.467 -32.656 -20.5 1 95.25 170 THR B N 1
ATOM 3110 C CA . THR B 1 170 ? 4.73 -33.156 -21.016 1 95.25 170 THR B CA 1
ATOM 3111 C C . THR B 1 170 ? 5.801 -33.156 -19.922 1 95.25 170 THR B C 1
ATOM 3113 O O . THR B 1 170 ? 5.938 -32.188 -19.188 1 95.25 170 THR B O 1
ATOM 3116 N N . ALA B 1 171 ? 6.449 -34.219 -19.703 1 95.38 171 ALA B N 1
ATOM 3117 C CA . ALA B 1 171 ? 7.656 -34.344 -18.891 1 95.38 171 ALA B CA 1
ATOM 3118 C C . ALA B 1 171 ? 8.898 -34.469 -19.766 1 95.38 171 ALA B C 1
ATOM 3120 O O . ALA B 1 171 ? 8.875 -35.156 -20.797 1 95.38 171 ALA B O 1
ATOM 3121 N N . SER B 1 172 ? 9.945 -33.812 -19.453 1 93.06 172 SER B N 1
ATOM 3122 C CA . SER B 1 172 ? 11.117 -33.875 -20.312 1 93.06 172 SER B CA 1
ATOM 3123 C C . SER B 1 172 ? 11.867 -35.188 -20.125 1 93.06 172 SER B C 1
ATOM 3125 O O . SER B 1 172 ? 12.672 -35.562 -20.984 1 93.06 172 SER B O 1
ATOM 3127 N N . SER B 1 173 ? 11.602 -35.844 -18.984 1 93.62 173 SER B N 1
ATOM 3128 C CA . SER B 1 173 ? 12.352 -37.062 -18.719 1 93.62 173 SER B CA 1
ATOM 3129 C C . SER B 1 173 ? 11.43 -38.281 -18.656 1 93.62 173 SER B C 1
ATOM 3131 O O . SER B 1 173 ? 11.359 -39.062 -19.609 1 93.62 173 SER B O 1
ATOM 3133 N N . SER B 1 174 ? 10.641 -38.5 -17.594 1 96.12 174 SER B N 1
ATOM 3134 C CA . SER B 1 174 ? 9.82 -39.688 -17.469 1 96.12 174 SER B CA 1
ATOM 3135 C C . SER B 1 174 ? 8.609 -39.469 -16.562 1 96.12 174 SER B C 1
ATOM 3137 O O . SER B 1 174 ? 8.539 -38.438 -15.883 1 96.12 174 SER B O 1
ATOM 3139 N N . TYR B 1 175 ? 7.652 -40.344 -16.719 1 96.31 175 TYR B N 1
ATOM 3140 C CA . TYR B 1 175 ? 6.551 -40.469 -15.766 1 96.31 175 TYR B CA 1
ATOM 3141 C C . TYR B 1 175 ? 6.801 -41.562 -14.758 1 96.31 175 TYR B C 1
ATOM 3143 O O . TYR B 1 175 ? 7.203 -42.688 -15.133 1 96.31 175 TYR B O 1
ATOM 3151 N N . LYS B 1 176 ? 6.672 -41.25 -13.5 1 97 176 LYS B N 1
ATOM 3152 C CA . LYS B 1 176 ? 6.938 -42.219 -12.422 1 97 176 LYS B CA 1
ATOM 3153 C C . LYS B 1 176 ? 5.691 -42.438 -11.562 1 97 176 LYS B C 1
ATOM 3155 O O . LYS B 1 176 ? 4.855 -41.531 -11.43 1 97 176 LYS B O 1
ATOM 3160 N N . VAL B 1 177 ? 5.551 -43.656 -11.055 1 95.75 177 VAL B N 1
ATOM 3161 C CA . VAL B 1 177 ? 4.582 -43.938 -10 1 95.75 177 VAL B CA 1
ATOM 3162 C C . VAL B 1 177 ? 5.316 -44.344 -8.719 1 95.75 177 VAL B C 1
ATOM 3164 O O . VAL B 1 177 ? 6.125 -45.281 -8.734 1 95.75 177 VAL B O 1
ATOM 3167 N N . SER B 1 178 ? 4.957 -43.531 -7.699 1 94.94 178 SER B N 1
ATOM 3168 C CA . SER B 1 178 ? 5.613 -43.719 -6.41 1 94.94 178 SER B CA 1
ATOM 3169 C C . SER B 1 178 ? 7.129 -43.812 -6.566 1 94.94 178 SER B C 1
ATOM 3171 O O . SER B 1 178 ? 7.77 -44.719 -6.012 1 94.94 178 SER B O 1
ATOM 3173 N N . GLY B 1 179 ? 7.602 -42.875 -7.441 1 94.12 179 GLY B N 1
ATOM 3174 C CA . GLY B 1 179 ? 9.039 -42.719 -7.586 1 94.12 179 GLY B CA 1
ATOM 3175 C C . GLY B 1 179 ? 9.656 -43.719 -8.547 1 94.12 179 GLY B C 1
ATOM 3176 O O . GLY B 1 179 ? 10.844 -43.656 -8.844 1 94.12 179 GLY B O 1
ATOM 3177 N N . VAL B 1 180 ? 8.922 -44.656 -9.078 1 95.38 180 VAL B N 1
ATOM 3178 C CA . VAL B 1 180 ? 9.406 -45.688 -10 1 95.38 180 VAL B CA 1
ATOM 3179 C C . VAL B 1 180 ? 8.992 -45.344 -11.43 1 95.38 180 VAL B C 1
ATOM 3181 O O . VAL B 1 180 ? 7.812 -45.094 -11.695 1 95.38 180 VAL B O 1
ATOM 3184 N N . LYS B 1 181 ? 9.938 -45.219 -12.367 1 96.25 181 LYS B N 1
ATOM 3185 C CA . LYS B 1 181 ? 9.648 -44.906 -13.766 1 96.25 181 LYS B CA 1
ATOM 3186 C C . LYS B 1 181 ? 8.688 -45.938 -14.359 1 96.25 181 LYS B C 1
ATOM 3188 O O . LYS B 1 181 ? 8.906 -47.156 -14.234 1 96.25 181 LYS B O 1
ATOM 3193 N N . VAL B 1 182 ? 7.648 -45.5 -15.023 1 96.06 182 VAL B N 1
ATOM 3194 C CA . VAL B 1 182 ? 6.672 -46.406 -15.617 1 96.06 182 VAL B CA 1
ATOM 3195 C C . VAL B 1 182 ? 6.469 -46.062 -17.094 1 96.06 182 VAL B C 1
ATOM 3197 O O . VAL B 1 182 ? 5.953 -46.875 -17.859 1 96.06 182 VAL B O 1
ATOM 3200 N N . VAL B 1 183 ? 6.777 -44.875 -17.5 1 95.69 183 VAL B N 1
ATOM 3201 C CA . VAL B 1 183 ? 6.77 -44.5 -18.906 1 95.69 183 VAL B CA 1
ATOM 3202 C C . VAL B 1 183 ? 8.016 -43.656 -19.219 1 95.69 183 VAL B C 1
ATOM 3204 O O . VAL B 1 183 ? 8.297 -42.656 -18.562 1 95.69 183 VAL B O 1
ATOM 3207 N N . GLY B 1 184 ? 8.805 -44.031 -20.094 1 95.5 184 GLY B N 1
ATOM 3208 C CA . GLY B 1 184 ? 9.945 -43.281 -20.609 1 95.5 184 GLY B CA 1
ATOM 3209 C C . GLY B 1 184 ? 9.781 -42.875 -22.062 1 95.5 184 GLY B C 1
ATOM 3210 O O . GLY B 1 184 ? 8.664 -42.75 -22.562 1 95.5 184 GLY B O 1
ATOM 3211 N N . SER B 1 185 ? 10.938 -42.594 -22.703 1 95.12 185 SER B N 1
ATOM 3212 C CA . SER B 1 185 ? 10.906 -42.219 -24.109 1 95.12 185 SER B CA 1
ATOM 3213 C C . SER B 1 185 ? 10.398 -43.375 -24.984 1 95.12 185 SER B C 1
ATOM 3215 O O . SER B 1 185 ? 10.625 -44.531 -24.656 1 95.12 185 SER B O 1
ATOM 3217 N N . ARG B 1 186 ? 9.758 -43 -26.062 1 96.44 186 ARG B N 1
ATOM 3218 C CA . ARG B 1 186 ? 9.281 -44 -27.016 1 96.44 186 ARG B CA 1
ATOM 3219 C C . ARG B 1 186 ? 10.406 -44.938 -27.422 1 96.44 186 ARG B C 1
ATOM 3221 O O . ARG B 1 186 ? 11.523 -44.5 -27.703 1 96.44 186 ARG B O 1
ATOM 3228 N N . VAL B 1 187 ? 10.172 -46.281 -27.328 1 94.94 187 VAL B N 1
ATOM 3229 C CA . VAL B 1 187 ? 11.148 -47.25 -27.781 1 94.94 187 VAL B CA 1
ATOM 3230 C C . VAL B 1 187 ? 11.094 -47.375 -29.312 1 94.94 187 VAL B C 1
ATOM 3232 O O . VAL B 1 187 ? 10.039 -47.656 -29.875 1 94.94 187 VAL B O 1
ATOM 3235 N N . THR B 1 188 ? 12.242 -47.219 -29.984 1 95.81 188 THR B N 1
ATOM 3236 C CA . THR B 1 188 ? 12.281 -47.156 -31.438 1 95.81 188 THR B CA 1
ATOM 3237 C C . THR B 1 188 ? 12.922 -48.438 -32 1 95.81 188 THR B C 1
ATOM 3239 O O . THR B 1 188 ? 13.461 -49.25 -31.266 1 95.81 188 THR B O 1
ATOM 3242 N N . GLY B 1 189 ? 12.758 -48.656 -33.312 1 95.31 189 GLY B N 1
ATOM 3243 C CA . GLY B 1 189 ? 13.391 -49.781 -34 1 95.31 189 GLY B CA 1
ATOM 3244 C C . GLY B 1 189 ? 12.406 -50.844 -34.438 1 95.31 189 GLY B C 1
ATOM 3245 O O . GLY B 1 189 ? 12.797 -51.844 -35.062 1 95.31 189 GLY B O 1
ATOM 3246 N N . PHE B 1 190 ? 11.117 -50.625 -34.156 1 95.44 190 PHE B N 1
ATOM 3247 C CA . PHE B 1 190 ? 10.117 -51.625 -34.5 1 95.44 190 PHE B CA 1
ATOM 3248 C C . PHE B 1 190 ? 9.664 -51.438 -35.969 1 95.44 190 PHE B C 1
ATOM 3250 O O . PHE B 1 190 ? 9.297 -50.344 -36.344 1 95.44 190 PHE B O 1
ATOM 3257 N N . THR B 1 191 ? 9.789 -52.5 -36.75 1 96.38 191 THR B N 1
ATOM 3258 C CA . THR B 1 191 ? 9.055 -52.562 -38 1 96.38 191 THR B CA 1
ATOM 3259 C C . THR B 1 191 ? 7.625 -53.031 -37.781 1 96.38 191 THR B C 1
ATOM 3261 O O . THR B 1 191 ? 7.41 -54.062 -37.125 1 96.38 191 THR B O 1
ATOM 3264 N N . ALA B 1 192 ? 6.727 -52.281 -38.281 1 95.06 192 ALA B N 1
ATOM 3265 C CA . ALA B 1 192 ? 5.328 -52.656 -38.062 1 95.06 192 ALA B CA 1
ATOM 3266 C C . ALA B 1 192 ? 5.043 -54.062 -38.594 1 95.06 192 ALA B C 1
ATOM 3268 O O . ALA B 1 192 ? 5.426 -54.375 -39.719 1 95.06 192 ALA B O 1
ATOM 3269 N N . ALA B 1 193 ? 4.414 -54.812 -37.719 1 94.81 193 ALA B N 1
ATOM 3270 C CA . ALA B 1 193 ? 4.023 -56.125 -38.156 1 94.81 193 ALA B CA 1
ATOM 3271 C C . ALA B 1 193 ? 3.01 -56.062 -39.312 1 94.81 193 ALA B C 1
ATOM 3273 O O . ALA B 1 193 ? 2.111 -55.219 -39.281 1 94.81 193 ALA B O 1
ATOM 3274 N N . ALA B 1 194 ? 3.221 -56.875 -40.25 1 95 194 ALA B N 1
ATOM 3275 C CA . ALA B 1 194 ? 2.248 -57 -41.344 1 95 194 ALA B CA 1
ATOM 3276 C C . ALA B 1 194 ? 1.169 -58.031 -41 1 95 194 ALA B C 1
ATOM 3278 O O . ALA B 1 194 ? 1.277 -58.75 -40 1 95 194 ALA B O 1
ATOM 3279 N N . GLY B 1 195 ? 0.047 -58 -41.812 1 96.5 195 GLY B N 1
ATOM 3280 C CA . GLY B 1 195 ? -1.014 -58.969 -41.594 1 96.5 195 GLY B CA 1
ATOM 3281 C C . GLY B 1 195 ? -2.145 -58.438 -40.719 1 96.5 195 GLY B C 1
ATOM 3282 O O . GLY B 1 195 ? -2.244 -57.219 -40.5 1 96.5 195 GLY B O 1
ATOM 3283 N N . SER B 1 196 ? -3.023 -59.312 -40.375 1 95.38 196 SER B N 1
ATOM 3284 C CA . SER B 1 196 ? -4.203 -58.906 -39.625 1 95.38 196 SER B CA 1
ATOM 3285 C C . SER B 1 196 ? -3.99 -59.094 -38.125 1 95.38 196 SER B C 1
ATOM 3287 O O . SER B 1 196 ? -3.322 -60.031 -37.688 1 95.38 196 SER B O 1
ATOM 3289 N N . ALA B 1 197 ? -4.547 -58.188 -37.375 1 96 197 ALA B N 1
ATOM 3290 C CA . ALA B 1 197 ? -4.504 -58.281 -35.938 1 96 197 ALA B CA 1
ATOM 3291 C C . ALA B 1 197 ? -5.695 -59.094 -35.406 1 96 197 ALA B C 1
ATOM 3293 O O . ALA B 1 197 ? -6.812 -58.938 -35.906 1 96 197 ALA B O 1
ATOM 3294 N N . LEU B 1 198 ? -5.375 -59.938 -34.375 1 96.69 198 LEU B N 1
ATOM 3295 C CA . LEU B 1 198 ? -6.441 -60.688 -33.719 1 96.69 198 LEU B CA 1
ATOM 3296 C C . LEU B 1 198 ? -6.77 -60.094 -32.344 1 96.69 198 LEU B C 1
ATOM 3298 O O . LEU B 1 198 ? -6.008 -60.25 -31.406 1 96.69 198 LEU B O 1
ATOM 3302 N N . LYS B 1 199 ? -7.934 -59.438 -32.219 1 95.62 199 LYS B N 1
ATOM 3303 C CA . LYS B 1 199 ? -8.398 -58.844 -30.953 1 95.62 199 LYS B CA 1
ATOM 3304 C C . LYS B 1 199 ? -9.523 -59.688 -30.359 1 95.62 199 LYS B C 1
ATOM 3306 O O . LYS B 1 199 ? -9.922 -59.469 -29.203 1 95.62 199 LYS B O 1
ATOM 3311 N N . GLY B 1 200 ? -10 -60.625 -31.219 1 93.62 200 GLY B N 1
ATOM 3312 C CA . GLY B 1 200 ? -11.133 -61.438 -30.812 1 93.62 200 GLY B CA 1
ATOM 3313 C C . GLY B 1 200 ? -10.758 -62.562 -29.875 1 93.62 200 GLY B C 1
ATOM 3314 O O . GLY B 1 200 ? -9.742 -62.469 -29.188 1 93.62 200 GLY B O 1
ATOM 3315 N N . ALA B 1 201 ? -11.656 -63.656 -29.844 1 93.5 201 ALA B N 1
ATOM 3316 C CA . ALA B 1 201 ? -11.477 -64.75 -28.938 1 93.5 201 ALA B CA 1
ATOM 3317 C C . ALA B 1 201 ? -10.094 -65.375 -29.094 1 93.5 201 ALA B C 1
ATOM 3319 O O . ALA B 1 201 ? -9.633 -65.625 -30.219 1 93.5 201 ALA B O 1
ATOM 3320 N N . PHE B 1 202 ? -9.438 -65.625 -28.047 1 95 202 PHE B N 1
ATOM 3321 C CA . PHE B 1 202 ? -8.102 -66.188 -28 1 95 202 PHE B CA 1
ATOM 3322 C C . PHE B 1 202 ? -7.945 -67.062 -26.781 1 95 202 PHE B C 1
ATOM 3324 O O . PHE B 1 202 ? -7.918 -66.562 -25.641 1 95 202 PHE B O 1
ATOM 3331 N N . ASN B 1 203 ? -7.844 -68.375 -27.016 1 93.38 203 ASN B N 1
ATOM 3332 C CA . ASN B 1 203 ? -7.613 -69.312 -25.938 1 93.38 203 ASN B CA 1
ATOM 3333 C C . ASN B 1 203 ? -6.137 -69.688 -25.797 1 93.38 203 ASN B C 1
ATOM 3335 O O . ASN B 1 203 ? -5.621 -70.5 -26.547 1 93.38 203 ASN B O 1
ATOM 3339 N N . ALA B 1 204 ? -5.586 -69.125 -24.719 1 89.75 204 ALA B N 1
ATOM 3340 C CA . ALA B 1 204 ? -4.145 -69.25 -24.531 1 89.75 204 ALA B CA 1
ATOM 3341 C C . ALA B 1 204 ? -3.793 -70.688 -24.109 1 89.75 204 ALA B C 1
ATOM 3343 O O . ALA B 1 204 ? -2.629 -71.062 -24.172 1 89.75 204 ALA B O 1
ATOM 3344 N N . SER B 1 205 ? -4.695 -71.438 -23.703 1 90.19 205 SER B N 1
ATOM 3345 C CA . SER B 1 205 ? -4.445 -72.812 -23.219 1 90.19 205 SER B CA 1
ATOM 3346 C C . SER B 1 205 ? -4.871 -73.812 -24.234 1 90.19 205 SER B C 1
ATOM 3348 O O . SER B 1 205 ? -4.941 -75.062 -23.922 1 90.19 205 SER B O 1
ATOM 3350 N N . GLN B 1 206 ? -5.125 -73.312 -25.344 1 89.56 206 GLN B N 1
ATOM 3351 C CA . GLN B 1 206 ? -5.559 -74.25 -26.375 1 89.56 206 GLN B CA 1
ATOM 3352 C C . GLN B 1 206 ? -4.559 -75.438 -26.547 1 89.56 206 GLN B C 1
ATOM 3354 O O . GLN B 1 206 ? -3.367 -75.188 -26.766 1 89.56 206 GLN B O 1
ATOM 3359 N N . ALA B 1 207 ? -5.082 -76.75 -26.406 1 88.62 207 ALA B N 1
ATOM 3360 C CA . ALA B 1 207 ? -4.258 -77.938 -26.594 1 88.62 207 ALA B CA 1
ATOM 3361 C C . ALA B 1 207 ? -4.332 -78.438 -28.047 1 88.62 207 ALA B C 1
ATOM 3363 O O . ALA B 1 207 ? -5.391 -78.312 -28.672 1 88.62 207 ALA B O 1
ATOM 3364 N N . TYR B 1 208 ? -3.264 -78.812 -28.516 1 89.69 208 TYR B N 1
ATOM 3365 C CA . TYR B 1 208 ? -3.188 -79.375 -29.844 1 89.69 208 TYR B CA 1
ATOM 3366 C C . TYR B 1 208 ? -2.83 -80.875 -29.781 1 89.69 208 TYR B C 1
ATOM 3368 O O . TYR B 1 208 ? -1.765 -81.188 -29.281 1 89.69 208 TYR B O 1
ATOM 3376 N N . THR B 1 209 ? -3.801 -81.688 -30.328 1 83.69 209 THR B N 1
ATOM 3377 C CA . THR B 1 209 ? -3.607 -83.125 -30.328 1 83.69 209 THR B CA 1
ATOM 3378 C C . THR B 1 209 ? -2.525 -83.5 -31.328 1 83.69 209 THR B C 1
ATOM 3380 O O . THR B 1 209 ? -2.475 -83 -32.438 1 83.69 209 THR B O 1
ATOM 3383 N N . VAL B 1 210 ? -1.611 -84.375 -30.844 1 87.19 210 VAL B N 1
ATOM 3384 C CA . VAL B 1 210 ? -0.596 -85 -31.703 1 87.19 210 VAL B CA 1
ATOM 3385 C C . VAL B 1 210 ? -0.589 -86.5 -31.516 1 87.19 210 VAL B C 1
ATOM 3387 O O . VAL B 1 210 ? -0.122 -87 -30.484 1 87.19 210 VAL B O 1
ATOM 3390 N N . SER B 1 211 ? -1.103 -87.125 -32.531 1 81.94 211 SER B N 1
ATOM 3391 C CA . SER B 1 211 ? -1.176 -88.562 -32.5 1 81.94 211 SER B CA 1
ATOM 3392 C C . SER B 1 211 ? 0.17 -89.25 -32.812 1 81.94 211 SER B C 1
ATOM 3394 O O . SER B 1 211 ? 1.076 -88.562 -33.312 1 81.94 211 SER B O 1
ATOM 3396 N N . ALA B 1 212 ? 0.264 -90.562 -32.469 1 82.75 212 ALA B N 1
ATOM 3397 C CA . ALA B 1 212 ? 1.507 -91.312 -32.75 1 82.75 212 ALA B CA 1
ATOM 3398 C C . ALA B 1 212 ? 1.83 -91.25 -34.25 1 82.75 212 ALA B C 1
ATOM 3400 O O . ALA B 1 212 ? 2.99 -91.125 -34.625 1 82.75 212 ALA B O 1
ATOM 3401 N N . THR B 1 213 ? 0.842 -91.625 -34.938 1 84.44 213 THR B N 1
ATOM 3402 C CA . THR B 1 213 ? 0.925 -91.375 -36.344 1 84.44 213 THR B CA 1
ATOM 3403 C C . THR B 1 213 ? 0.238 -90.062 -36.688 1 84.44 213 THR B C 1
ATOM 3405 O O . THR B 1 213 ? -0.988 -90 -36.812 1 84.44 213 THR B O 1
ATOM 3408 N N . TYR B 1 214 ? 1.045 -89.062 -36.688 1 81.12 214 TYR B N 1
ATOM 3409 C CA . TYR B 1 214 ? 0.489 -87.688 -36.844 1 81.12 214 TYR B CA 1
ATOM 3410 C C . TYR B 1 214 ? -0.267 -87.562 -38.156 1 81.12 214 TYR B C 1
ATOM 3412 O O . TYR B 1 214 ? 0.123 -88.188 -39.156 1 81.12 214 TYR B O 1
ATOM 3420 N N . THR B 1 215 ? -1.383 -86.812 -37.906 1 86.06 215 THR B N 1
ATOM 3421 C CA . THR B 1 215 ? -2.213 -86.562 -39.094 1 86.06 215 THR B CA 1
ATOM 3422 C C . THR B 1 215 ? -2.033 -85.125 -39.594 1 86.06 215 THR B C 1
ATOM 3424 O O . THR B 1 215 ? -1.549 -84.25 -38.875 1 86.06 215 THR B O 1
ATOM 3427 N N . GLN B 1 216 ? -2.379 -85 -40.906 1 88.94 216 GLN B N 1
ATOM 3428 C CA . GLN B 1 216 ? -2.355 -83.688 -41.5 1 88.94 216 GLN B CA 1
ATOM 3429 C C . GLN B 1 216 ? -3.256 -82.75 -40.75 1 88.94 216 GLN B C 1
ATOM 3431 O O . GLN B 1 216 ? -2.914 -81.562 -40.562 1 88.94 216 GLN B O 1
ATOM 3436 N N . SER B 1 217 ? -4.332 -83.25 -40.375 1 88.75 217 SER B N 1
ATOM 3437 C CA . SER B 1 217 ? -5.289 -82.375 -39.656 1 88.75 217 SER B CA 1
ATOM 3438 C C . SER B 1 217 ? -4.699 -81.875 -38.344 1 88.75 217 SER B C 1
ATOM 3440 O O . SER B 1 217 ? -4.918 -80.688 -37.969 1 88.75 217 SER B O 1
ATOM 3442 N N . GLU B 1 218 ? -3.949 -82.562 -37.656 1 89.69 218 GLU B N 1
ATOM 3443 C CA . GLU B 1 218 ? -3.312 -82.188 -36.406 1 89.69 218 GLU B CA 1
ATOM 3444 C C . GLU B 1 218 ? -2.256 -81.125 -36.656 1 89.69 218 GLU B C 1
ATOM 3446 O O . GLU B 1 218 ? -2.178 -80.125 -35.875 1 89.69 218 GLU B O 1
ATOM 3451 N N . VAL B 1 219 ? -1.548 -81.312 -37.656 1 90.31 219 VAL B N 1
ATOM 3452 C CA . VAL B 1 219 ? -0.504 -80.312 -37.969 1 90.31 219 VAL B CA 1
ATOM 3453 C C . VAL B 1 219 ? -1.137 -79.062 -38.469 1 90.31 219 VAL B C 1
ATOM 3455 O O . VAL B 1 219 ? -0.674 -77.938 -38.094 1 90.31 219 VAL B O 1
ATOM 3458 N N . ARG B 1 220 ? -2.207 -79.062 -39.156 1 90.44 220 ARG B N 1
ATOM 3459 C CA . ARG B 1 220 ? -2.924 -77.875 -39.594 1 90.44 220 ARG B CA 1
ATOM 3460 C C . ARG B 1 220 ? -3.492 -77.125 -38.406 1 90.44 220 ARG B C 1
ATOM 3462 O O . ARG B 1 220 ? -3.48 -75.875 -38.438 1 90.44 220 ARG B O 1
ATOM 3469 N N . ALA B 1 221 ? -3.877 -77.75 -37.531 1 90.5 221 ALA B N 1
ATOM 3470 C CA . ALA B 1 221 ? -4.395 -77.125 -36.344 1 90.5 221 ALA B CA 1
ATOM 3471 C C . ALA B 1 221 ? -3.301 -76.312 -35.625 1 90.5 221 ALA B C 1
ATOM 3473 O O . ALA B 1 221 ? -3.531 -75.188 -35.188 1 90.5 221 ALA B O 1
ATOM 3474 N N . MET B 1 222 ? -2.146 -76.875 -35.531 1 91.12 222 MET B N 1
ATOM 3475 C CA . MET B 1 222 ? -1.018 -76.188 -34.906 1 91.12 222 MET B CA 1
ATOM 3476 C C . MET B 1 222 ? -0.591 -75 -35.719 1 91.12 222 MET B C 1
ATOM 3478 O O . MET B 1 222 ? -0.245 -73.938 -35.125 1 91.12 222 MET B O 1
ATOM 3482 N N . SER B 1 223 ? -0.604 -75.25 -37.031 1 92.69 223 SER B N 1
ATOM 3483 C CA . SER B 1 223 ? -0.259 -74.125 -37.906 1 92.69 223 SER B CA 1
ATOM 3484 C C . SER B 1 223 ? -1.243 -72.938 -37.75 1 92.69 223 SER B C 1
ATOM 3486 O O . SER B 1 223 ? -0.838 -71.812 -37.656 1 92.69 223 SER B O 1
ATOM 3488 N N . SER B 1 224 ? -2.461 -73.25 -37.656 1 91.75 224 SER B N 1
ATOM 3489 C CA . SER B 1 224 ? -3.482 -72.188 -37.406 1 91.75 224 SER B CA 1
ATOM 3490 C C . SER B 1 224 ? -3.309 -71.562 -36.062 1 91.75 224 SER B C 1
ATOM 3492 O O . SER B 1 224 ? -3.5 -70.312 -35.938 1 91.75 224 SER B O 1
ATOM 3494 N N . GLY B 1 225 ? -2.984 -72.375 -35.094 1 93.62 225 GLY B N 1
ATOM 3495 C CA . GLY B 1 225 ? -2.684 -71.812 -33.781 1 93.62 225 GLY B CA 1
ATOM 3496 C C . GLY B 1 225 ? -1.513 -70.875 -33.781 1 93.62 225 GLY B C 1
ATOM 3497 O O . GLY B 1 225 ? -1.55 -69.812 -33.125 1 93.62 225 GLY B O 1
ATOM 3498 N N . LEU B 1 226 ? -0.504 -71.25 -34.469 1 95.19 226 LEU B N 1
ATOM 3499 C CA . LEU B 1 226 ? 0.659 -70.375 -34.594 1 95.19 226 LEU B CA 1
ATOM 3500 C C . LEU B 1 226 ? 0.279 -69.062 -35.281 1 95.19 226 LEU B C 1
ATOM 3502 O O . LEU B 1 226 ? 0.676 -68 -34.812 1 95.19 226 LEU B O 1
ATOM 3506 N N . THR B 1 227 ? -0.439 -69.125 -36.312 1 94.81 227 THR B N 1
ATOM 3507 C CA . THR B 1 227 ? -0.891 -67.938 -36.969 1 94.81 227 THR B CA 1
ATOM 3508 C C . THR B 1 227 ? -1.726 -67.062 -36.062 1 94.81 227 THR B C 1
ATOM 3510 O O . THR B 1 227 ? -1.528 -65.812 -35.969 1 94.81 227 THR B O 1
ATOM 3513 N N . ALA B 1 228 ? -2.59 -67.625 -35.281 1 93.75 228 ALA B N 1
ATOM 3514 C CA . ALA B 1 228 ? -3.4 -66.875 -34.344 1 93.75 228 ALA B CA 1
ATOM 3515 C C . ALA B 1 228 ? -2.523 -66.188 -33.281 1 93.75 228 ALA B C 1
ATOM 3517 O O . ALA B 1 228 ? -2.779 -65.062 -32.906 1 93.75 228 ALA B O 1
ATOM 3518 N N . ALA B 1 229 ? -1.597 -66.875 -32.781 1 95.06 229 ALA B N 1
ATOM 3519 C CA . ALA B 1 229 ? -0.668 -66.312 -31.828 1 95.06 229 ALA B CA 1
ATOM 3520 C C . ALA B 1 229 ? 0.066 -65.125 -32.406 1 95.06 229 ALA B C 1
ATOM 3522 O O . ALA B 1 229 ? 0.2 -64.062 -31.75 1 95.06 229 ALA B O 1
ATOM 3523 N N . ARG B 1 230 ? 0.561 -65.25 -33.562 1 96.81 230 ARG B N 1
ATOM 3524 C CA . ARG B 1 230 ? 1.245 -64.188 -34.25 1 96.81 230 ARG B CA 1
ATOM 3525 C C . ARG B 1 230 ? 0.317 -62.969 -34.438 1 96.81 230 ARG B C 1
ATOM 3527 O O . ARG B 1 230 ? 0.728 -61.812 -34.25 1 96.81 230 ARG B O 1
ATOM 3534 N N . GLN B 1 231 ? -0.866 -63.25 -34.75 1 96.81 231 GLN B N 1
ATOM 3535 C CA . GLN B 1 231 ? -1.836 -62.188 -34.938 1 96.81 231 GLN B CA 1
ATOM 3536 C C . GLN B 1 231 ? -2.162 -61.5 -33.625 1 96.81 231 GLN B C 1
ATOM 3538 O O . GLN B 1 231 ? -2.43 -60.281 -33.594 1 96.81 231 GLN B O 1
ATOM 3543 N N . ARG B 1 232 ? -2.225 -62.25 -32.594 1 95.88 232 ARG B N 1
ATOM 3544 C CA . ARG B 1 232 ? -2.408 -61.656 -31.266 1 95.88 232 ARG B CA 1
ATOM 3545 C C . ARG B 1 232 ? -1.218 -60.781 -30.891 1 95.88 232 ARG B C 1
ATOM 3547 O O . ARG B 1 232 ? -1.39 -59.719 -30.312 1 95.88 232 ARG B O 1
ATOM 3554 N N . ILE B 1 233 ? -0.078 -61.219 -31.125 1 96.88 233 ILE B N 1
ATOM 3555 C CA . ILE B 1 233 ? 1.125 -60.406 -30.906 1 96.88 233 ILE B CA 1
ATOM 3556 C C . ILE B 1 233 ? 1.015 -59.094 -31.656 1 96.88 233 ILE B C 1
ATOM 3558 O O . ILE B 1 233 ? 1.309 -58.031 -31.094 1 96.88 233 ILE B O 1
ATOM 3562 N N . LYS B 1 234 ? 0.641 -59.188 -32.906 1 96.19 234 LYS B N 1
ATOM 3563 C CA . LYS B 1 234 ? 0.47 -57.969 -33.656 1 96.19 234 LYS B CA 1
ATOM 3564 C C . LYS B 1 234 ? -0.54 -57.031 -33 1 96.19 234 LYS B C 1
ATOM 3566 O O . LYS B 1 234 ? -0.358 -55.812 -33 1 96.19 234 LYS B O 1
ATOM 3571 N N . ALA B 1 235 ? -1.678 -57.594 -32.531 1 96.44 235 ALA B N 1
ATOM 3572 C CA . ALA B 1 235 ? -2.691 -56.781 -31.859 1 96.44 235 ALA B CA 1
ATOM 3573 C C . ALA B 1 235 ? -2.088 -56.031 -30.688 1 96.44 235 ALA B C 1
ATOM 3575 O O . ALA B 1 235 ? -2.369 -54.844 -30.5 1 96.44 235 ALA B O 1
ATOM 3576 N N . LEU B 1 236 ? -1.3 -56.625 -29.859 1 94.69 236 LEU B N 1
ATOM 3577 C CA . LEU B 1 236 ? -0.655 -56 -28.719 1 94.69 236 LEU B CA 1
ATOM 3578 C C . LEU B 1 236 ? 0.361 -54.938 -29.172 1 94.69 236 LEU B C 1
ATOM 3580 O O . LEU B 1 236 ? 0.449 -53.875 -28.594 1 94.69 236 LEU B O 1
ATOM 3584 N N . GLU B 1 237 ? 1.086 -55.375 -30.109 1 96.62 237 GLU B N 1
ATOM 3585 C CA . GLU B 1 237 ? 2.043 -54.438 -30.688 1 96.62 237 GLU B CA 1
ATOM 3586 C C . GLU B 1 237 ? 1.345 -53.188 -31.188 1 96.62 237 GLU B C 1
ATOM 3588 O O . GLU B 1 237 ? 1.802 -52.062 -30.938 1 96.62 237 GLU B O 1
ATOM 3593 N N . ASP B 1 238 ? 0.268 -53.25 -31.922 1 96.25 238 ASP B N 1
ATOM 3594 C CA . ASP B 1 238 ? -0.507 -52.125 -32.438 1 96.25 238 ASP B CA 1
ATOM 3595 C C . ASP B 1 238 ? -0.988 -51.219 -31.281 1 96.25 238 ASP B C 1
ATOM 3597 O O . ASP B 1 238 ? -0.996 -50 -31.406 1 96.25 238 ASP B O 1
ATOM 3601 N N . ALA B 1 239 ? -1.392 -51.812 -30.266 1 94.5 239 ALA B N 1
ATOM 3602 C CA . ALA B 1 239 ? -1.842 -51.062 -29.109 1 94.5 239 ALA B CA 1
ATOM 3603 C C . ALA B 1 239 ? -0.705 -50.25 -28.516 1 94.5 239 ALA B C 1
ATOM 3605 O O . ALA B 1 239 ? -0.888 -49.062 -28.203 1 94.5 239 ALA B O 1
ATOM 3606 N N . LEU B 1 240 ? 0.41 -50.844 -28.266 1 96 240 LEU B N 1
ATOM 3607 C CA . LEU B 1 240 ? 1.566 -50.125 -27.75 1 96 240 LEU B CA 1
ATOM 3608 C C . LEU B 1 240 ? 1.939 -48.969 -28.672 1 96 240 LEU B C 1
ATOM 3610 O O . LEU B 1 240 ? 2.291 -47.875 -28.203 1 96 240 LEU B O 1
ATOM 3614 N N . ARG B 1 241 ? 1.87 -49.219 -29.906 1 96 241 ARG B N 1
ATOM 3615 C CA . ARG B 1 241 ? 2.164 -48.188 -30.891 1 96 241 ARG B CA 1
ATOM 3616 C C . ARG B 1 241 ? 1.126 -47.062 -30.828 1 96 241 ARG B C 1
ATOM 3618 O O . ARG B 1 241 ? 1.471 -45.875 -30.906 1 96 241 ARG B O 1
ATOM 3625 N N . SER B 1 242 ? -0.13 -47.344 -30.703 1 94.62 242 SER B N 1
ATOM 3626 C CA . SER B 1 242 ? -1.202 -46.375 -30.609 1 94.62 242 SER B CA 1
ATOM 3627 C C . SER B 1 242 ? -1.013 -45.438 -29.391 1 94.62 242 SER B C 1
ATOM 3629 O O . SER B 1 242 ? -1.316 -44.25 -29.453 1 94.62 242 SER B O 1
ATOM 3631 N N . HIS B 1 243 ? -0.465 -46 -28.344 1 94.56 243 HIS B N 1
ATOM 3632 C CA . HIS B 1 243 ? -0.194 -45.219 -27.141 1 94.56 243 HIS B CA 1
ATOM 3633 C C . HIS B 1 243 ? 1.11 -44.438 -27.266 1 94.56 243 HIS B C 1
ATOM 3635 O O . HIS B 1 243 ? 1.421 -43.594 -26.422 1 94.56 243 HIS B O 1
ATOM 3641 N N . GLY B 1 244 ? 1.818 -44.812 -28.344 1 93.75 244 GLY B N 1
ATOM 3642 C CA . GLY B 1 244 ? 3.057 -44.094 -28.594 1 93.75 244 GLY B CA 1
ATOM 3643 C C . GLY B 1 244 ? 4.25 -44.688 -27.859 1 93.75 244 GLY B C 1
ATOM 3644 O O . GLY B 1 244 ? 5.332 -44.125 -27.859 1 93.75 244 GLY B O 1
ATOM 3645 N N . LEU B 1 245 ? 4.117 -45.812 -27.266 1 95.5 245 LEU B N 1
ATOM 3646 C CA . LEU B 1 245 ? 5.18 -46.406 -26.469 1 95.5 245 LEU B CA 1
ATOM 3647 C C . LEU B 1 245 ? 6.262 -47 -27.359 1 95.5 245 LEU B C 1
ATOM 3649 O O . LEU B 1 245 ? 7.426 -47.094 -26.969 1 95.5 245 LEU B O 1
ATOM 3653 N N . ILE B 1 246 ? 5.859 -47.406 -28.547 1 96.25 246 ILE B N 1
ATOM 3654 C CA . ILE B 1 246 ? 6.816 -47.844 -29.547 1 96.25 246 ILE B CA 1
ATOM 3655 C C . ILE B 1 246 ? 6.559 -47.125 -30.875 1 96.25 246 ILE B C 1
ATOM 3657 O O . ILE B 1 246 ? 5.52 -46.5 -31.047 1 96.25 246 ILE B O 1
ATOM 3661 N N . ASP B 1 247 ? 7.598 -47.062 -31.75 1 94.62 247 ASP B N 1
ATOM 3662 C CA . ASP B 1 247 ? 7.426 -46.438 -33.062 1 94.62 247 ASP B CA 1
ATOM 3663 C C . ASP B 1 247 ? 6.785 -47.406 -34.062 1 94.62 247 ASP B C 1
ATOM 3665 O O . ASP B 1 247 ? 6.707 -48.594 -33.812 1 94.62 247 ASP B O 1
#

Organism: NCBI:txid1124991